Protein AF-0000000067861371 (afdb_homodimer)

InterPro domains:
  IPR000150 Cof family [TIGR00099] (4-263)
  IPR006379 HAD-superfamily hydrolase, subfamily IIB [TIGR01484] (4-236)
  IPR023214 HAD superfamily [G3DSA:3.40.50.1000] (3-264)
  IPR036412 HAD-like superfamily [SSF56784] (1-268)

Secondary structure (DSSP, 8-state):
---EEEE-IIIIIS-TTS---HHHHHHHHHHHHTT-EEEEE-SS-GGGTHHHHHHTT--STT-EEEEGGGTEEEETTT--EEEE--B-HHHHHHHHHHHHHTT-EEEEE-SS-EEE--SB--HHHHHHHHHHTPPEEE--GGGS-TT--BSEEEEE--HHHHHHHHHTS-HHHHHHSEEEEEETTEEEEE-TT--HHHHHHHHHHHTT--GGGEEEEE-SGGGHHHHHHSSEEEE-TTS-HHHHHHSSEE---GGGTHHHHHHIIIII--/---EEEE-IIIIIS-TTS---HHHHHHHHHHHHTT-EEEEE-SS-GGGTHHHHHHTT--STT-EEEEGGGTEEEETTT--EEEE--B-HHHHHHHHHHHHHTT-EEEEE-SS-EEE--SB--HHHHHHHHHHTPPEEE--GGGS-TT--BSEEEEE--HHHHHHHHHTS-HHHHHHSEEEEEETTEEEEE-TT--HHHHHHHHHHHTT--GGGEEEEE-SGGGHHHHHHSSEEEE-TTS-HHHHHHSSEE---GGGTHHHHHHIIIII--

Structure (mmCIF, N/CA/C/O backbone):
data_AF-0000000067861371-model_v1
#
loop_
_entity.id
_entity.type
_entity.pdbx_description
1 polymer 'Lmo0272 protein'
#
loop_
_atom_site.group_PDB
_atom_site.id
_atom_site.type_symbol
_atom_site.label_atom_id
_atom_site.label_alt_id
_atom_site.label_comp_id
_atom_site.label_asym_id
_atom_site.label_entity_id
_atom_site.label_seq_id
_atom_site.pdbx_PDB_ins_code
_atom_site.Cartn_x
_atom_site.Cartn_y
_atom_site.Cartn_z
_atom_site.occupancy
_atom_site.B_iso_or_equiv
_atom_site.auth_seq_id
_atom_site.auth_comp_id
_atom_site.auth_asym_id
_atom_site.auth_atom_id
_atom_site.pdbx_PDB_model_num
ATOM 1 N N . MET A 1 1 ? -0.895 43.219 0.342 1 90.5 1 MET A N 1
ATOM 2 C CA . MET A 1 1 ? -0.131 42.156 -0.305 1 90.5 1 MET A CA 1
ATOM 3 C C . MET A 1 1 ? -0.098 40.906 0.562 1 90.5 1 MET A C 1
ATOM 5 O O . MET A 1 1 ? 0.064 41 1.781 1 90.5 1 MET A O 1
ATOM 9 N N . TYR A 1 2 ? -0.376 39.844 0.006 1 97.75 2 TYR A N 1
ATOM 10 C CA . TYR A 1 2 ? -0.391 38.594 0.763 1 97.75 2 TYR A CA 1
ATOM 11 C C . TYR A 1 2 ? 1.024 38.156 1.103 1 97.75 2 TYR A C 1
ATOM 13 O O . TYR A 1 2 ? 1.948 38.344 0.306 1 97.75 2 TYR A O 1
ATOM 21 N N . LYS A 1 3 ? 1.113 37.594 2.27 1 98.56 3 LYS A N 1
ATOM 22 C CA . LYS A 1 3 ? 2.451 37.281 2.773 1 98.56 3 LYS A CA 1
ATOM 23 C C . LYS A 1 3 ? 2.613 35.812 3.066 1 98.56 3 LYS A C 1
ATOM 25 O O . LYS A 1 3 ? 3.732 35.312 3.236 1 98.56 3 LYS A O 1
ATOM 30 N N . LEU A 1 4 ? 1.582 35.062 3.129 1 98.75 4 LEU A N 1
ATOM 31 C CA . LEU A 1 4 ? 1.603 33.656 3.406 1 98.75 4 LEU A CA 1
ATOM 32 C C . LEU A 1 4 ? 0.54 32.906 2.59 1 98.75 4 LEU A C 1
ATOM 34 O O . LEU A 1 4 ? -0.593 33.406 2.475 1 98.75 4 LEU A O 1
ATOM 38 N N . ILE A 1 5 ? 0.924 31.859 1.973 1 98.88 5 ILE A N 1
ATOM 39 C CA . ILE A 1 5 ? 0.013 30.969 1.266 1 98.88 5 ILE A CA 1
ATOM 40 C C . ILE A 1 5 ? 0.079 29.578 1.88 1 98.88 5 ILE A C 1
ATOM 42 O O . ILE A 1 5 ? 1.132 28.938 1.866 1 98.88 5 ILE A O 1
ATOM 46 N N . ALA A 1 6 ? -0.989 29.094 2.441 1 98.94 6 ALA A N 1
ATOM 47 C CA . ALA A 1 6 ? -1.111 27.719 2.898 1 98.94 6 ALA A CA 1
ATOM 48 C C . ALA A 1 6 ? -1.844 26.859 1.867 1 98.94 6 ALA A C 1
ATOM 50 O O . ALA A 1 6 ? -2.947 27.203 1.438 1 98.94 6 ALA A O 1
ATOM 51 N N . ILE A 1 7 ? -1.243 25.797 1.488 1 98.88 7 ILE A N 1
ATOM 52 C CA . ILE A 1 7 ? -1.763 25 0.385 1 98.88 7 ILE A CA 1
ATOM 53 C C . ILE A 1 7 ? -1.996 23.562 0.853 1 98.88 7 ILE A C 1
ATOM 55 O O . ILE A 1 7 ? -1.08 22.906 1.36 1 98.88 7 ILE A O 1
ATOM 59 N N . ASP A 1 8 ? -3.258 23.078 0.69 1 98.56 8 ASP A N 1
ATOM 60 C CA . ASP A 1 8 ? -3.535 21.656 0.858 1 98.56 8 ASP A CA 1
ATOM 61 C C . ASP A 1 8 ? -2.807 20.828 -0.197 1 98.56 8 ASP A C 1
ATOM 63 O O . ASP A 1 8 ? -2.4 21.359 -1.236 1 98.56 8 ASP A O 1
ATOM 67 N N . ILE A 1 9 ? -2.629 19.547 0.096 1 97.56 9 ILE A N 1
ATOM 68 C CA . ILE A 1 9 ? -1.831 18.719 -0.803 1 97.56 9 ILE A CA 1
ATOM 69 C C . ILE A 1 9 ? -2.752 17.859 -1.673 1 97.56 9 ILE A C 1
ATOM 71 O O . ILE A 1 9 ? -2.889 18.109 -2.873 1 97.56 9 ILE A O 1
ATOM 75 N N . ASP A 1 10 ? -3.52 16.984 -1.088 1 95.25 10 ASP A N 1
ATOM 76 C CA . ASP A 1 10 ? -4.336 16.031 -1.833 1 95.25 10 ASP A CA 1
ATOM 77 C C . ASP A 1 10 ? -5.555 16.719 -2.445 1 95.25 10 ASP A C 1
ATOM 79 O O . ASP A 1 10 ? -6.348 17.344 -1.735 1 95.25 10 ASP A O 1
ATOM 83 N N . GLY A 1 11 ? -5.637 16.594 -3.742 1 96.12 11 GLY A N 1
ATOM 84 C CA . GLY A 1 11 ? -6.742 17.219 -4.441 1 96.12 11 GLY A CA 1
ATOM 85 C C . GLY A 1 11 ? -6.531 18.703 -4.676 1 96.12 11 GLY A C 1
ATOM 86 O O . GLY A 1 11 ? -7.387 19.375 -5.254 1 96.12 11 GLY A O 1
ATOM 87 N N . THR A 1 12 ? -5.398 19.219 -4.242 1 98.44 12 THR A N 1
ATOM 88 C CA . THR A 1 12 ? -5.098 20.641 -4.316 1 98.44 12 THR A CA 1
ATOM 89 C C . THR A 1 12 ? -3.744 20.875 -4.98 1 98.44 12 THR A C 1
ATOM 91 O O . THR A 1 12 ? -3.676 21.172 -6.176 1 98.44 12 THR A O 1
ATOM 94 N N . LEU A 1 13 ? -2.654 20.641 -4.312 1 98.69 13 LEU A N 1
ATOM 95 C CA . LEU A 1 13 ? -1.298 20.781 -4.828 1 98.69 13 LEU A CA 1
ATOM 96 C C . LEU A 1 13 ? -1.019 19.75 -5.91 1 98.69 13 LEU A C 1
ATOM 98 O O . LEU A 1 13 ? -0.406 20.062 -6.934 1 98.69 13 LEU A O 1
ATOM 102 N N . LEU A 1 14 ? -1.501 18.547 -5.641 1 98 14 LEU A N 1
ATOM 103 C CA . LEU A 1 14 ? -1.18 17.406 -6.492 1 98 14 LEU A CA 1
ATOM 104 C C . LEU A 1 14 ? -2.287 17.156 -7.508 1 98 14 LEU A C 1
ATOM 106 O O . LEU A 1 14 ? -3.471 17.297 -7.195 1 98 14 LEU A O 1
ATOM 110 N N . THR A 1 15 ? -1.877 16.672 -8.688 1 97.62 15 THR A N 1
ATOM 111 C CA . THR A 1 15 ? -2.826 16.125 -9.648 1 97.62 15 THR A CA 1
ATOM 112 C C . THR A 1 15 ? -3.369 14.781 -9.164 1 97.62 15 THR A C 1
ATOM 114 O O . THR A 1 15 ? -2.895 14.242 -8.164 1 97.62 15 THR A O 1
ATOM 117 N N . ASP A 1 16 ? -4.316 14.273 -9.914 1 93.94 16 ASP A N 1
ATOM 118 C CA . ASP A 1 16 ? -4.91 12.992 -9.555 1 93.94 16 ASP A CA 1
ATOM 119 C C . ASP A 1 16 ? -3.873 11.867 -9.617 1 93.94 16 ASP A C 1
ATOM 121 O O . ASP A 1 16 ? -4.016 10.852 -8.938 1 93.94 16 ASP A O 1
ATOM 125 N N . ASP A 1 17 ? -2.82 12.07 -10.367 1 90.25 17 ASP A N 1
ATOM 126 C CA . ASP A 1 17 ? -1.754 11.086 -10.469 1 90.25 17 ASP A CA 1
ATOM 127 C C . ASP A 1 17 ? -0.617 11.398 -9.5 1 90.25 17 ASP A C 1
ATOM 129 O O . ASP A 1 17 ? 0.507 10.922 -9.68 1 90.25 17 ASP A O 1
ATOM 133 N N . HIS A 1 18 ? -0.882 12.328 -8.508 1 92.5 18 HIS A N 1
ATOM 134 C CA . HIS A 1 18 ? -0.015 12.641 -7.375 1 92.5 18 HIS A CA 1
ATOM 135 C C . HIS A 1 18 ? 1.274 13.312 -7.836 1 92.5 18 HIS A C 1
ATOM 137 O O . HIS A 1 18 ? 2.355 13.008 -7.328 1 92.5 18 HIS A O 1
ATOM 143 N N . LYS A 1 19 ? 1.078 14.133 -8.82 1 95.56 19 LYS A N 1
ATOM 144 C CA . LYS A 1 19 ? 2.232 14.875 -9.32 1 95.56 19 LYS A CA 1
ATOM 145 C C . LYS A 1 19 ? 2.057 16.375 -9.094 1 95.56 19 LYS A C 1
ATOM 147 O O . LYS A 1 19 ? 0.935 16.891 -9.117 1 95.56 19 LYS A O 1
ATOM 152 N N . VAL A 1 20 ? 3.16 17.078 -8.828 1 98.12 20 VAL A N 1
ATOM 153 C CA . VAL A 1 20 ? 3.207 18.531 -8.867 1 98.12 20 VAL A CA 1
ATOM 154 C C . VAL A 1 20 ? 3.514 19 -10.289 1 98.12 20 VAL A C 1
ATOM 156 O O . VAL A 1 20 ? 4.539 18.625 -10.867 1 98.12 20 VAL A O 1
ATOM 159 N N . THR A 1 21 ? 2.652 19.781 -10.914 1 98.19 21 THR A N 1
ATOM 160 C CA . THR A 1 21 ? 2.906 20.25 -12.273 1 98.19 21 THR A CA 1
ATOM 161 C C . THR A 1 21 ? 4.02 21.297 -12.281 1 98.19 21 THR A C 1
ATOM 163 O O . THR A 1 21 ? 4.273 21.953 -11.266 1 98.19 21 THR A O 1
ATOM 166 N N . ASP A 1 22 ? 4.629 21.469 -13.422 1 98.19 22 ASP A N 1
ATOM 167 C CA . ASP A 1 22 ? 5.676 22.484 -13.57 1 98.19 22 ASP A CA 1
ATOM 168 C C . ASP A 1 22 ? 5.133 23.875 -13.297 1 98.19 22 ASP A C 1
ATOM 170 O O . ASP A 1 22 ? 5.836 24.734 -12.742 1 98.19 22 ASP A O 1
ATOM 174 N N . GLU A 1 23 ? 3.936 24.094 -13.688 1 98.5 23 GLU A N 1
ATOM 175 C CA . GLU A 1 23 ? 3.299 25.391 -13.469 1 98.5 23 GLU A CA 1
ATOM 176 C C . GLU A 1 23 ? 3.191 25.719 -11.984 1 98.5 23 GLU A C 1
ATOM 178 O O . GLU A 1 23 ? 3.471 26.844 -11.562 1 98.5 23 GLU A O 1
ATOM 183 N N . VAL A 1 24 ? 2.834 24.719 -11.266 1 98.69 24 VAL A N 1
ATOM 184 C CA . VAL A 1 24 ? 2.68 24.891 -9.828 1 98.69 24 VAL A CA 1
ATOM 185 C C . VAL A 1 24 ? 4.047 25.141 -9.188 1 98.69 24 VAL A C 1
ATOM 187 O O . VAL A 1 24 ? 4.203 26.047 -8.367 1 98.69 24 VAL A O 1
ATOM 190 N N . LYS A 1 25 ? 5.004 24.344 -9.523 1 98.44 25 LYS A N 1
ATOM 191 C CA . LYS A 1 25 ? 6.359 24.5 -9.008 1 98.44 25 LYS A CA 1
ATOM 192 C C . LYS A 1 25 ? 6.895 25.906 -9.258 1 98.44 25 LYS A C 1
ATOM 194 O O . LYS A 1 25 ? 7.441 26.531 -8.352 1 98.44 25 LYS A O 1
ATOM 199 N N . GLU A 1 26 ? 6.688 26.328 -10.461 1 98.5 26 GLU A N 1
ATOM 200 C CA . GLU A 1 26 ? 7.195 27.641 -10.852 1 98.5 26 GLU A CA 1
ATOM 201 C C . GLU A 1 26 ? 6.457 28.766 -10.125 1 98.5 26 GLU A C 1
ATOM 203 O O . GLU A 1 26 ? 7.074 29.734 -9.688 1 98.5 26 GLU A O 1
ATOM 208 N N . ALA A 1 27 ? 5.207 28.672 -10.023 1 98.69 27 ALA A N 1
ATOM 209 C CA . ALA A 1 27 ? 4.422 29.688 -9.32 1 98.69 27 ALA A CA 1
ATOM 210 C C . ALA A 1 27 ? 4.863 29.812 -7.867 1 98.69 27 ALA A C 1
ATOM 212 O O . ALA A 1 27 ? 4.996 30.922 -7.348 1 98.69 27 ALA A O 1
ATOM 213 N N . ILE A 1 28 ? 5.098 28.656 -7.207 1 98.69 28 ILE A N 1
ATOM 214 C CA . ILE A 1 28 ? 5.531 28.656 -5.812 1 98.69 28 ILE A CA 1
ATOM 215 C C . ILE A 1 28 ? 6.918 29.281 -5.699 1 98.69 28 ILE A C 1
ATOM 217 O O . ILE A 1 28 ? 7.164 30.094 -4.809 1 98.69 28 ILE A O 1
ATOM 221 N N . ARG A 1 29 ? 7.738 28.922 -6.617 1 98.06 29 ARG A N 1
ATOM 222 C CA . ARG A 1 29 ? 9.078 29.5 -6.637 1 98.06 29 ARG A CA 1
ATOM 223 C C . ARG A 1 29 ? 9.023 31.016 -6.766 1 98.06 29 ARG A C 1
ATOM 225 O O . ARG A 1 29 ? 9.711 31.734 -6.035 1 98.06 29 ARG A O 1
ATOM 232 N N . GLN A 1 30 ? 8.258 31.484 -7.691 1 98.31 30 GLN A N 1
ATOM 233 C CA . GLN A 1 30 ? 8.148 32.906 -7.922 1 98.31 30 GLN A CA 1
ATOM 234 C C . GLN A 1 30 ? 7.531 33.625 -6.719 1 98.31 30 GLN A C 1
ATOM 236 O O . GLN A 1 30 ? 7.926 34.75 -6.375 1 98.31 30 GLN A O 1
ATOM 241 N N . ALA A 1 31 ? 6.566 32.969 -6.094 1 98.25 31 ALA A N 1
ATOM 242 C CA . ALA A 1 31 ? 5.973 33.562 -4.891 1 98.25 31 ALA A CA 1
ATOM 243 C C . ALA A 1 31 ? 7.016 33.719 -3.785 1 98.25 31 ALA A C 1
ATOM 245 O O . ALA A 1 31 ? 7.074 34.75 -3.121 1 98.25 31 ALA A O 1
ATOM 246 N N . LYS A 1 32 ? 7.812 32.688 -3.633 1 97.62 32 LYS A N 1
ATOM 247 C CA . LYS A 1 32 ? 8.883 32.75 -2.641 1 97.62 32 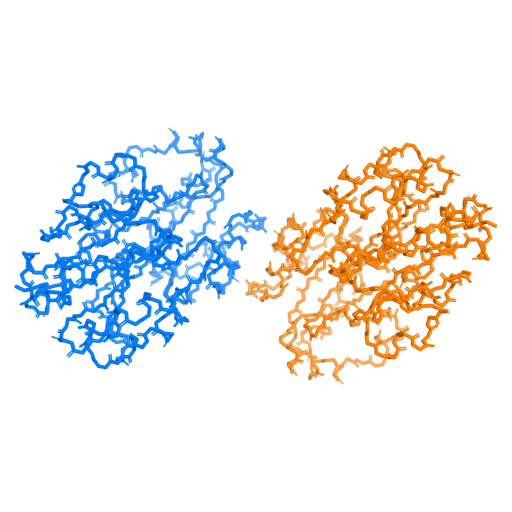LYS A CA 1
ATOM 248 C C . LYS A 1 32 ? 9.867 33.875 -2.947 1 97.62 32 LYS A C 1
ATOM 250 O O . LYS A 1 32 ? 10.32 34.562 -2.039 1 97.62 32 LYS A O 1
ATOM 255 N N . LEU A 1 33 ? 10.156 34.031 -4.188 1 96.31 33 LEU A N 1
ATOM 256 C CA . LEU A 1 33 ? 11.086 35.062 -4.605 1 96.31 33 LEU A CA 1
ATOM 257 C C . LEU A 1 33 ? 10.516 36.438 -4.305 1 96.31 33 LEU A C 1
ATOM 259 O O . LEU A 1 33 ? 11.273 37.406 -4.051 1 96.31 33 LEU A O 1
ATOM 263 N N . LYS A 1 34 ? 9.25 36.562 -4.273 1 96.75 34 LYS A N 1
ATOM 264 C CA . LYS A 1 34 ? 8.594 37.812 -3.955 1 96.75 34 LYS A CA 1
ATOM 265 C C . LYS A 1 34 ? 8.508 38.031 -2.447 1 96.75 34 LYS A C 1
ATOM 267 O O . LYS A 1 34 ? 7.941 39.031 -1.985 1 96.75 34 LYS A O 1
ATOM 272 N N . GLY A 1 35 ? 8.953 37.031 -1.733 1 96.06 35 GLY A N 1
ATOM 273 C CA . GLY A 1 35 ? 8.984 37.156 -0.285 1 96.06 35 GLY A CA 1
ATOM 274 C C . GLY A 1 35 ? 7.773 36.562 0.395 1 96.06 35 GLY A C 1
ATOM 275 O O . GLY A 1 35 ? 7.598 36.719 1.605 1 96.06 35 GLY A O 1
ATOM 276 N N . VAL A 1 36 ? 6.914 35.906 -0.341 1 98.06 36 VAL A N 1
ATOM 277 C CA . VAL A 1 36 ? 5.723 35.281 0.223 1 98.06 36 VAL A CA 1
ATOM 278 C C . VAL A 1 36 ? 6.082 33.906 0.807 1 98.06 36 VAL A C 1
ATOM 280 O O . VAL A 1 36 ? 6.809 33.125 0.185 1 98.06 36 VAL A O 1
ATOM 283 N N . LYS A 1 37 ? 5.629 33.594 1.999 1 98.25 37 LYS A N 1
ATOM 284 C CA . LYS A 1 37 ? 5.816 32.281 2.605 1 98.25 37 LYS A CA 1
ATOM 285 C C . LYS A 1 37 ? 4.812 31.266 2.051 1 98.25 37 LYS A C 1
ATOM 287 O O . LYS A 1 37 ? 3.615 31.562 1.978 1 98.25 37 LYS A O 1
ATOM 292 N N . VAL A 1 38 ? 5.34 30.188 1.614 1 98.75 38 VAL A N 1
ATOM 293 C CA . VAL A 1 38 ? 4.484 29.094 1.139 1 98.75 38 VAL A CA 1
ATOM 294 C C . VAL A 1 38 ? 4.566 27.922 2.098 1 98.75 38 VAL A C 1
ATOM 296 O O . VAL A 1 38 ? 5.652 27.391 2.361 1 98.75 38 VAL A O 1
ATOM 299 N N . VAL A 1 39 ? 3.396 27.5 2.596 1 98.81 39 VAL A N 1
ATOM 300 C CA . VAL A 1 39 ? 3.352 26.422 3.586 1 98.81 39 VAL A CA 1
ATOM 301 C C . VAL A 1 39 ? 2.42 25.312 3.104 1 98.81 39 VAL A C 1
ATOM 303 O O . VAL A 1 39 ? 1.271 25.578 2.736 1 98.81 39 VAL A O 1
ATOM 306 N N . LEU A 1 40 ? 2.959 24.109 3.025 1 98.81 40 LEU A N 1
ATOM 307 C CA . LEU A 1 40 ? 2.082 22.969 2.791 1 98.81 40 LEU A CA 1
ATOM 308 C C . LEU A 1 40 ? 1.303 22.625 4.055 1 98.81 40 LEU A C 1
ATOM 310 O O . LEU A 1 40 ? 1.879 22.531 5.141 1 98.81 40 LEU A O 1
ATOM 314 N N . CYS A 1 41 ? 0.021 22.484 3.908 1 98.44 41 CYS A N 1
ATOM 315 C CA . CYS A 1 41 ? -0.896 22.188 5.004 1 98.44 41 CYS A CA 1
ATOM 316 C C . CYS A 1 41 ? -1.729 20.953 4.691 1 98.44 41 CYS A C 1
ATOM 318 O O . CYS A 1 41 ? -2.646 21 3.873 1 98.44 41 CYS A O 1
ATOM 320 N N . THR A 1 42 ? -1.526 19.859 5.367 1 97.38 42 THR A N 1
ATOM 321 C CA . THR A 1 42 ? -2.051 18.562 4.926 1 97.38 42 THR A CA 1
ATOM 322 C C . THR A 1 42 ? -2.412 17.688 6.125 1 97.38 42 THR A C 1
ATOM 324 O O . THR A 1 42 ? -2.002 17.969 7.25 1 97.38 42 THR A O 1
ATOM 327 N N . GLY A 1 43 ? -3.24 16.719 5.91 1 95.94 43 GLY A N 1
ATOM 328 C CA . GLY A 1 43 ? -3.523 15.695 6.906 1 95.94 43 GLY A CA 1
ATOM 329 C C . GLY A 1 43 ? -2.471 14.602 6.957 1 95.94 43 GLY A C 1
ATOM 330 O O . GLY A 1 43 ? -2.426 13.82 7.91 1 95.94 43 GLY A O 1
ATOM 331 N N . ARG A 1 44 ? -1.512 14.508 6.035 1 96 44 ARG A N 1
ATOM 332 C CA . ARG A 1 44 ? -0.467 13.492 5.949 1 96 44 ARG A CA 1
ATOM 333 C C . ARG A 1 44 ? 0.517 13.617 7.109 1 96 44 ARG A C 1
ATOM 335 O O . ARG A 1 44 ? 0.738 14.711 7.625 1 96 44 ARG A O 1
ATOM 342 N N . PRO A 1 45 ? 1.069 12.477 7.523 1 97.44 45 PRO A N 1
ATOM 343 C CA . PRO A 1 45 ? 2.256 12.586 8.375 1 97.44 45 PRO A CA 1
ATOM 344 C C . PRO A 1 45 ? 3.424 13.281 7.68 1 97.44 45 PRO A C 1
ATOM 346 O O . PRO A 1 45 ? 3.418 13.422 6.453 1 97.44 45 PRO A O 1
ATOM 349 N N . LEU A 1 46 ? 4.324 13.703 8.469 1 96.31 46 LEU A N 1
ATOM 350 C CA . LEU A 1 46 ? 5.461 14.453 7.945 1 96.31 46 LEU A CA 1
ATOM 351 C C . LEU A 1 46 ? 6.18 13.656 6.859 1 96.31 46 LEU A C 1
ATOM 353 O O . LEU A 1 46 ? 6.52 14.203 5.805 1 96.31 46 LEU A O 1
ATOM 357 N N . VAL A 1 47 ? 6.344 12.398 7.062 1 96.25 47 VAL A N 1
ATOM 358 C CA . VAL A 1 47 ? 7.066 11.555 6.113 1 96.25 47 VAL A CA 1
ATOM 359 C C . VAL A 1 47 ? 6.344 11.555 4.77 1 96.25 47 VAL A C 1
ATOM 361 O O . VAL A 1 47 ? 6.977 11.469 3.715 1 96.25 47 VAL A O 1
ATOM 364 N N . GLY A 1 48 ? 5.098 11.734 4.781 1 96.31 48 GLY A N 1
ATOM 365 C CA . GLY A 1 48 ? 4.293 11.711 3.568 1 96.31 48 GLY A CA 1
ATOM 366 C C . GLY A 1 48 ? 4.402 12.992 2.758 1 96.31 48 GLY A C 1
ATOM 367 O O . GLY A 1 48 ? 3.855 13.086 1.657 1 96.31 48 GLY A O 1
ATOM 368 N N . VAL A 1 49 ? 5.141 13.992 3.234 1 96.75 49 VAL A N 1
ATOM 369 C CA . VAL A 1 49 ? 5.176 15.297 2.572 1 96.75 49 VAL A CA 1
ATOM 370 C C . VAL A 1 49 ? 6.621 15.656 2.229 1 96.75 49 VAL A C 1
ATOM 372 O O . VAL A 1 49 ? 6.863 16.594 1.467 1 96.75 49 VAL A O 1
ATOM 375 N N . GLU A 1 50 ? 7.547 14.875 2.678 1 96.19 50 GLU A N 1
ATOM 376 C CA . GLU A 1 50 ? 8.969 15.211 2.588 1 96.19 50 GLU A CA 1
ATOM 377 C C . GLU A 1 50 ? 9.398 15.383 1.135 1 96.19 50 GLU A C 1
ATOM 379 O O . GLU A 1 50 ? 10.117 16.328 0.802 1 96.19 50 GLU A O 1
ATOM 384 N N . ASN A 1 51 ? 8.953 14.539 0.307 1 96.25 51 ASN A N 1
ATOM 385 C CA . ASN A 1 51 ? 9.344 14.594 -1.095 1 96.25 51 ASN A CA 1
ATOM 386 C C . ASN A 1 51 ? 8.828 15.859 -1.774 1 96.25 51 ASN A C 1
ATOM 388 O O . ASN A 1 51 ? 9.508 16.438 -2.625 1 96.25 51 ASN A O 1
ATOM 392 N N . TYR A 1 52 ? 7.684 16.297 -1.386 1 97.81 52 TYR A N 1
ATOM 393 C CA . TYR A 1 52 ? 7.098 17.484 -1.98 1 97.81 52 TYR A CA 1
ATOM 394 C C . TYR A 1 52 ? 7.801 18.75 -1.48 1 97.81 52 TYR A C 1
ATOM 396 O O . TYR A 1 52 ? 8 19.703 -2.238 1 97.81 52 TYR A O 1
ATOM 404 N N . LEU A 1 53 ? 8.172 18.703 -0.184 1 98.38 53 LEU A N 1
ATOM 405 C CA . LEU A 1 53 ? 8.93 19.828 0.362 1 98.38 53 LEU A CA 1
ATOM 406 C C . LEU A 1 53 ? 10.242 20.016 -0.395 1 98.38 53 LEU A C 1
ATOM 408 O O . LEU A 1 53 ? 10.617 21.141 -0.718 1 98.38 53 LEU A O 1
ATOM 412 N N . THR A 1 54 ? 10.875 18.891 -0.701 1 97.88 54 THR A N 1
ATOM 413 C CA . THR A 1 54 ? 12.133 18.922 -1.441 1 97.88 54 THR A CA 1
ATOM 414 C C . THR A 1 54 ? 11.898 19.391 -2.877 1 97.88 54 THR A C 1
ATOM 416 O O . THR A 1 54 ? 12.586 20.297 -3.363 1 97.88 54 THR A O 1
ATOM 419 N N . GLU A 1 55 ? 10.93 18.859 -3.51 1 97.62 55 GLU A N 1
ATOM 420 C CA . GLU A 1 55 ? 10.625 19.156 -4.906 1 97.62 55 GLU A CA 1
ATOM 421 C C . GLU A 1 55 ? 10.258 20.625 -5.086 1 97.62 55 GLU A C 1
ATOM 423 O O . GLU A 1 55 ? 10.578 21.219 -6.117 1 97.62 55 GLU A O 1
ATOM 428 N N . LEU A 1 56 ? 9.688 21.219 -4.031 1 98.5 56 LEU A N 1
ATOM 429 C CA . LEU A 1 56 ? 9.18 22.578 -4.121 1 98.5 56 LEU A CA 1
ATOM 430 C C . LEU A 1 56 ? 10.141 23.578 -3.469 1 98.5 56 LEU A C 1
ATOM 432 O O . LEU A 1 56 ? 9.828 24.766 -3.344 1 98.5 56 LEU A O 1
ATOM 436 N N . GLU A 1 57 ? 11.289 23.078 -3.014 1 97.56 57 GLU A N 1
ATOM 437 C CA . GLU A 1 57 ? 12.297 23.891 -2.354 1 97.56 57 GLU A CA 1
ATOM 438 C C . GLU A 1 57 ? 11.719 24.625 -1.146 1 97.56 57 GLU A C 1
ATOM 440 O O . GLU A 1 57 ? 11.914 25.828 -0.992 1 97.56 57 GLU A O 1
ATOM 445 N N . LEU A 1 58 ? 11.008 23.875 -0.401 1 98.56 58 LEU A N 1
ATOM 446 C CA . LEU A 1 58 ? 10.375 24.406 0.805 1 98.56 58 LEU A CA 1
ATOM 447 C C . LEU A 1 58 ? 11.078 23.875 2.057 1 98.56 58 LEU A C 1
ATOM 449 O O . LEU A 1 58 ? 10.422 23.547 3.047 1 98.56 58 LEU A O 1
ATOM 453 N N . ARG A 1 59 ? 12.383 23.734 1.967 1 97.81 59 ARG A N 1
ATOM 454 C CA . ARG A 1 59 ? 13.188 23.312 3.107 1 97.81 59 ARG A CA 1
ATOM 455 C C . ARG A 1 59 ? 14.281 24.344 3.402 1 97.81 59 ARG A C 1
ATOM 457 O O . ARG A 1 59 ? 15.336 23.984 3.941 1 97.81 59 ARG A O 1
ATOM 464 N N . GLU A 1 60 ? 14.039 25.484 3.02 1 97.19 60 GLU A N 1
ATOM 465 C CA . GLU A 1 60 ? 14.984 26.578 3.244 1 97.19 60 GLU A CA 1
ATOM 466 C C . GLU A 1 60 ? 14.633 27.375 4.5 1 97.19 60 GLU A C 1
ATOM 468 O O . GLU A 1 60 ? 13.586 27.125 5.117 1 97.19 60 GLU A O 1
ATOM 473 N N . GLU A 1 61 ? 15.57 28.266 4.859 1 96.5 61 GLU A N 1
ATOM 474 C CA . GLU A 1 61 ? 15.305 29.125 6.012 1 96.5 61 GLU A CA 1
ATOM 475 C C . GLU A 1 61 ? 13.992 29.875 5.852 1 96.5 61 GLU A C 1
ATOM 477 O O . GLU A 1 61 ? 13.75 30.5 4.816 1 96.5 61 GLU A O 1
ATOM 482 N N . GLY A 1 62 ? 13.156 29.719 6.828 1 95.81 62 GLY A N 1
ATOM 483 C CA . GLY A 1 62 ? 11.883 30.438 6.797 1 95.81 62 GLY A CA 1
ATOM 484 C C . GLY A 1 62 ? 10.75 29.594 6.238 1 95.81 62 GLY A C 1
ATOM 485 O O . GLY A 1 62 ? 9.609 30.062 6.156 1 95.81 62 GLY A O 1
ATOM 486 N N . ASP A 1 63 ? 11.07 28.375 5.902 1 98.19 63 ASP A N 1
ATOM 487 C CA . ASP A 1 63 ? 10.031 27.484 5.395 1 98.19 63 ASP A CA 1
ATOM 488 C C . ASP A 1 63 ? 9.43 26.641 6.52 1 98.19 63 ASP A C 1
ATOM 490 O O . ASP A 1 63 ? 10.117 26.281 7.477 1 98.19 63 ASP A O 1
ATOM 494 N N . TYR A 1 64 ? 8.133 26.359 6.395 1 98.69 64 TYR A N 1
ATOM 495 C CA . TYR A 1 64 ? 7.371 25.609 7.395 1 98.69 64 TYR A CA 1
ATOM 496 C C . TYR A 1 64 ? 6.48 24.562 6.738 1 98.69 64 TYR A C 1
ATOM 498 O O . TYR A 1 64 ? 6.254 24.609 5.523 1 98.69 64 TYR A O 1
ATOM 506 N N . VAL A 1 65 ? 6.027 23.641 7.547 1 98.75 65 VAL A N 1
ATOM 507 C CA . VAL A 1 65 ? 5.043 22.656 7.109 1 98.75 65 VAL A CA 1
ATOM 508 C C . VAL A 1 65 ? 4.02 22.422 8.219 1 98.75 65 VAL A C 1
ATOM 510 O O . VAL A 1 65 ? 4.355 22.484 9.406 1 98.75 65 VAL A O 1
ATOM 513 N N . ILE A 1 66 ? 2.816 22.297 7.828 1 98.56 66 ILE A N 1
ATOM 514 C CA . ILE A 1 66 ? 1.733 21.891 8.719 1 98.56 66 ILE A CA 1
ATOM 515 C C . ILE A 1 66 ? 1.259 20.484 8.344 1 98.56 66 ILE A C 1
ATOM 517 O O . ILE A 1 66 ? 0.838 20.25 7.207 1 98.56 66 ILE A O 1
ATOM 521 N N . SER A 1 67 ? 1.376 19.547 9.273 1 97.88 67 SER A N 1
ATOM 522 C CA . SER A 1 67 ? 1.006 18.156 9.047 1 97.88 67 SER A CA 1
ATOM 523 C C . SER A 1 67 ? -0.022 17.688 10.07 1 97.88 67 SER A C 1
ATOM 525 O O . SER A 1 67 ? -0.4 18.438 10.969 1 97.88 67 SER A O 1
ATOM 527 N N . PHE A 1 68 ? -0.632 16.547 9.867 1 97.31 68 PHE A N 1
ATOM 528 C CA . PHE A 1 68 ? -1.611 15.945 10.766 1 97.31 68 PHE A CA 1
ATOM 529 C C . PHE A 1 68 ? -2.799 16.875 10.969 1 97.31 68 PHE A C 1
ATOM 531 O O . PHE A 1 68 ? -3.184 17.172 12.102 1 97.31 68 PHE A O 1
ATOM 538 N N . ASN A 1 69 ? -3.26 17.438 9.836 1 96.56 69 ASN A N 1
ATOM 539 C CA . ASN A 1 69 ? -4.441 18.297 9.836 1 96.56 69 ASN A CA 1
ATOM 540 C C . ASN A 1 69 ? -4.301 19.438 10.828 1 96.56 69 ASN A C 1
ATOM 542 O O . ASN A 1 69 ? -5.277 19.828 11.469 1 96.56 69 ASN A O 1
ATOM 546 N N . GLY A 1 70 ? -3.062 19.844 11 1 97.62 70 GLY A N 1
ATOM 547 C CA . GLY A 1 70 ? -2.852 21.016 11.836 1 97.62 70 GLY A CA 1
ATOM 548 C C . GLY A 1 70 ? -2.33 20.688 13.219 1 97.62 70 GLY A C 1
ATOM 549 O O . GLY A 1 70 ? -1.969 21.578 13.984 1 97.62 70 GLY A O 1
ATOM 550 N N . ALA A 1 71 ? -2.201 19.422 13.539 1 98.12 71 ALA A N 1
ATOM 551 C CA . ALA A 1 71 ? -1.742 19.031 14.867 1 98.12 71 ALA A CA 1
ATOM 552 C C . ALA A 1 71 ? -0.235 19.234 15.008 1 98.12 71 ALA A C 1
ATOM 554 O O . ALA A 1 71 ? 0.296 19.219 16.125 1 98.12 71 ALA A O 1
ATOM 555 N N . PHE A 1 72 ? 0.447 19.391 13.914 1 98.19 72 PHE A N 1
ATOM 556 C CA . PHE A 1 72 ? 1.903 19.453 13.93 1 98.19 72 PHE A CA 1
ATOM 557 C C . PHE A 1 72 ? 2.406 20.516 12.961 1 98.19 72 PHE A C 1
ATOM 559 O O . PHE A 1 72 ? 2.086 20.484 11.773 1 98.19 72 PHE A O 1
ATOM 566 N N . VAL A 1 73 ? 3.121 21.516 13.461 1 98.44 73 VAL A N 1
ATOM 567 C CA . VAL A 1 73 ? 3.746 22.578 12.68 1 98.44 73 VAL A CA 1
ATOM 568 C C . VAL A 1 73 ? 5.254 22.578 12.922 1 98.44 73 VAL A C 1
ATOM 570 O O . VAL A 1 73 ? 5.707 22.578 14.062 1 98.44 73 VAL A O 1
ATOM 573 N N . GLN A 1 74 ? 5.996 22.578 11.844 1 98.25 74 GLN A N 1
ATOM 574 C CA . GLN A 1 74 ? 7.445 22.484 11.992 1 98.25 74 GLN A CA 1
ATOM 575 C C . GLN A 1 74 ? 8.164 23.391 11.008 1 98.25 74 GLN A C 1
ATOM 577 O O . GLN A 1 74 ? 7.734 23.547 9.867 1 98.25 74 GLN A O 1
ATOM 582 N N . ASP A 1 75 ? 9.25 24.047 11.484 1 98.5 75 ASP A N 1
ATOM 583 C CA . ASP A 1 75 ? 10.227 24.656 10.586 1 98.5 75 ASP A CA 1
ATOM 584 C C . ASP A 1 75 ? 10.961 23.594 9.773 1 98.5 75 ASP A C 1
ATOM 586 O O . ASP A 1 75 ? 11.617 22.719 10.336 1 98.5 75 ASP A O 1
ATOM 590 N N . THR A 1 76 ? 10.844 23.625 8.484 1 98.25 76 THR A N 1
ATOM 591 C CA . THR A 1 76 ? 11.336 22.531 7.668 1 98.25 76 THR A CA 1
ATOM 592 C C . THR A 1 76 ? 12.844 22.609 7.484 1 98.25 76 THR A C 1
ATOM 594 O O . THR A 1 76 ? 13.477 21.656 7.023 1 98.25 76 THR A O 1
ATOM 597 N N . PHE A 1 77 ? 13.406 23.766 7.832 1 97.5 77 PHE A N 1
ATOM 598 C CA . PHE A 1 77 ? 14.844 23.969 7.715 1 97.5 77 PHE A CA 1
ATOM 599 C C . PHE A 1 77 ? 15.555 23.562 9.008 1 97.5 77 PHE A C 1
ATOM 601 O O . PHE A 1 77 ? 16.438 22.703 8.992 1 97.5 77 PHE A O 1
ATOM 608 N N . THR A 1 78 ? 15.117 24.094 10.141 1 97.5 78 THR A N 1
ATOM 609 C CA . THR A 1 78 ? 15.789 23.844 11.414 1 97.5 78 THR A CA 1
ATOM 610 C C . THR A 1 78 ? 15.25 22.578 12.07 1 97.5 78 THR A C 1
ATOM 612 O O . THR A 1 78 ? 15.859 22.047 13 1 97.5 78 THR A O 1
ATOM 615 N N . LYS A 1 79 ? 14.055 22.156 11.711 1 96.5 79 LYS A N 1
ATOM 616 C CA . LYS A 1 79 ? 13.336 21.016 12.273 1 96.5 79 LYS A CA 1
ATOM 617 C C . LYS A 1 79 ? 12.758 21.359 13.648 1 96.5 79 LYS A C 1
ATOM 619 O O . LYS A 1 79 ? 12.25 20.469 14.344 1 96.5 79 LYS A O 1
ATOM 624 N N . GLU A 1 80 ? 12.828 22.594 13.883 1 97 80 GLU A N 1
ATOM 625 C CA . GLU A 1 80 ? 12.203 23.031 15.125 1 97 80 GLU A CA 1
ATOM 626 C C . GLU A 1 80 ? 10.688 22.875 15.07 1 97 80 GLU A C 1
ATOM 628 O O . GLU A 1 80 ? 10.055 23.281 14.102 1 97 80 GLU A O 1
ATOM 633 N N . VAL A 1 81 ? 10.141 22.281 16.125 1 96.62 81 VAL A N 1
ATOM 634 C CA . VAL A 1 81 ? 8.695 22.141 16.219 1 96.62 81 VAL A CA 1
ATOM 635 C C . VAL A 1 81 ? 8.086 23.438 16.75 1 96.62 81 VAL A C 1
ATOM 637 O O . VAL A 1 81 ? 8.414 23.891 17.844 1 96.62 81 VAL A O 1
ATOM 640 N N . ILE A 1 82 ? 7.227 24.016 15.977 1 96.56 82 ILE A N 1
ATOM 641 C CA . ILE A 1 82 ? 6.578 25.281 16.328 1 96.56 82 ILE A CA 1
ATOM 642 C C . ILE A 1 82 ? 5.363 25 17.203 1 96.56 82 ILE A C 1
ATOM 644 O O . ILE A 1 82 ? 5.113 25.734 18.172 1 96.56 82 ILE A O 1
ATOM 648 N N . SER A 1 83 ? 4.656 24.047 16.844 1 96.5 83 SER A N 1
ATOM 649 C CA . SER A 1 83 ? 3.471 23.625 17.594 1 96.5 83 SER A CA 1
ATOM 650 C C . SER A 1 83 ? 3.182 22.141 17.391 1 96.5 83 SER A C 1
ATOM 652 O O . SER A 1 83 ? 3.422 21.594 16.312 1 96.5 83 SER A O 1
ATOM 654 N N . HIS A 1 84 ? 2.812 21.5 18.453 1 96.81 84 HIS A N 1
ATOM 655 C CA . HIS A 1 84 ? 2.396 20.109 18.438 1 96.81 84 HIS A CA 1
ATOM 656 C C . HIS A 1 84 ? 1.228 19.859 19.391 1 96.81 84 HIS A C 1
ATOM 658 O O . HIS A 1 84 ? 1.422 19.734 20.594 1 96.81 84 HIS A O 1
ATOM 664 N N . LEU A 1 85 ? 0.044 19.922 18.812 1 97.81 85 LEU A N 1
ATOM 665 C CA . LEU A 1 85 ? -1.148 19.547 19.578 1 97.81 85 LEU A CA 1
ATOM 666 C C . LEU A 1 85 ? -1.327 18.031 19.609 1 97.81 85 LEU A C 1
ATOM 668 O O . LEU A 1 85 ? -1.633 17.422 18.578 1 97.81 85 LEU A O 1
ATOM 672 N N . THR A 1 86 ? -1.173 17.422 20.75 1 98.06 86 THR A N 1
ATOM 673 C CA . THR A 1 86 ? -1.038 15.969 20.812 1 98.06 86 THR A CA 1
ATOM 674 C C . THR A 1 86 ? -2.189 15.352 21.609 1 98.06 86 THR A C 1
ATOM 676 O O . THR A 1 86 ? -3.008 16.078 22.188 1 98.06 86 THR A O 1
ATOM 679 N N . LEU A 1 87 ? -2.311 14.094 21.531 1 98.38 87 LEU A N 1
ATOM 680 C CA . LEU A 1 87 ? -3.113 13.203 22.359 1 98.38 87 LEU A CA 1
ATOM 681 C C . LEU A 1 87 ? -2.225 12.266 23.172 1 98.38 87 LEU A C 1
ATOM 683 O O . LEU A 1 87 ? -1.183 11.82 22.672 1 98.38 87 LEU A O 1
ATOM 687 N N . GLY A 1 88 ? -2.639 11.977 24.375 1 98.12 88 GLY A N 1
ATOM 688 C CA . GLY A 1 88 ? -1.82 11.125 25.219 1 98.12 88 GLY A CA 1
ATOM 689 C C . GLY A 1 88 ? -2.342 9.703 25.328 1 98.12 88 GLY A C 1
ATOM 690 O O . GLY A 1 88 ? -3.227 9.305 24.562 1 98.12 88 GLY A O 1
ATOM 691 N N . ILE A 1 89 ? -1.757 8.953 26.297 1 98.19 89 ILE A N 1
ATOM 692 C CA . ILE A 1 89 ? -2.02 7.523 26.422 1 98.19 89 ILE A CA 1
ATOM 693 C C . ILE A 1 89 ? -3.469 7.305 26.844 1 98.19 89 ILE A C 1
ATOM 695 O O . ILE A 1 89 ? -4.105 6.332 26.438 1 98.19 89 ILE A O 1
ATOM 699 N N . GLU A 1 90 ? -3.975 8.18 27.688 1 98.12 90 GLU A N 1
ATOM 700 C CA . GLU A 1 90 ? -5.363 8.031 28.109 1 98.12 90 GLU A CA 1
ATOM 701 C C . GLU A 1 90 ? -6.32 8.242 26.938 1 98.12 90 GLU A C 1
ATOM 703 O O . GLU A 1 90 ? -7.344 7.562 26.828 1 98.12 90 GLU A O 1
ATOM 708 N N . ASP A 1 91 ? -5.98 9.211 26.109 1 98.56 91 ASP A N 1
ATOM 709 C CA . ASP A 1 91 ? -6.758 9.406 24.891 1 98.56 91 ASP A CA 1
ATOM 710 C C . ASP A 1 91 ? -6.715 8.156 24 1 98.56 91 ASP A C 1
ATOM 712 O O . ASP A 1 91 ? -7.742 7.727 23.484 1 98.56 91 ASP A O 1
ATOM 716 N N . LEU A 1 92 ? -5.512 7.613 23.859 1 98.75 92 LEU A N 1
ATOM 717 C CA . LEU A 1 92 ? -5.348 6.43 23.016 1 98.75 92 LEU A CA 1
ATOM 718 C C . LEU A 1 92 ? -6.215 5.281 23.531 1 98.75 92 LEU A C 1
ATOM 720 O O . LEU A 1 92 ? -6.863 4.59 22.734 1 98.75 92 LEU A O 1
ATOM 724 N N . LYS A 1 93 ? -6.223 5.055 24.797 1 98.5 93 LYS A N 1
ATOM 725 C CA . LYS A 1 93 ? -7.035 3.996 25.391 1 98.5 93 LYS A CA 1
ATOM 726 C C . LYS A 1 93 ? -8.523 4.227 25.125 1 98.5 93 LYS A C 1
ATOM 728 O O . LYS A 1 93 ? -9.25 3.293 24.797 1 98.5 93 LYS A O 1
ATOM 733 N N . ASP A 1 94 ? -8.922 5.465 25.297 1 98.25 94 ASP A N 1
ATOM 734 C CA . ASP A 1 94 ? -10.312 5.828 25.016 1 98.25 94 ASP A CA 1
ATOM 735 C C . ASP A 1 94 ? -10.664 5.559 23.547 1 98.25 94 ASP A C 1
ATOM 737 O O . ASP A 1 94 ? -11.711 4.973 23.25 1 98.25 94 ASP A O 1
ATOM 741 N N . ILE A 1 95 ? -9.828 5.996 22.672 1 98.75 95 ILE A N 1
ATOM 742 C CA . ILE A 1 95 ? -10.039 5.84 21.234 1 98.75 95 ILE A CA 1
ATOM 743 C C . ILE A 1 95 ? -10.086 4.359 20.875 1 98.75 95 ILE A C 1
ATOM 745 O O . ILE A 1 95 ? -10.945 3.926 20.109 1 98.75 95 ILE A O 1
ATOM 749 N N . TYR A 1 96 ? -9.188 3.596 21.469 1 98.81 96 TYR A N 1
ATOM 750 C CA . TYR A 1 96 ? -9.156 2.16 21.219 1 98.81 96 TYR A CA 1
ATOM 751 C C . TYR A 1 96 ? -10.453 1.496 21.672 1 98.81 96 TYR A C 1
ATOM 753 O O . TYR A 1 96 ? -11.016 0.665 20.953 1 98.81 96 TYR A O 1
ATOM 761 N N . GLU A 1 97 ? -10.93 1.828 22.844 1 98.5 97 GLU A N 1
ATOM 762 C CA . GLU A 1 97 ? -12.172 1.267 23.375 1 98.5 97 GLU A CA 1
ATOM 763 C C . GLU A 1 97 ? -13.344 1.56 22.438 1 98.5 97 GLU A C 1
ATOM 765 O O . GLU A 1 97 ? -14.164 0.681 22.172 1 98.5 97 GLU A O 1
ATOM 770 N N . VAL A 1 98 ? -13.406 2.756 21.953 1 98.62 98 VAL A N 1
ATOM 771 C CA . VAL A 1 98 ? -14.477 3.133 21.031 1 98.62 98 VAL A CA 1
ATOM 772 C C . VAL A 1 98 ? -14.344 2.334 19.734 1 98.62 98 VAL A C 1
ATOM 774 O O . VAL A 1 98 ? -15.344 1.898 19.156 1 98.62 98 VAL A O 1
ATOM 777 N N . SER A 1 99 ? -13.117 2.164 19.234 1 98.56 99 SER A N 1
ATOM 778 C CA . SER A 1 99 ? -12.922 1.379 18.016 1 98.56 99 SER A CA 1
ATOM 779 C C . SER A 1 99 ? -13.445 -0.043 18.188 1 98.56 99 SER A C 1
ATOM 781 O O . SER A 1 99 ? -14.07 -0.593 17.266 1 98.56 99 SER A O 1
ATOM 783 N N . LEU A 1 100 ? -13.211 -0.667 19.375 1 98.12 100 LEU A N 1
ATOM 784 C CA . LEU A 1 100 ? -13.672 -2.018 19.672 1 98.12 100 LEU A CA 1
ATOM 785 C C . LEU A 1 100 ? -15.195 -2.066 19.703 1 98.12 100 LEU A C 1
ATOM 787 O O . LEU A 1 100 ? -15.812 -2.936 19.094 1 98.12 100 LEU A O 1
ATOM 791 N N . ASN A 1 101 ? -15.766 -1.108 20.391 1 97.94 101 ASN A N 1
ATOM 792 C CA . ASN A 1 101 ? -17.219 -1.074 20.562 1 97.94 101 ASN A CA 1
ATOM 793 C C . ASN A 1 101 ? -17.938 -0.8 19.25 1 97.94 101 ASN A C 1
ATOM 795 O O . ASN A 1 101 ? -19.078 -1.218 19.062 1 97.94 101 ASN A O 1
ATOM 799 N N . SER A 1 102 ? -17.281 -0.122 18.375 1 97.75 102 SER A N 1
ATOM 800 C CA . SER A 1 102 ? -17.891 0.254 17.094 1 97.75 102 SER A CA 1
ATOM 801 C C . SER A 1 102 ? -17.484 -0.709 15.984 1 97.75 102 SER A C 1
ATOM 803 O O . SER A 1 102 ? -17.891 -0.547 14.836 1 97.75 102 SER A O 1
ATOM 805 N N . ASN A 1 103 ? -16.672 -1.681 16.281 1 97.31 103 ASN A N 1
ATOM 806 C CA . ASN A 1 103 ? -16.188 -2.682 15.352 1 97.31 103 ASN A CA 1
ATOM 807 C C . ASN A 1 103 ? -15.453 -2.039 14.18 1 97.31 103 ASN A C 1
ATOM 809 O O . ASN A 1 103 ? -15.75 -2.33 13.016 1 97.31 103 ASN A O 1
ATOM 813 N N . LEU A 1 104 ? -14.555 -1.113 14.492 1 98.56 104 LEU A N 1
ATOM 814 C CA . LEU A 1 104 ? -13.742 -0.426 13.492 1 98.56 104 LEU A CA 1
ATOM 815 C C . LEU A 1 104 ? -12.266 -0.73 13.688 1 98.56 104 LEU A C 1
ATOM 817 O O . LEU A 1 104 ? -11.781 -0.802 14.82 1 98.56 104 LEU A O 1
ATOM 821 N N . HIS A 1 105 ? -11.531 -0.99 12.578 1 98.75 105 HIS A N 1
ATOM 822 C CA . HIS A 1 105 ? -10.078 -0.946 12.672 1 98.75 105 HIS A CA 1
ATOM 823 C C . HIS A 1 105 ? -9.594 0.458 13.008 1 98.75 105 HIS A C 1
ATOM 825 O O . HIS A 1 105 ? -10.297 1.439 12.773 1 98.75 105 HIS A O 1
ATOM 831 N N . MET A 1 106 ? -8.414 0.494 13.562 1 98.75 106 MET A N 1
ATOM 832 C CA . MET A 1 106 ? -7.855 1.812 13.844 1 98.75 106 MET A CA 1
ATOM 833 C C . MET A 1 106 ? -6.34 1.807 13.688 1 98.75 106 MET A C 1
ATOM 835 O O . MET A 1 106 ? -5.715 0.743 13.672 1 98.75 106 MET A O 1
ATOM 839 N N . HIS A 1 107 ? -5.766 2.957 13.5 1 98.88 107 HIS A N 1
ATOM 840 C CA . HIS A 1 107 ? -4.332 3.199 13.602 1 98.88 107 HIS A CA 1
ATOM 841 C C . HIS A 1 107 ? -4.047 4.59 14.156 1 98.88 107 HIS A C 1
ATOM 843 O O . HIS A 1 107 ? -4.965 5.402 14.312 1 98.88 107 HIS A O 1
ATOM 849 N N . PHE A 1 108 ? -2.871 4.816 14.578 1 98.81 108 PHE A N 1
ATOM 850 C CA . PHE A 1 108 ? -2.484 6.086 15.18 1 98.81 108 PHE A CA 1
ATOM 851 C C . PHE A 1 108 ? -1.037 6.426 14.844 1 98.81 108 PHE A C 1
ATOM 853 O O . PHE A 1 108 ? -0.291 5.574 14.359 1 98.81 108 PHE A O 1
ATOM 860 N N . PHE A 1 109 ? -0.696 7.688 15.062 1 98.5 109 PHE A N 1
ATOM 861 C CA . PHE A 1 109 ? 0.582 8.227 14.609 1 98.5 109 PHE A CA 1
ATOM 862 C C . PHE A 1 109 ? 1.292 8.953 15.742 1 98.5 109 PHE A C 1
ATOM 864 O O . PHE A 1 109 ? 0.66 9.688 16.516 1 98.5 109 PHE A O 1
ATOM 871 N N . ASP A 1 110 ? 2.533 8.695 15.859 1 96.88 110 ASP A N 1
ATOM 872 C CA . ASP A 1 110 ? 3.361 9.766 16.406 1 96.88 110 ASP A CA 1
ATOM 873 C C . ASP A 1 110 ? 4.113 10.5 15.289 1 96.88 110 ASP A C 1
ATOM 875 O O . ASP A 1 110 ? 3.672 10.508 14.141 1 96.88 110 ASP A O 1
ATOM 879 N N . ASP A 1 111 ? 5.125 11.258 15.648 1 91.69 111 ASP A N 1
ATOM 880 C CA . ASP A 1 111 ? 5.797 12.047 14.617 1 91.69 111 ASP A CA 1
ATOM 881 C C . ASP A 1 111 ? 6.766 11.195 13.812 1 91.69 111 ASP A C 1
ATOM 883 O O . ASP A 1 111 ? 7.383 11.68 12.859 1 91.69 111 ASP A O 1
ATOM 887 N N . LYS A 1 112 ? 6.789 9.859 14.148 1 93.44 112 LYS A N 1
ATOM 888 C CA . LYS A 1 112 ? 7.816 9.031 13.516 1 93.44 112 LYS A CA 1
ATOM 889 C C . LYS A 1 112 ? 7.195 7.879 12.734 1 93.44 112 LYS A C 1
ATOM 891 O O . LYS A 1 112 ? 7.727 7.453 11.711 1 93.44 112 LYS A O 1
ATOM 896 N N . ALA A 1 113 ? 6.102 7.422 13.281 1 97.94 113 ALA A N 1
ATOM 897 C CA . ALA A 1 113 ? 5.625 6.168 12.703 1 97.94 113 ALA A CA 1
ATOM 898 C C . ALA A 1 113 ? 4.102 6.07 12.781 1 97.94 113 ALA A C 1
ATOM 900 O O . ALA A 1 113 ? 3.457 6.883 13.445 1 97.94 113 ALA A O 1
ATOM 901 N N . LEU A 1 114 ? 3.592 5.133 11.992 1 98.75 114 LEU A N 1
ATOM 902 C CA . LEU A 1 114 ? 2.211 4.664 11.992 1 98.75 114 LEU A CA 1
ATOM 903 C C . LEU A 1 114 ? 2.076 3.369 12.789 1 98.75 114 LEU A C 1
ATOM 905 O O . LEU A 1 114 ? 2.857 2.434 12.594 1 98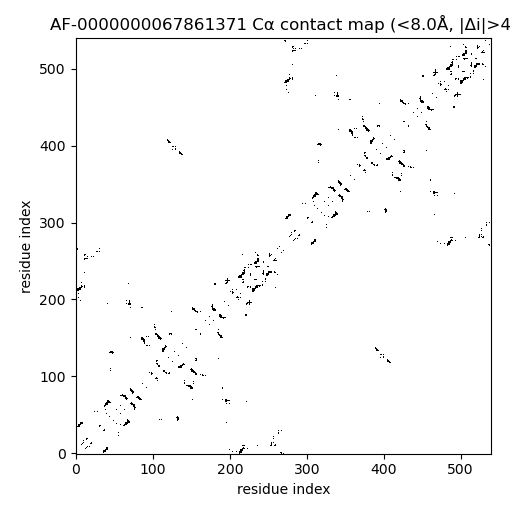.75 114 LEU A O 1
ATOM 909 N N . TYR A 1 115 ? 1.146 3.332 13.758 1 98.88 115 TYR A N 1
ATOM 910 C CA . TYR A 1 115 ? 0.945 2.172 14.617 1 98.88 115 TYR A CA 1
ATOM 911 C C . TYR A 1 115 ? -0.463 1.61 14.461 1 98.88 115 TYR A C 1
ATOM 913 O O . TYR A 1 115 ? -1.411 2.357 14.203 1 98.88 115 TYR A O 1
ATOM 921 N N . THR A 1 116 ? -0.636 0.316 14.648 1 98.94 116 THR A N 1
ATOM 922 C CA . THR A 1 116 ? -1.965 -0.277 14.742 1 98.94 116 THR A CA 1
ATOM 923 C C . THR A 1 116 ? -1.989 -1.39 15.781 1 98.94 116 THR A C 1
ATOM 925 O O . THR A 1 116 ? -1.025 -2.146 15.914 1 98.94 116 THR A O 1
ATOM 928 N N . PRO A 1 117 ? -3.035 -1.415 16.547 1 98.75 117 PRO A N 1
ATOM 929 C CA . PRO A 1 117 ? -3.203 -2.525 17.484 1 98.75 117 PRO A CA 1
ATOM 930 C C . PRO A 1 117 ? -3.904 -3.729 16.859 1 98.75 117 PRO A C 1
ATOM 932 O O . PRO A 1 117 ? -4.07 -4.762 17.516 1 98.75 117 PRO A O 1
ATOM 935 N N . ASN A 1 118 ? -4.375 -3.633 15.648 1 98.69 118 ASN A N 1
ATOM 936 C CA . ASN A 1 118 ? -5.082 -4.727 14.984 1 98.69 118 ASN A CA 1
ATOM 937 C C . ASN A 1 118 ? -4.113 -5.758 14.422 1 98.69 118 ASN A C 1
ATOM 939 O O . ASN A 1 118 ? -3.328 -5.453 13.523 1 98.69 118 ASN A O 1
ATOM 943 N N . ARG A 1 119 ? -4.254 -6.98 14.852 1 98.12 119 ARG A N 1
ATOM 944 C CA . ARG A 1 119 ? -3.434 -8.062 14.312 1 98.12 119 ARG A CA 1
ATOM 945 C C . ARG A 1 119 ? -3.768 -8.32 12.844 1 98.12 119 ARG A C 1
ATOM 947 O O . ARG A 1 119 ? -2.877 -8.602 12.039 1 98.12 119 ARG A O 1
ATOM 954 N N . GLU A 1 120 ? -5.047 -8.422 12.586 1 98.5 120 GLU A N 1
ATOM 955 C CA . GLU A 1 120 ? -5.504 -8.359 11.203 1 98.5 120 GLU A CA 1
ATOM 956 C C . GLU A 1 120 ? -5.504 -6.926 10.68 1 98.5 120 GLU A C 1
ATOM 958 O O . GLU A 1 120 ? -6.465 -6.18 10.898 1 98.5 120 GLU A O 1
ATOM 963 N N . ILE A 1 121 ? -4.441 -6.527 10.031 1 98.81 121 ILE A N 1
ATOM 964 C CA . ILE A 1 121 ? -4.207 -5.137 9.664 1 98.81 121 ILE A CA 1
ATOM 965 C C . ILE A 1 121 ? -5.293 -4.668 8.695 1 98.81 121 ILE A C 1
ATOM 967 O O . ILE A 1 121 ? -5.586 -5.34 7.707 1 98.81 121 ILE A O 1
ATOM 971 N N . GLY A 1 122 ? -5.891 -3.559 8.992 1 98.5 122 GLY A N 1
ATOM 972 C CA . GLY A 1 122 ? -6.965 -3.043 8.164 1 98.5 122 GLY A CA 1
ATOM 973 C C . GLY A 1 122 ? -6.504 -2.646 6.773 1 98.5 122 GLY A C 1
ATOM 974 O O . GLY A 1 122 ? -5.395 -2.137 6.602 1 98.5 122 GLY A O 1
ATOM 975 N N . LYS A 1 123 ? -7.398 -2.822 5.867 1 98 123 LYS A N 1
ATOM 976 C CA . LYS A 1 123 ? -7.121 -2.512 4.465 1 98 123 LYS A CA 1
ATOM 977 C C . LYS A 1 123 ? -6.605 -1.083 4.312 1 98 123 LYS A C 1
ATOM 979 O O . LYS A 1 123 ? -5.605 -0.85 3.631 1 98 123 LYS A O 1
ATOM 984 N N . TYR A 1 124 ? -7.207 -0.211 5.004 1 98.12 124 TYR A N 1
ATOM 985 C CA . TYR A 1 124 ? -6.895 1.196 4.781 1 98.12 124 TYR A CA 1
ATOM 986 C C . TYR A 1 124 ? -5.711 1.633 5.641 1 98.12 124 TYR A C 1
ATOM 988 O O . TYR A 1 124 ? -5.168 2.725 5.449 1 98.12 124 TYR A O 1
ATOM 996 N N . THR A 1 125 ? -5.332 0.832 6.68 1 98.75 125 THR A N 1
ATOM 997 C CA . THR A 1 125 ? -4.031 1.018 7.312 1 98.75 125 THR A CA 1
ATOM 998 C C . THR A 1 125 ? -2.904 0.767 6.312 1 98.75 125 THR A C 1
ATOM 1000 O O . THR A 1 125 ? -1.94 1.532 6.25 1 98.75 125 THR A O 1
ATOM 1003 N N . ILE A 1 126 ? -3.094 -0.272 5.531 1 98.69 126 ILE A N 1
ATOM 1004 C CA . ILE A 1 126 ? -2.131 -0.617 4.492 1 98.69 126 ILE A CA 1
ATOM 1005 C C . ILE A 1 126 ? -2.074 0.496 3.449 1 98.69 126 ILE A C 1
ATOM 1007 O O . ILE A 1 126 ? -0.991 0.91 3.031 1 98.69 126 ILE A O 1
ATOM 1011 N N . VAL A 1 127 ? -3.203 0.968 3.057 1 97.38 127 VAL A N 1
ATOM 1012 C CA . VAL A 1 127 ? -3.291 2.039 2.07 1 97.38 127 VAL A CA 1
ATOM 1013 C C . VAL A 1 127 ? -2.535 3.268 2.572 1 97.38 127 VAL A C 1
ATOM 1015 O O . VAL A 1 127 ? -1.716 3.84 1.849 1 97.38 127 VAL A O 1
ATOM 1018 N N . GLU A 1 128 ? -2.764 3.637 3.803 1 97 128 GLU A N 1
ATOM 1019 C CA . GLU A 1 128 ? -2.113 4.793 4.41 1 97 128 GLU A CA 1
ATOM 1020 C C . GLU A 1 128 ? -0.596 4.621 4.438 1 97 128 GLU A C 1
ATOM 1022 O O . GLU A 1 128 ? 0.143 5.52 4.035 1 97 128 GLU A O 1
ATOM 1027 N N . ALA A 1 129 ? -0.177 3.502 4.922 1 98.44 129 ALA A N 1
ATOM 1028 C CA . ALA A 1 129 ? 1.255 3.23 5.004 1 98.44 129 ALA A CA 1
ATOM 1029 C C . ALA A 1 129 ? 1.907 3.291 3.627 1 98.44 129 ALA A C 1
ATOM 1031 O O . ALA A 1 129 ? 2.982 3.873 3.467 1 98.44 129 ALA A O 1
ATOM 1032 N N . TYR A 1 130 ? 1.231 2.717 2.674 1 97.44 130 TYR A N 1
ATOM 1033 C CA . TYR A 1 130 ? 1.764 2.65 1.317 1 97.44 130 TYR A CA 1
ATOM 1034 C C . TYR A 1 130 ? 1.836 4.039 0.692 1 97.44 130 TYR A C 1
ATOM 1036 O O . TYR A 1 130 ? 2.885 4.441 0.183 1 97.44 130 TYR A O 1
ATOM 1044 N N . LEU A 1 131 ? 0.769 4.812 0.745 1 93.88 131 LEU A N 1
ATOM 1045 C CA . LEU A 1 131 ? 0.672 6.09 0.052 1 93.88 131 LEU A CA 1
ATOM 1046 C C . LEU A 1 131 ? 1.589 7.129 0.694 1 93.88 131 LEU A C 1
ATOM 1048 O O . LEU A 1 131 ? 2.135 7.992 0.005 1 93.88 131 LEU A O 1
ATOM 1052 N N . THR A 1 132 ? 1.778 7.066 1.976 1 95.06 132 THR A N 1
ATOM 1053 C CA . THR A 1 132 ? 2.533 8.102 2.67 1 95.06 132 THR A CA 1
ATOM 1054 C C . THR A 1 132 ? 3.99 7.684 2.85 1 95.06 132 THR A C 1
ATOM 1056 O O . THR A 1 132 ? 4.844 8.516 3.164 1 95.06 132 THR A O 1
ATOM 1059 N N . GLY A 1 133 ? 4.227 6.332 2.713 1 96.06 133 GLY A N 1
ATOM 1060 C CA . GLY A 1 133 ? 5.562 5.82 2.973 1 96.06 133 GLY A CA 1
ATOM 1061 C C . GLY A 1 133 ? 5.879 5.707 4.453 1 96.06 133 GLY A C 1
ATOM 1062 O O . GLY A 1 133 ? 7.051 5.711 4.84 1 96.06 133 GLY A O 1
ATOM 1063 N N . SER A 1 134 ? 4.84 5.617 5.297 1 97.75 134 SER A N 1
ATOM 1064 C CA . SER A 1 134 ? 5.023 5.539 6.742 1 97.75 134 SER A CA 1
ATOM 1065 C C . SER A 1 134 ? 5.508 4.156 7.164 1 97.75 134 SER A C 1
ATOM 1067 O O . SER A 1 134 ? 5.059 3.145 6.625 1 97.75 134 SER A O 1
ATOM 1069 N N . GLN A 1 135 ? 6.395 4.117 8.164 1 98.38 135 GLN A N 1
ATOM 1070 C CA . GLN A 1 135 ? 6.703 2.859 8.828 1 98.38 135 GLN A CA 1
ATOM 1071 C C . GLN A 1 135 ? 5.516 2.371 9.656 1 98.38 135 GLN A C 1
ATOM 1073 O O . GLN A 1 135 ? 5.078 3.051 10.586 1 98.38 135 GLN A O 1
ATOM 1078 N N . LEU A 1 136 ? 5.027 1.234 9.266 1 98.81 136 LEU A N 1
ATOM 1079 C CA . LEU A 1 136 ? 3.916 0.645 10.008 1 98.81 136 LEU A CA 1
ATOM 1080 C C . LEU A 1 136 ? 4.426 -0.305 11.086 1 98.81 136 LEU A C 1
ATOM 1082 O O . LEU A 1 136 ? 5.25 -1.18 10.812 1 98.81 136 LEU A O 1
ATOM 1086 N N . ILE A 1 137 ? 3.969 -0.122 12.312 1 98.88 137 ILE A N 1
ATOM 1087 C CA . ILE A 1 137 ? 4.363 -0.947 13.445 1 98.88 137 ILE A CA 1
ATOM 1088 C C . ILE A 1 137 ? 3.121 -1.521 14.125 1 98.88 137 ILE A C 1
ATOM 1090 O O . ILE A 1 137 ? 2.205 -0.78 14.484 1 98.88 137 ILE A O 1
ATOM 1094 N N . TYR A 1 138 ? 3.035 -2.812 14.188 1 98.88 138 TYR A N 1
ATOM 1095 C CA . TYR A 1 138 ? 2.023 -3.418 15.047 1 98.88 138 TYR A CA 1
ATOM 1096 C C . TYR A 1 138 ? 2.352 -3.191 16.516 1 98.88 138 TYR A C 1
ATOM 1098 O O . TYR A 1 138 ? 3.459 -3.496 16.969 1 98.88 138 TYR A O 1
ATOM 1106 N N . LYS A 1 139 ? 1.444 -2.664 17.266 1 98.5 139 LYS A N 1
ATOM 1107 C CA . LYS A 1 139 ? 1.673 -2.35 18.672 1 98.5 139 LYS A CA 1
ATOM 1108 C C . LYS A 1 139 ? 0.405 -2.561 19.484 1 98.5 139 LYS A C 1
ATOM 1110 O O . LYS A 1 139 ? -0.58 -1.841 19.328 1 98.5 139 LYS A O 1
ATOM 1115 N N . GLU A 1 140 ? 0.47 -3.514 20.406 1 98.06 140 GLU A N 1
ATOM 1116 C CA . GLU A 1 140 ? -0.622 -3.674 21.359 1 98.06 140 GLU A CA 1
ATOM 1117 C C . GLU A 1 140 ? -0.751 -2.449 22.25 1 98.06 140 GLU A C 1
ATOM 1119 O O . GLU A 1 140 ? 0.252 -1.901 22.719 1 98.06 140 GLU A O 1
ATOM 1124 N N . ILE A 1 141 ? -2.006 -2.111 22.516 1 98.31 141 ILE A N 1
ATOM 1125 C CA . ILE A 1 141 ? -2.266 -0.906 23.281 1 98.31 141 ILE A CA 1
ATOM 1126 C C . ILE A 1 141 ? -1.59 -1.016 24.656 1 98.31 141 ILE A C 1
ATOM 1128 O O . ILE A 1 141 ? -1.021 -0.042 25.156 1 98.31 141 ILE A O 1
ATOM 1132 N N . GLU A 1 142 ? -1.627 -2.18 25.266 1 97.06 142 GLU A N 1
ATOM 1133 C CA . GLU A 1 142 ? -1.083 -2.408 26.609 1 97.06 142 GLU A CA 1
ATOM 1134 C C . GLU A 1 142 ? 0.43 -2.219 26.625 1 97.06 142 GLU A C 1
ATOM 1136 O O . GLU A 1 142 ? 1.025 -2.037 27.688 1 97.06 142 GLU A O 1
ATOM 1141 N N . ASN A 1 143 ? 1.073 -2.279 25.438 1 97.5 143 ASN A N 1
ATOM 1142 C CA . ASN A 1 143 ? 2.527 -2.174 25.359 1 97.5 143 ASN A CA 1
ATOM 1143 C C . ASN A 1 143 ? 2.965 -0.769 24.953 1 97.5 143 ASN A C 1
ATOM 1145 O O . ASN A 1 143 ? 4.156 -0.512 24.781 1 97.5 143 ASN A O 1
ATOM 1149 N N . VAL A 1 144 ? 2.025 0.158 24.766 1 98.12 144 VAL A N 1
ATOM 1150 C CA . VAL A 1 144 ? 2.365 1.549 24.484 1 98.12 144 VAL A CA 1
ATOM 1151 C C . VAL A 1 144 ? 2.824 2.24 25.766 1 98.12 144 VAL A C 1
ATOM 1153 O O . VAL A 1 144 ? 2.158 2.152 26.797 1 98.12 144 VAL A O 1
ATOM 1156 N N . PRO A 1 145 ? 3.947 2.869 25.688 1 97.62 145 PRO A N 1
ATOM 1157 C CA . PRO A 1 145 ? 4.477 3.514 26.891 1 97.62 145 PRO A CA 1
ATOM 1158 C C . PRO A 1 145 ? 3.537 4.578 27.453 1 97.62 145 PRO A C 1
ATOM 1160 O O . PRO A 1 145 ? 2.82 5.234 26.703 1 97.62 145 PRO A O 1
ATOM 1163 N N . GLU A 1 146 ? 3.643 4.848 28.719 1 97.19 146 GLU A N 1
ATOM 1164 C CA . GLU A 1 146 ? 2.762 5.785 29.406 1 97.19 146 GLU A CA 1
ATOM 1165 C C . GLU A 1 146 ? 3.023 7.219 28.953 1 97.19 146 GLU A C 1
ATOM 1167 O O . GLU A 1 146 ? 2.133 8.07 29.031 1 97.19 146 GLU A O 1
ATOM 1172 N N . ASP A 1 147 ? 4.191 7.512 28.531 1 97.69 147 ASP A N 1
ATOM 1173 C CA . ASP A 1 147 ? 4.543 8.867 28.125 1 97.69 147 ASP A CA 1
ATOM 1174 C C . ASP A 1 147 ? 4.383 9.062 26.625 1 97.69 147 ASP A C 1
ATOM 1176 O O . ASP A 1 147 ? 4.848 10.055 26.062 1 97.69 147 ASP A O 1
ATOM 1180 N N . PHE A 1 148 ? 3.748 8.102 25.984 1 97.31 148 PHE A N 1
ATOM 1181 C CA . PHE A 1 148 ? 3.516 8.18 24.547 1 97.31 148 PHE A CA 1
ATOM 1182 C C . PHE A 1 148 ? 2.637 9.375 24.203 1 97.31 148 PHE A C 1
ATOM 1184 O O . PHE A 1 148 ? 1.661 9.656 24.891 1 97.31 148 PHE A O 1
ATOM 1191 N N . ILE A 1 149 ? 2.998 10.109 23.125 1 97.56 149 ILE A N 1
ATOM 1192 C CA . ILE A 1 149 ? 2.184 11.188 22.562 1 97.56 149 ILE A CA 1
ATOM 1193 C C . ILE A 1 149 ? 1.916 10.922 21.094 1 97.56 149 ILE A C 1
ATOM 1195 O O . ILE A 1 149 ? 2.793 10.438 20.375 1 97.56 149 ILE A O 1
ATOM 1199 N N . MET A 1 150 ? 0.696 11.141 20.703 1 97.88 150 MET A N 1
ATOM 1200 C CA . MET A 1 150 ? 0.359 10.906 19.312 1 97.88 150 MET A CA 1
ATOM 1201 C C . MET A 1 150 ? -0.218 12.156 18.656 1 97.88 150 MET A C 1
ATOM 1203 O O . MET A 1 150 ? -0.846 12.977 19.344 1 97.88 150 MET A O 1
ATOM 1207 N N . SER A 1 151 ? -0.008 12.273 17.391 1 98 151 SER A N 1
ATOM 1208 C CA . SER A 1 151 ? -0.49 13.414 16.625 1 98 151 SER A CA 1
ATOM 1209 C C . SER A 1 151 ? -1.946 13.227 16.203 1 98 151 SER A C 1
ATOM 1211 O O . SER A 1 151 ? -2.711 14.195 16.141 1 98 151 SER A O 1
ATOM 1213 N N . LYS A 1 152 ? -2.252 11.961 15.93 1 97.75 152 LYS A N 1
ATOM 1214 C CA . LYS A 1 152 ? -3.621 11.664 15.531 1 97.75 152 LYS A CA 1
ATOM 1215 C C . LYS A 1 152 ? -3.879 10.156 15.539 1 97.75 152 LYS A C 1
ATOM 1217 O O . LYS A 1 152 ? -2.939 9.359 15.547 1 97.75 152 LYS A O 1
ATOM 1222 N N . ALA A 1 153 ? -5.145 9.82 15.586 1 98.56 153 ALA A N 1
ATOM 1223 C CA . ALA A 1 153 ? -5.625 8.461 15.344 1 98.56 153 ALA A CA 1
ATOM 1224 C C . ALA A 1 153 ? -6.691 8.438 14.25 1 98.56 153 ALA A C 1
ATOM 1226 O O . ALA A 1 153 ? -7.195 9.492 13.852 1 98.56 153 ALA A O 1
ATOM 1227 N N . MET A 1 154 ? -6.941 7.289 13.773 1 98.56 154 MET A N 1
ATOM 1228 C CA . MET A 1 154 ? -7.953 7.148 12.727 1 98.56 154 MET A CA 1
ATOM 1229 C C . MET A 1 154 ? -8.766 5.871 12.93 1 98.56 154 MET A C 1
ATOM 1231 O O . MET A 1 154 ? -8.211 4.832 13.289 1 98.56 154 MET A O 1
ATOM 1235 N N . PHE A 1 155 ? -10.062 5.977 12.742 1 98.69 155 PHE A N 1
ATOM 1236 C CA . PHE A 1 155 ? -10.898 4.812 12.461 1 98.69 155 PHE A CA 1
ATOM 1237 C C . PHE A 1 155 ? -11.016 4.578 10.961 1 98.69 155 PHE A C 1
ATOM 1239 O O . PHE A 1 155 ? -11.133 5.527 10.18 1 98.69 155 PHE A O 1
ATOM 1246 N N . ILE A 1 156 ? -10.992 3.273 10.609 1 98.5 156 ILE A N 1
ATOM 1247 C CA . ILE A 1 156 ? -10.953 3.008 9.172 1 98.5 156 ILE A CA 1
ATOM 1248 C C . ILE A 1 156 ? -11.844 1.808 8.852 1 98.5 156 ILE A C 1
ATOM 1250 O O . ILE A 1 156 ? -11.914 0.853 9.625 1 98.5 156 ILE A O 1
ATOM 1254 N N . GLU A 1 157 ? -12.562 1.908 7.719 1 98.06 157 GLU A N 1
ATOM 1255 C CA . GLU A 1 157 ? -13.383 0.854 7.129 1 98.06 157 GLU A CA 1
ATOM 1256 C C . GLU A 1 157 ? -13.914 1.267 5.762 1 98.06 157 GLU A C 1
ATOM 1258 O O . GLU A 1 157 ? -13.836 2.439 5.387 1 98.06 157 GLU A O 1
ATOM 1263 N N . GLU A 1 158 ? -14.398 0.241 5.039 1 97.06 158 GLU A N 1
ATOM 1264 C CA . GLU A 1 158 ? -15.227 0.629 3.896 1 97.06 158 GLU A CA 1
ATOM 1265 C C . GLU A 1 158 ? -16.328 1.596 4.312 1 97.06 158 GLU A C 1
ATOM 1267 O O . GLU A 1 158 ? -16.875 1.489 5.414 1 97.06 158 GLU A O 1
ATOM 1272 N N . ALA A 1 159 ? -16.719 2.436 3.393 1 95.56 159 ALA A N 1
ATOM 1273 C CA . ALA A 1 159 ? -17.578 3.576 3.697 1 95.56 159 ALA A CA 1
ATOM 1274 C C . ALA A 1 159 ? -18.844 3.129 4.41 1 95.56 159 ALA A C 1
ATOM 1276 O O . ALA A 1 159 ? -19.203 3.664 5.465 1 95.56 159 ALA A O 1
ATOM 1277 N N . PRO A 1 160 ? -19.578 2.098 3.953 1 96.94 160 PRO A N 1
ATOM 1278 C CA . PRO A 1 160 ? -20.797 1.706 4.641 1 96.94 160 PRO A CA 1
ATOM 1279 C C . PRO A 1 160 ? -20.562 1.223 6.066 1 96.94 160 PRO A C 1
ATOM 1281 O O . PRO A 1 160 ? -21.328 1.538 6.973 1 96.94 160 PRO A O 1
ATOM 1284 N N . GLU A 1 161 ? -19.516 0.49 6.254 1 97.44 161 GLU A N 1
ATOM 1285 C CA . GLU A 1 161 ? -19.188 -0.018 7.582 1 97.44 161 GLU A CA 1
ATOM 1286 C C . GLU A 1 161 ? -18.688 1.102 8.5 1 97.44 161 GLU A C 1
ATOM 1288 O O . GLU A 1 161 ? -18.969 1.094 9.695 1 97.44 161 GLU A O 1
ATOM 1293 N N . LEU A 1 162 ? -17.906 1.988 7.93 1 97.81 162 LEU A N 1
ATOM 1294 C CA . LEU A 1 162 ? -17.438 3.121 8.719 1 97.81 162 LEU A CA 1
ATOM 1295 C C . LEU A 1 162 ? -18.609 3.961 9.219 1 97.81 162 LEU A C 1
ATOM 1297 O O . LEU A 1 162 ? -18.625 4.391 10.375 1 97.81 162 LEU A O 1
ATOM 1301 N N . GLU A 1 163 ? -19.609 4.18 8.367 1 97.06 163 GLU A N 1
ATOM 1302 C CA . GLU A 1 163 ? -20.781 4.953 8.75 1 97.06 163 GLU A CA 1
ATOM 1303 C C . GLU A 1 163 ? -21.516 4.297 9.914 1 97.06 163 GLU A C 1
ATOM 1305 O O . GLU A 1 163 ? -21.969 4.977 10.836 1 97.06 163 GLU A O 1
ATOM 1310 N N . VAL A 1 164 ? -21.672 3.008 9.836 1 97.69 164 VAL A N 1
ATOM 1311 C CA . VAL A 1 164 ? -22.312 2.26 10.914 1 97.69 164 VAL A CA 1
ATOM 1312 C C . VAL A 1 164 ? -21.547 2.449 12.211 1 97.69 164 VAL A C 1
ATOM 1314 O O . VAL A 1 164 ? -22.141 2.65 13.273 1 97.69 164 VAL A O 1
ATOM 1317 N N . GLY A 1 165 ? -20.188 2.359 12.156 1 97.69 165 GLY A N 1
ATOM 1318 C CA . GLY A 1 165 ? -19.359 2.561 13.328 1 97.69 165 GLY A CA 1
ATOM 1319 C C . GLY A 1 165 ? -19.438 3.967 13.891 1 97.69 165 GLY A C 1
ATOM 1320 O O . GLY A 1 165 ? -19.531 4.152 15.109 1 97.69 165 GLY A O 1
ATOM 1321 N N . ILE A 1 166 ? -19.438 4.941 13.016 1 96.62 166 ILE A N 1
ATOM 1322 C CA . ILE A 1 166 ? -19.5 6.344 13.414 1 96.62 166 ILE A CA 1
ATOM 1323 C C . ILE A 1 166 ? -20.797 6.605 14.188 1 96.62 166 ILE A C 1
ATOM 1325 O O . ILE A 1 166 ? -20.797 7.352 15.164 1 96.62 166 ILE A O 1
ATOM 1329 N N . ALA A 1 167 ? -21.844 6.02 13.789 1 97.12 167 ALA A N 1
ATOM 1330 C CA . ALA A 1 167 ? -23.156 6.203 14.43 1 97.12 167 ALA A CA 1
ATOM 1331 C C . ALA A 1 167 ? -23.125 5.719 15.875 1 97.12 167 ALA A C 1
ATOM 1333 O O . ALA A 1 167 ? -23.938 6.152 16.703 1 97.12 167 ALA A O 1
ATOM 1334 N N . LYS A 1 168 ? -22.234 4.883 16.219 1 97.62 168 LYS A N 1
ATOM 1335 C CA . LYS A 1 168 ? -22.156 4.301 17.562 1 97.62 168 LYS A CA 1
ATOM 1336 C C . LYS A 1 168 ? -21.25 5.137 18.469 1 97.62 168 LYS A C 1
ATOM 1338 O O . LYS A 1 168 ? -21.188 4.895 19.672 1 97.62 168 LYS A O 1
ATOM 1343 N N . ILE A 1 169 ? -20.531 6.094 17.969 1 97.56 169 ILE A N 1
ATOM 1344 C CA . ILE A 1 169 ? -19.594 6.91 18.734 1 97.56 169 ILE A CA 1
ATOM 1345 C C . ILE A 1 169 ? -20.375 7.797 19.703 1 97.56 169 ILE A C 1
ATOM 1347 O O . ILE A 1 169 ? -21.281 8.539 19.297 1 97.56 169 ILE A O 1
ATOM 1351 N N . PRO A 1 170 ? -20.031 7.773 20.984 1 97.31 170 PRO A N 1
ATOM 1352 C CA . PRO A 1 170 ? -20.766 8.57 21.984 1 97.31 170 PRO A CA 1
ATOM 1353 C C . PRO A 1 170 ? -20.562 10.07 21.781 1 97.31 170 PRO A C 1
ATOM 1355 O O . PRO A 1 170 ? -19.5 10.508 21.328 1 97.31 170 PRO A O 1
ATOM 1358 N N . GLU A 1 171 ? -21.484 10.836 22.203 1 97.12 171 GLU A N 1
ATOM 1359 C CA . GLU A 1 171 ? -21.422 12.297 22.125 1 97.12 171 GLU A CA 1
ATOM 1360 C C . GLU A 1 171 ? -20.25 12.844 22.938 1 97.12 171 GLU A C 1
ATOM 1362 O O . GLU A 1 171 ? -19.609 13.812 22.531 1 97.12 171 GLU A O 1
ATOM 1367 N N . SER A 1 172 ? -20.031 12.258 24.047 1 97.44 172 SER A N 1
ATOM 1368 C CA . SER A 1 172 ? -18.938 12.695 24.891 1 97.44 172 SER A CA 1
ATOM 1369 C C . SER A 1 172 ? -17.594 12.609 24.156 1 97.44 172 SER A C 1
ATOM 1371 O O . SER A 1 172 ? -16.719 13.445 24.359 1 97.44 172 SER A O 1
ATOM 1373 N N . PHE A 1 173 ? -17.453 11.555 23.375 1 98.06 173 PHE A N 1
ATOM 1374 C CA . PHE A 1 173 ? -16.266 11.375 22.547 1 98.06 173 PHE A CA 1
ATOM 1375 C C . PHE A 1 173 ? -16.156 12.477 21.5 1 98.06 173 PHE A C 1
ATOM 1377 O O . PHE A 1 173 ? -15.086 13.055 21.297 1 98.06 173 PHE A O 1
ATOM 1384 N N . ARG A 1 174 ? -17.234 12.812 20.875 1 96.62 174 ARG A N 1
ATOM 1385 C CA . ARG A 1 174 ? -17.297 13.844 19.844 1 96.62 174 ARG A CA 1
ATOM 1386 C C . ARG A 1 174 ? -16.969 15.219 20.438 1 96.62 174 ARG A C 1
ATOM 1388 O O . ARG A 1 174 ? -16.391 16.062 19.75 1 96.62 174 ARG A O 1
ATOM 1395 N N . GLU A 1 175 ? -17.344 15.43 21.672 1 96.94 175 GLU A N 1
ATOM 1396 C CA . GLU A 1 175 ? -17.078 16.703 22.344 1 96.94 175 GLU A CA 1
ATOM 1397 C C . GLU A 1 175 ? -15.617 16.797 22.781 1 96.94 175 GLU A C 1
ATOM 1399 O O . GLU A 1 175 ? -15.062 17.906 22.859 1 96.94 175 GLU A O 1
ATOM 1404 N N . LYS A 1 176 ? -15.07 15.68 23 1 97.56 176 LYS A N 1
ATOM 1405 C CA . LYS A 1 176 ? -13.727 15.633 23.578 1 97.56 176 LYS A CA 1
ATOM 1406 C C . LYS A 1 176 ? -12.656 15.812 22.5 1 97.56 176 LYS A C 1
ATOM 1408 O O . LYS A 1 176 ? -11.609 16.406 22.75 1 97.56 176 LYS A O 1
ATOM 1413 N N . TYR A 1 177 ? -12.93 15.266 21.297 1 98.12 177 TYR A N 1
ATOM 1414 C CA . TYR A 1 177 ? -11.93 15.258 20.219 1 98.12 177 TYR A CA 1
ATOM 1415 C C . TYR A 1 177 ? -12.43 16.031 19 1 98.12 177 TYR A C 1
ATOM 1417 O O . TYR A 1 177 ? -13.625 16.281 18.875 1 98.12 177 TYR A O 1
ATOM 1425 N N . HIS A 1 178 ? -11.523 16.5 18.172 1 96.62 178 HIS A N 1
ATOM 1426 C CA . HIS A 1 178 ? -11.844 17.016 16.844 1 96.62 178 HIS A CA 1
ATOM 1427 C C . HIS A 1 178 ? -11.906 15.883 15.812 1 96.62 178 HIS A C 1
ATOM 1429 O O . HIS A 1 178 ? -10.891 15.25 15.516 1 96.62 178 HIS A O 1
ATOM 1435 N N . LEU A 1 179 ? -13.133 15.578 15.312 1 96.12 179 LEU A N 1
ATOM 1436 C CA . LEU A 1 179 ? -13.344 14.508 14.344 1 96.12 179 LEU A CA 1
ATOM 1437 C C . LEU A 1 179 ? -13.461 15.07 12.93 1 96.12 179 LEU A C 1
ATOM 1439 O O . LEU A 1 179 ? -14.234 15.992 12.68 1 96.12 179 LEU A O 1
ATOM 1443 N N . VAL A 1 180 ? -12.648 14.5 12.031 1 92.38 180 VAL A N 1
ATOM 1444 C CA . VAL A 1 180 ? -12.648 14.969 10.656 1 92.38 180 VAL A CA 1
ATOM 1445 C C . VAL A 1 180 ? -12.797 13.789 9.703 1 92.38 180 VAL A C 1
ATOM 1447 O O . VAL A 1 180 ? -12.055 12.805 9.797 1 92.38 180 VAL A O 1
ATOM 1450 N N . ARG A 1 181 ? -13.789 13.836 8.812 1 88 181 ARG A N 1
ATOM 1451 C CA . ARG A 1 181 ? -13.898 12.867 7.73 1 88 181 ARG A CA 1
ATOM 1452 C C . ARG A 1 181 ? -13.086 13.312 6.52 1 88 181 ARG A C 1
ATOM 1454 O O . ARG A 1 181 ? -13.398 14.32 5.883 1 88 181 ARG A O 1
ATOM 1461 N N . SER A 1 182 ? -12.039 12.742 6.148 1 82 182 SER A N 1
ATOM 1462 C CA . SER A 1 182 ? -11.148 13.148 5.066 1 82 182 SER A CA 1
ATOM 1463 C C . SER A 1 182 ? -11.469 12.391 3.781 1 82 182 SER A C 1
ATOM 1465 O O . SER A 1 182 ? -11.273 12.914 2.682 1 82 182 SER A O 1
ATOM 1467 N N . THR A 1 183 ? -11.727 11.117 3.863 1 86.38 183 THR A N 1
ATOM 1468 C CA . THR A 1 183 ? -12.172 10.25 2.781 1 86.38 183 THR A CA 1
ATOM 1469 C C . THR A 1 183 ? -13.32 9.359 3.242 1 86.38 183 THR A C 1
ATOM 1471 O O . THR A 1 183 ? -13.617 9.281 4.438 1 86.38 183 THR A O 1
ATOM 1474 N N . PRO A 1 184 ? -14.008 8.75 2.312 1 91.44 184 PRO A N 1
ATOM 1475 C CA . PRO A 1 184 ? -15.148 7.922 2.705 1 91.44 184 PRO A CA 1
ATOM 1476 C C . PRO A 1 184 ? -14.758 6.773 3.631 1 91.44 184 PRO A C 1
ATOM 1478 O O . PRO A 1 184 ? -15.617 6.176 4.281 1 91.44 184 PRO A O 1
ATOM 1481 N N . PHE A 1 185 ? -13.43 6.52 3.77 1 96.25 185 PHE A N 1
ATOM 1482 C CA . PHE A 1 185 ? -13.031 5.328 4.508 1 96.25 185 PHE A CA 1
ATOM 1483 C C . PHE A 1 185 ? -12.188 5.699 5.719 1 96.25 185 PHE A C 1
ATOM 1485 O O . PHE A 1 185 ? -11.648 4.82 6.398 1 96.25 185 PHE A O 1
ATOM 1492 N N . TYR A 1 186 ? -12.039 7.016 6.02 1 96.12 186 TYR A N 1
ATOM 1493 C CA . TYR A 1 186 ? -11.242 7.477 7.145 1 96.12 186 TYR A CA 1
ATOM 1494 C C . TYR A 1 186 ? -12.047 8.398 8.047 1 96.12 186 TYR A C 1
ATOM 1496 O O . TYR A 1 186 ? -12.703 9.328 7.574 1 96.12 186 TYR A O 1
ATOM 1504 N N . LEU A 1 187 ? -12 8.18 9.297 1 97.38 187 LEU A N 1
ATOM 1505 C CA . LEU A 1 187 ? -12.336 9.172 10.32 1 97.38 187 LEU A CA 1
ATOM 1506 C C . LEU A 1 187 ? -11.117 9.508 11.172 1 97.38 187 LEU A C 1
ATOM 1508 O O . LEU A 1 187 ? -10.578 8.641 11.859 1 97.38 187 LEU A O 1
ATOM 1512 N N . GLU A 1 188 ? -10.773 10.727 11.164 1 97.69 188 GLU A N 1
ATOM 1513 C CA . GLU A 1 188 ? -9.602 11.172 11.906 1 97.69 188 GLU A CA 1
ATOM 1514 C C . GLU A 1 188 ? -9.984 11.727 13.273 1 97.69 188 GLU A C 1
ATOM 1516 O O . GLU A 1 188 ? -11.008 12.406 13.414 1 97.69 188 GLU A O 1
ATOM 1521 N N . ILE A 1 189 ? -9.195 11.398 14.25 1 98.44 189 ILE A N 1
ATOM 1522 C CA . ILE A 1 189 ? -9.367 11.844 15.625 1 98.44 189 ILE A CA 1
ATOM 1523 C C . ILE A 1 189 ? -8.164 12.664 16.062 1 98.44 189 ILE A C 1
ATOM 1525 O O . ILE A 1 189 ? -7.051 12.141 16.172 1 98.44 189 ILE A O 1
ATOM 1529 N N . LEU A 1 190 ? -8.414 13.891 16.312 1 98.25 190 LEU A N 1
ATOM 1530 C CA . LEU A 1 190 ? -7.34 14.82 16.656 1 98.25 190 LEU A CA 1
ATOM 1531 C C . LEU A 1 190 ? -7.609 15.484 18 1 98.25 190 LEU A C 1
ATOM 1533 O O . LEU A 1 190 ? -8.719 15.398 18.531 1 98.25 190 LEU A O 1
ATOM 1537 N N . ASN A 1 191 ? -6.496 16.141 18.547 1 98.25 191 ASN A N 1
ATOM 1538 C CA . ASN A 1 191 ? -6.695 17.094 19.625 1 98.25 191 ASN A CA 1
ATOM 1539 C C . ASN A 1 191 ? -7.816 18.078 19.297 1 98.25 191 ASN A C 1
ATOM 1541 O O . ASN A 1 191 ? -7.922 18.562 18.172 1 98.25 191 ASN A O 1
ATOM 1545 N N . ARG A 1 192 ? -8.555 18.406 20.266 1 97.31 192 ARG A N 1
ATOM 1546 C CA . ARG A 1 192 ? -9.742 19.234 20.094 1 97.31 192 ARG A CA 1
ATOM 1547 C C . ARG A 1 192 ? -9.391 20.562 19.406 1 97.31 192 ARG A C 1
ATOM 1549 O O . ARG A 1 192 ? -10.188 21.094 18.641 1 97.31 192 ARG A O 1
ATOM 1556 N N . ASP A 1 193 ? -8.258 21.031 19.609 1 97.06 193 ASP A N 1
ATOM 1557 C CA . ASP A 1 193 ? -7.867 22.344 19.109 1 97.06 193 ASP A CA 1
ATOM 1558 C C . ASP A 1 193 ? -7.105 22.234 17.797 1 97.06 193 ASP A C 1
ATOM 1560 O O . ASP A 1 193 ? -6.754 23.25 17.188 1 97.06 193 ASP A O 1
ATOM 1564 N N . ALA A 1 194 ? -6.891 21.047 17.375 1 97.69 194 ALA A N 1
ATOM 1565 C CA . ALA A 1 194 ? -6.117 20.844 16.141 1 97.69 194 ALA A CA 1
ATOM 1566 C C . ALA A 1 194 ? -7.008 20.984 14.906 1 97.69 194 ALA A C 1
ATOM 1568 O O . ALA A 1 194 ? -8.031 20.312 14.797 1 97.69 194 ALA A O 1
ATOM 1569 N N . SER A 1 195 ? -6.66 21.844 14.023 1 97.12 195 SER A N 1
ATOM 1570 C CA . SER A 1 195 ? -7.258 22.047 12.711 1 97.12 195 SER A CA 1
ATOM 1571 C C . SER A 1 195 ? -6.309 22.766 11.766 1 97.12 195 SER A C 1
ATOM 1573 O O . SER A 1 195 ? -5.406 23.484 12.219 1 97.12 195 SER A O 1
ATOM 1575 N N . LYS A 1 196 ? -6.582 22.531 10.492 1 97.81 196 LYS A N 1
ATOM 1576 C CA . LYS A 1 196 ? -5.742 23.234 9.539 1 97.81 196 LYS A CA 1
ATOM 1577 C C . LYS A 1 196 ? -5.836 24.75 9.742 1 97.81 196 LYS A C 1
ATOM 1579 O O . LYS A 1 196 ? -4.816 25.453 9.758 1 97.81 196 LYS A O 1
ATOM 1584 N N . GLY A 1 197 ? -7 25.25 10.016 1 98.25 197 GLY A N 1
ATOM 1585 C CA . GLY A 1 197 ? -7.211 26.672 10.234 1 98.25 197 GLY A CA 1
ATOM 1586 C C . GLY A 1 197 ? -6.473 27.203 11.445 1 98.25 197 GLY A C 1
ATOM 1587 O O . GLY A 1 197 ? -5.789 28.234 11.359 1 98.25 197 GLY A O 1
ATOM 1588 N N . ASN A 1 198 ? -6.609 26.547 12.555 1 97.88 198 ASN A N 1
ATOM 1589 C CA . ASN A 1 198 ? -5.922 26.969 13.766 1 97.88 198 ASN A CA 1
ATOM 1590 C C . ASN A 1 198 ? -4.41 26.969 13.594 1 97.88 198 ASN A C 1
ATOM 1592 O O . ASN A 1 198 ? -3.711 27.828 14.117 1 97.88 198 ASN A O 1
ATOM 1596 N N . ALA A 1 199 ? -3.924 25.938 12.898 1 98.56 199 ALA A N 1
ATOM 1597 C CA . ALA A 1 199 ? -2.484 25.844 12.672 1 98.56 199 ALA A CA 1
ATOM 1598 C C . ALA A 1 199 ? -1.981 27 11.82 1 98.56 199 ALA A C 1
ATOM 1600 O O . ALA A 1 199 ? -0.942 27.594 12.125 1 98.56 199 ALA A O 1
ATOM 1601 N N . VAL A 1 200 ? -2.732 27.359 10.773 1 98.75 200 VAL A N 1
ATOM 1602 C CA . VAL A 1 200 ? -2.355 28.484 9.922 1 98.75 200 VAL A CA 1
ATOM 1603 C C . VAL A 1 200 ? -2.418 29.781 10.719 1 98.75 200 VAL A C 1
ATOM 1605 O O . VAL A 1 200 ? -1.526 30.625 10.609 1 98.75 200 VAL A O 1
ATOM 1608 N N . LYS A 1 201 ? -3.418 29.922 11.523 1 98.69 201 LYS A N 1
ATOM 1609 C CA . LYS A 1 201 ? -3.566 31.094 12.375 1 98.69 201 LYS A CA 1
ATOM 1610 C C . LYS A 1 201 ? -2.371 31.25 13.312 1 98.69 201 LYS A C 1
ATOM 1612 O O . LYS A 1 201 ? -1.741 32.312 13.352 1 98.69 201 LYS A O 1
ATOM 1617 N N . GLU A 1 202 ? -2.059 30.188 13.992 1 98.12 202 GLU A N 1
ATOM 1618 C CA . GLU A 1 202 ? -0.963 30.234 14.953 1 98.12 202 GLU A CA 1
ATOM 1619 C C . GLU A 1 202 ? 0.364 30.547 14.266 1 98.12 202 GLU A C 1
ATOM 1621 O O . GLU A 1 202 ? 1.163 31.328 14.766 1 98.12 202 GLU A O 1
ATOM 1626 N N . LEU A 1 203 ? 0.588 29.922 13.164 1 98.31 203 LEU A N 1
ATOM 1627 C CA . LEU A 1 203 ? 1.827 30.141 12.43 1 98.31 203 LEU A CA 1
ATOM 1628 C C . LEU A 1 203 ? 1.917 31.578 11.93 1 98.31 203 LEU A C 1
ATOM 1630 O O . LEU A 1 203 ? 2.961 32.219 12.062 1 98.31 203 LEU A O 1
ATOM 1634 N N . SER A 1 204 ? 0.831 32.062 11.344 1 98.38 204 SER A N 1
ATOM 1635 C CA . SER A 1 204 ? 0.822 33.438 10.852 1 98.38 204 SER A CA 1
ATOM 1636 C C . SER A 1 204 ? 1.08 34.438 11.977 1 98.38 204 SER A C 1
ATOM 1638 O O . SER A 1 204 ? 1.852 35.375 11.812 1 98.38 204 SER A O 1
ATOM 1640 N N . GLU A 1 205 ? 0.459 34.188 13.117 1 98 205 GLU A N 1
ATOM 1641 C CA . GLU A 1 205 ? 0.664 35.062 14.273 1 98 205 GLU A CA 1
ATOM 1642 C C . GLU A 1 205 ? 2.119 35.031 14.734 1 98 205 GLU A C 1
ATOM 1644 O O . GLU A 1 205 ? 2.703 36.094 15.023 1 98 205 GLU A O 1
ATOM 1649 N N . LYS A 1 206 ? 2.668 33.875 14.797 1 97.19 206 LYS A N 1
ATOM 1650 C CA . LYS A 1 206 ? 4.066 33.75 15.195 1 97.19 206 LYS A CA 1
ATOM 1651 C C . LYS A 1 206 ? 4.992 34.5 14.242 1 97.19 206 LYS A C 1
ATOM 1653 O O . LYS A 1 206 ? 6.02 35.031 14.656 1 97.19 206 LYS A O 1
ATOM 1658 N N . LEU A 1 207 ? 4.59 34.562 12.992 1 97.44 207 LEU A N 1
ATOM 1659 C CA . LEU A 1 207 ? 5.426 35.188 11.961 1 97.44 207 LEU A CA 1
ATOM 1660 C C . LEU A 1 207 ? 5.113 36.656 11.805 1 97.44 207 LEU A C 1
ATOM 1662 O O . LEU A 1 207 ? 5.734 37.344 11 1 97.44 207 LEU A O 1
ATOM 1666 N N . GLY A 1 208 ? 4.113 37.125 12.547 1 98 208 GLY A N 1
ATOM 1667 C CA . GLY A 1 208 ? 3.717 38.5 12.461 1 98 208 GLY A CA 1
ATOM 1668 C C . GLY A 1 208 ? 2.951 38.844 11.195 1 98 208 GLY A C 1
ATOM 1669 O O . GLY A 1 208 ? 2.996 39.969 10.711 1 98 208 GLY A O 1
ATOM 1670 N N . ILE A 1 209 ? 2.314 37.938 10.648 1 98.5 209 ILE A N 1
ATOM 1671 C CA . ILE A 1 209 ? 1.528 38.094 9.438 1 98.5 209 ILE A CA 1
ATOM 1672 C C . ILE A 1 209 ? 0.047 38.188 9.789 1 98.5 209 ILE A C 1
ATOM 1674 O O . ILE A 1 209 ? -0.496 37.344 10.492 1 98.5 209 ILE A O 1
ATOM 1678 N N . LYS A 1 210 ? -0.631 39.219 9.289 1 98.56 210 LYS A N 1
ATOM 1679 C CA . LYS A 1 210 ? -2.047 39.438 9.578 1 98.56 210 LYS A CA 1
ATOM 1680 C C . LYS A 1 210 ? -2.922 38.438 8.805 1 98.56 210 LYS A C 1
ATOM 1682 O O . LYS A 1 210 ? -2.574 38.031 7.695 1 98.56 210 LYS A O 1
ATOM 1687 N N . GLN A 1 211 ? -4.02 38.156 9.375 1 98.38 211 GLN A N 1
ATOM 1688 C CA . GLN A 1 211 ? -4.992 37.281 8.75 1 98.38 211 GLN A CA 1
ATOM 1689 C C . GLN A 1 211 ? -5.32 37.719 7.332 1 98.38 211 GLN A C 1
ATOM 1691 O O . GLN A 1 211 ? -5.438 36.906 6.414 1 98.38 211 GLN A O 1
ATOM 1696 N N . SER A 1 212 ? -5.473 39.031 7.172 1 98.56 212 SER A N 1
ATOM 1697 C CA . SER A 1 212 ? -5.84 39.625 5.887 1 98.56 212 SER A CA 1
ATOM 1698 C C . SER A 1 212 ? -4.746 39.406 4.848 1 98.56 212 SER A C 1
ATOM 1700 O O . SER A 1 212 ? -4.969 39.594 3.652 1 98.56 212 SER A O 1
ATOM 1702 N N . GLU A 1 213 ? -3.59 38.969 5.293 1 98.75 213 GLU A N 1
ATOM 1703 C CA . GLU A 1 213 ? -2.445 38.781 4.41 1 98.75 213 GLU A CA 1
ATOM 1704 C C . GLU A 1 213 ? -2.215 37.312 4.121 1 98.75 213 GLU A C 1
ATOM 1706 O O . GLU A 1 213 ? -1.206 36.938 3.514 1 98.75 213 GLU A O 1
ATOM 1711 N N . VAL A 1 214 ? -3.164 36.438 4.52 1 98.88 214 VAL A N 1
ATOM 1712 C CA . VAL A 1 214 ? -3.021 35 4.383 1 98.88 214 VAL A CA 1
ATOM 1713 C C . VAL A 1 214 ? -3.949 34.469 3.283 1 98.88 214 VAL A C 1
ATOM 1715 O O . VAL A 1 214 ? -5.129 34.844 3.244 1 98.88 214 VAL A O 1
ATOM 1718 N N . ILE A 1 215 ? -3.355 33.719 2.357 1 98.88 215 IL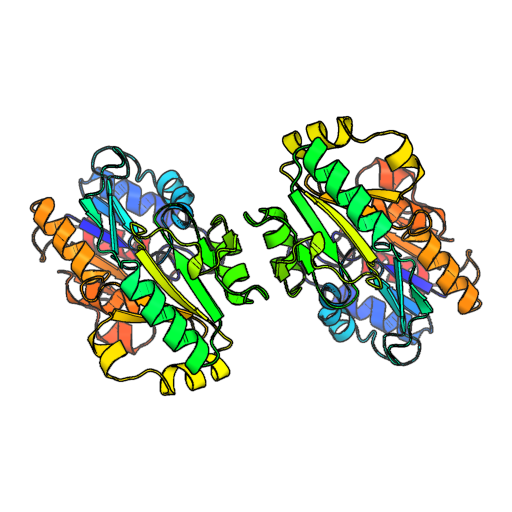E A N 1
ATOM 1719 C CA . ILE A 1 215 ? -4.137 32.938 1.399 1 98.88 215 ILE A CA 1
ATOM 1720 C C . ILE A 1 215 ? -4.16 31.469 1.819 1 98.88 215 ILE A C 1
ATOM 1722 O O . ILE A 1 215 ? -3.137 30.906 2.229 1 98.88 215 ILE A O 1
ATOM 1726 N N . CYS A 1 216 ? -5.309 30.828 1.781 1 98.94 216 CYS A N 1
ATOM 1727 C CA . CYS A 1 216 ? -5.406 29.375 1.924 1 98.94 216 CYS A CA 1
ATOM 1728 C C . CYS A 1 216 ? -6.09 28.75 0.714 1 98.94 216 CYS A C 1
ATOM 1730 O O . CYS A 1 216 ? -7.062 29.297 0.192 1 98.94 216 CYS A O 1
ATOM 1732 N N . ILE A 1 217 ? -5.555 27.672 0.251 1 98.94 217 ILE A N 1
ATOM 1733 C CA . ILE A 1 217 ? -6.078 26.969 -0.911 1 98.94 217 ILE A CA 1
ATOM 1734 C C . ILE A 1 217 ? -6.395 25.531 -0.537 1 98.94 217 ILE A C 1
ATOM 1736 O O . ILE A 1 217 ? -5.539 24.812 -0.009 1 98.94 217 ILE A O 1
ATOM 1740 N N . GLY A 1 218 ? -7.605 25.109 -0.755 1 98.44 218 GLY A N 1
ATOM 1741 C CA . GLY A 1 218 ? -8 23.766 -0.394 1 98.44 218 GLY A CA 1
ATOM 1742 C C . GLY A 1 218 ? -9.219 23.266 -1.162 1 98.44 218 GLY A C 1
ATOM 1743 O O . GLY A 1 218 ? -9.758 23.984 -2.004 1 98.44 218 GLY A O 1
ATOM 1744 N N . ASP A 1 219 ? -9.602 21.953 -0.918 1 97.5 219 ASP A N 1
ATOM 1745 C CA . ASP A 1 219 ? -10.648 21.391 -1.759 1 97.5 219 ASP A CA 1
ATOM 1746 C C . ASP A 1 219 ? -11.648 20.594 -0.925 1 97.5 219 ASP A C 1
ATOM 1748 O O . ASP A 1 219 ? -12.758 20.312 -1.384 1 97.5 219 ASP A O 1
ATOM 1752 N N . GLN A 1 220 ? -11.273 20.188 0.274 1 94.56 220 GLN A N 1
ATOM 1753 C CA . GLN A 1 220 ? -12.133 19.25 0.997 1 94.56 220 GL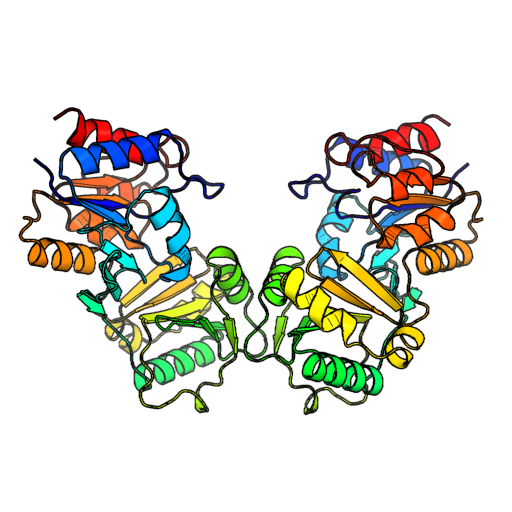N A CA 1
ATOM 1754 C C . GLN A 1 220 ? -12.555 19.828 2.344 1 94.56 220 GLN A C 1
ATOM 1756 O O . GLN A 1 220 ? -12.18 20.953 2.691 1 94.56 220 GLN A O 1
ATOM 1761 N N . GLU A 1 221 ? -13.359 19.062 3.064 1 91.94 221 GLU A N 1
ATOM 1762 C CA . GLU A 1 221 ? -13.977 19.484 4.324 1 91.94 221 GLU A CA 1
ATOM 1763 C C . GLU A 1 221 ? -12.914 19.844 5.355 1 91.94 221 GLU A C 1
ATOM 1765 O O . GLU A 1 221 ? -13.102 20.781 6.133 1 91.94 221 GLU A O 1
ATOM 1770 N N . ASN A 1 222 ? -11.766 19.141 5.367 1 93.38 222 ASN A N 1
ATOM 1771 C CA . ASN A 1 222 ? -10.734 19.438 6.363 1 93.38 222 ASN A CA 1
ATOM 1772 C C . ASN A 1 222 ? -10.016 20.75 6.062 1 93.38 222 ASN A C 1
ATOM 1774 O O . ASN A 1 222 ? -9.242 21.234 6.887 1 93.38 222 ASN A O 1
ATOM 1778 N N . ASP A 1 223 ? -10.352 21.312 4.938 1 97 223 ASP A N 1
ATOM 1779 C CA . ASP A 1 223 ? -9.75 22.594 4.562 1 97 223 ASP A CA 1
ATOM 1780 C C . ASP A 1 223 ? -10.641 23.75 4.977 1 97 223 ASP A C 1
ATOM 1782 O O . ASP A 1 223 ? -10.203 24.906 4.965 1 97 223 ASP A O 1
ATOM 1786 N N . VAL A 1 224 ? -11.844 23.531 5.332 1 96.62 224 VAL A N 1
ATOM 1787 C CA . VAL A 1 224 ? -12.836 24.562 5.562 1 96.62 224 VAL A CA 1
ATOM 1788 C C . VAL A 1 224 ? -12.328 25.547 6.621 1 96.62 224 VAL A C 1
ATOM 1790 O O . VAL A 1 224 ? -12.414 26.766 6.441 1 96.62 224 VAL A O 1
ATOM 1793 N N . THR A 1 225 ? -11.719 25.031 7.637 1 97.38 225 THR A N 1
ATOM 1794 C CA . THR A 1 225 ? -11.273 25.891 8.727 1 97.38 225 THR A CA 1
ATOM 1795 C C . THR A 1 225 ? -10.18 26.844 8.25 1 97.38 225 THR A C 1
ATOM 1797 O O . THR A 1 225 ? -10.141 28 8.68 1 97.38 225 THR A O 1
ATOM 1800 N N . MET A 1 226 ? -9.328 26.375 7.406 1 98.19 226 MET A N 1
ATOM 1801 C CA . MET A 1 226 ? -8.273 27.297 6.965 1 98.19 226 MET A CA 1
ATOM 1802 C C . MET A 1 226 ? -8.789 28.234 5.883 1 98.19 226 MET A C 1
ATOM 1804 O O . MET A 1 226 ? -8.359 29.391 5.801 1 98.19 226 MET A O 1
ATOM 1808 N N . LEU A 1 227 ? -9.789 27.797 5.105 1 98.62 227 LEU A N 1
ATOM 1809 C CA . LEU A 1 227 ? -10.414 28.672 4.125 1 98.62 227 LEU A CA 1
ATOM 1810 C C . LEU A 1 227 ? -11.164 29.812 4.816 1 98.62 227 LEU A C 1
ATOM 1812 O O . LEU A 1 227 ? -11.109 30.953 4.363 1 98.62 227 LEU A O 1
ATOM 1816 N N . GLU A 1 228 ? -11.789 29.453 5.91 1 97.94 228 GLU A N 1
ATOM 1817 C CA . GLU A 1 228 ? -12.555 30.438 6.672 1 97.94 228 GLU A CA 1
ATOM 1818 C C . GLU A 1 228 ? -11.633 31.422 7.395 1 97.94 228 GLU A C 1
ATOM 1820 O O . GLU A 1 228 ? -11.961 32.594 7.523 1 97.94 228 GLU A O 1
ATOM 1825 N N . PHE A 1 229 ? -10.578 30.984 7.859 1 98.38 229 PHE A N 1
ATOM 1826 C CA . PHE A 1 229 ? -9.625 31.828 8.578 1 98.38 229 PHE A CA 1
ATOM 1827 C C . PHE A 1 229 ? -8.938 32.812 7.637 1 98.38 229 PHE A C 1
ATOM 1829 O O . PHE A 1 229 ? -8.695 33.938 7.992 1 98.38 229 PHE A O 1
ATOM 1836 N N . ALA A 1 230 ? -8.578 32.406 6.461 1 98.5 230 ALA A N 1
ATOM 1837 C CA . ALA A 1 230 ? -7.707 33.125 5.531 1 98.5 230 ALA A CA 1
ATOM 1838 C C . ALA A 1 230 ? -8.305 34.469 5.156 1 98.5 230 ALA A C 1
ATOM 1840 O O . ALA A 1 230 ? -9.531 34.625 5.156 1 98.5 230 ALA A O 1
ATOM 1841 N N . GLY A 1 231 ? -7.418 35.438 4.957 1 98.69 231 GLY A N 1
ATOM 1842 C CA . GLY A 1 231 ? -7.879 36.688 4.328 1 98.69 231 GLY A CA 1
ATOM 1843 C C . GLY A 1 231 ? -8.477 36.469 2.951 1 98.69 231 GLY A C 1
ATOM 1844 O O . GLY A 1 231 ? -9.391 37.156 2.547 1 98.69 231 GLY A O 1
ATOM 1845 N N . LEU A 1 232 ? -7.945 35.5 2.262 1 98.81 232 LEU A N 1
ATOM 1846 C CA . LEU A 1 232 ? -8.453 35.031 0.979 1 98.81 232 LEU A CA 1
ATOM 1847 C C . LEU A 1 232 ? -8.477 33.5 0.933 1 98.81 232 LEU A C 1
ATOM 1849 O O . LEU A 1 232 ? -7.434 32.875 0.762 1 98.81 232 LEU A O 1
ATOM 1853 N N . GLY A 1 233 ? -9.625 32.938 1.104 1 98.81 233 GLY A N 1
ATOM 1854 C CA . GLY A 1 233 ? -9.812 31.5 0.939 1 98.81 233 GLY A CA 1
ATOM 1855 C C . GLY A 1 233 ? -10.133 31.094 -0.489 1 98.81 233 GLY A C 1
ATOM 1856 O O . GLY A 1 233 ? -11.086 31.609 -1.081 1 98.81 233 GLY A O 1
ATOM 1857 N N . ILE A 1 234 ? -9.344 30.188 -1.043 1 98.94 234 ILE A N 1
ATOM 1858 C CA . ILE A 1 234 ? -9.516 29.797 -2.438 1 98.94 234 ILE A CA 1
ATOM 1859 C C . ILE A 1 234 ? -9.875 28.312 -2.512 1 98.94 234 ILE A C 1
ATOM 1861 O O . ILE A 1 234 ? -9.109 27.469 -2.047 1 98.94 234 ILE A O 1
ATOM 1865 N N . ALA A 1 235 ? -11.008 27.969 -3.121 1 98.88 235 ALA A N 1
ATOM 1866 C CA . ALA A 1 235 ? -11.414 26.578 -3.369 1 98.88 235 ALA A CA 1
ATOM 1867 C C . ALA A 1 235 ? -10.922 26.109 -4.734 1 98.88 235 ALA A C 1
ATOM 1869 O O . ALA A 1 235 ? -10.961 26.859 -5.711 1 98.88 235 ALA A O 1
ATOM 1870 N N . MET A 1 236 ? -10.508 24.906 -4.738 1 98.81 236 MET A N 1
ATOM 1871 C CA . MET A 1 236 ? -10.133 24.297 -6.004 1 98.81 236 MET A CA 1
ATOM 1872 C C . MET A 1 236 ? -11.352 24.094 -6.895 1 98.81 236 MET A C 1
ATOM 1874 O O . MET A 1 236 ? -12.469 23.922 -6.395 1 98.81 236 MET A O 1
ATOM 1878 N N . GLY A 1 237 ? -11.094 24.031 -8.18 1 98.69 237 GLY A N 1
ATOM 1879 C CA . GLY A 1 237 ? -12.164 23.766 -9.133 1 98.69 237 GLY A CA 1
ATOM 1880 C C . GLY A 1 237 ? -12.805 22.406 -8.945 1 98.69 237 GLY A C 1
ATOM 1881 O O . GLY A 1 237 ? -13.984 22.219 -9.25 1 98.69 237 GLY A O 1
ATOM 1882 N N . ASN A 1 238 ? -12.094 21.5 -8.453 1 98.38 238 ASN A N 1
ATOM 1883 C CA . ASN A 1 238 ? -12.594 20.141 -8.242 1 98.38 238 ASN A CA 1
ATOM 1884 C C . ASN A 1 238 ? -13.227 20 -6.859 1 98.38 238 ASN A C 1
ATOM 1886 O O . ASN A 1 238 ? -13.641 18.906 -6.477 1 98.38 238 ASN A O 1
ATOM 1890 N N . ALA A 1 239 ? -13.328 21.062 -6.078 1 97.94 239 ALA A N 1
ATOM 1891 C CA . ALA A 1 239 ? -13.945 20.984 -4.758 1 97.94 239 ALA A CA 1
ATOM 1892 C C . ALA A 1 239 ? -15.461 20.828 -4.867 1 97.94 239 ALA A C 1
ATOM 1894 O O . ALA A 1 239 ? -16.062 21.266 -5.844 1 97.94 239 ALA A O 1
ATOM 1895 N N . PRO A 1 240 ? -16.031 20.188 -3.961 1 96.12 240 PRO A N 1
ATOM 1896 C CA . PRO A 1 240 ? -17.5 20.172 -3.916 1 96.12 240 PRO A CA 1
ATOM 1897 C C . PRO A 1 240 ? -18.094 21.578 -3.832 1 96.12 240 PRO A C 1
ATOM 1899 O O . PRO A 1 240 ? -17.453 22.5 -3.324 1 96.12 240 PRO A O 1
ATOM 1902 N N . GLU A 1 241 ? -19.312 21.641 -4.258 1 97.62 241 GLU A N 1
ATOM 1903 C CA . GLU A 1 241 ? -19.984 22.938 -4.332 1 97.62 241 GLU A CA 1
ATOM 1904 C C . GLU A 1 241 ? -20.047 23.609 -2.965 1 97.62 241 GLU A C 1
ATOM 1906 O O . GLU A 1 241 ? -19.875 24.828 -2.855 1 97.62 241 GLU A O 1
ATOM 1911 N N . ARG A 1 242 ? -20.234 22.906 -1.992 1 96.31 242 ARG A N 1
ATOM 1912 C CA . ARG A 1 242 ? -20.344 23.453 -0.644 1 96.31 242 ARG A CA 1
ATOM 1913 C C . ARG A 1 242 ? -19.062 24.141 -0.227 1 96.31 242 ARG A C 1
ATOM 1915 O O . ARG A 1 242 ? -19.094 25.188 0.439 1 96.31 242 ARG A O 1
ATOM 1922 N N . ILE A 1 243 ? -17.938 23.625 -0.614 1 97.44 243 ILE A N 1
ATOM 1923 C CA . ILE A 1 243 ? -16.641 24.203 -0.284 1 97.44 243 ILE A CA 1
ATOM 1924 C C . ILE A 1 243 ? -16.422 25.469 -1.111 1 97.44 243 ILE A C 1
ATOM 1926 O O . ILE A 1 243 ? -15.938 26.484 -0.599 1 97.44 243 ILE A O 1
ATOM 1930 N N . LYS A 1 244 ? -16.844 25.422 -2.369 1 98.31 244 LYS A N 1
ATOM 1931 C CA . LYS A 1 244 ? -16.719 26.578 -3.248 1 98.31 244 LYS A CA 1
ATOM 1932 C C . LYS A 1 244 ? -17.547 27.75 -2.727 1 98.31 244 LYS A C 1
ATOM 1934 O O . LYS A 1 244 ? -17.125 28.906 -2.814 1 98.31 244 LYS A O 1
ATOM 1939 N N . GLN A 1 245 ? -18.625 27.453 -2.176 1 97.75 245 GLN A N 1
ATOM 1940 C CA . GLN A 1 245 ? -19.516 28.5 -1.675 1 97.75 245 GLN A CA 1
ATOM 1941 C C . GLN A 1 245 ? -18.938 29.172 -0.438 1 97.75 245 GLN A C 1
ATOM 1943 O O . GLN A 1 245 ? -19.203 30.359 -0.182 1 97.75 245 GLN A O 1
ATOM 1948 N N . LEU A 1 246 ? -18.141 28.469 0.266 1 96.62 246 LEU A N 1
ATOM 1949 C CA . LEU A 1 246 ? -17.547 28.984 1.492 1 96.62 246 LEU A CA 1
ATOM 1950 C C . LEU A 1 246 ? -16.312 29.812 1.183 1 96.62 246 LEU A C 1
ATOM 1952 O O . LEU A 1 246 ? -15.906 30.672 1.984 1 96.62 246 LEU A O 1
ATOM 1956 N N . ALA A 1 247 ? -15.711 29.625 0.089 1 98.31 247 ALA A N 1
ATOM 1957 C CA . ALA A 1 247 ? -14.445 30.266 -0.276 1 98.31 247 ALA A CA 1
ATOM 1958 C C . ALA A 1 247 ? -14.688 31.641 -0.882 1 98.31 247 ALA A C 1
ATOM 1960 O O . ALA A 1 247 ? -15.797 31.938 -1.33 1 98.31 247 ALA A O 1
ATOM 1961 N N . ASP A 1 248 ? -13.719 32.438 -0.862 1 98.56 248 ASP A N 1
ATOM 1962 C CA . ASP A 1 248 ? -13.789 33.781 -1.455 1 98.56 248 ASP A CA 1
ATOM 1963 C C . ASP A 1 248 ? -13.625 33.719 -2.973 1 98.56 248 ASP A C 1
ATOM 1965 O O . ASP A 1 248 ? -14.07 34.625 -3.688 1 98.56 248 ASP A O 1
ATOM 1969 N N . TYR A 1 249 ? -13 32.688 -3.477 1 98.69 249 TYR A N 1
ATOM 1970 C CA . TYR A 1 249 ? -12.68 32.5 -4.891 1 98.69 249 TYR A CA 1
ATOM 1971 C C . TYR A 1 249 ? -12.562 31.031 -5.234 1 98.69 249 TYR A C 1
ATOM 1973 O O . TYR A 1 249 ? -12.227 30.219 -4.375 1 98.69 249 TYR A O 1
ATOM 1981 N N . THR A 1 250 ? -12.938 30.703 -6.406 1 98.88 250 THR A N 1
ATOM 1982 C CA . THR A 1 250 ? -12.727 29.344 -6.93 1 98.88 250 THR A CA 1
ATOM 1983 C C . THR A 1 250 ? -11.742 29.375 -8.094 1 98.88 250 THR A C 1
ATOM 1985 O O . THR A 1 250 ? -11.938 30.094 -9.07 1 98.88 250 THR A O 1
ATOM 1988 N N . THR A 1 251 ? -10.68 28.672 -7.93 1 98.81 251 THR A N 1
ATOM 1989 C CA . THR A 1 251 ? -9.695 28.578 -9.008 1 98.81 251 THR A CA 1
ATOM 1990 C C . THR A 1 251 ? -9.953 27.344 -9.867 1 98.81 251 THR A C 1
ATOM 1992 O O . THR A 1 251 ? -11.016 26.734 -9.773 1 98.81 251 THR A O 1
ATOM 1995 N N . ALA A 1 252 ? -9.023 27 -10.852 1 98.62 252 ALA A N 1
ATOM 1996 C CA . ALA A 1 252 ? -9.141 25.828 -11.719 1 98.62 252 ALA A CA 1
ATOM 1997 C C . ALA A 1 252 ? -8.914 24.531 -10.93 1 98.62 252 ALA A C 1
ATOM 1999 O O . ALA A 1 252 ? -8.594 24.578 -9.742 1 98.62 252 ALA A O 1
ATOM 2000 N N . SER A 1 253 ? -9.055 23.422 -11.555 1 98.69 253 SER A N 1
ATOM 2001 C CA . SER A 1 253 ? -8.906 22.125 -10.898 1 98.69 253 SER A CA 1
ATOM 2002 C C . SER A 1 253 ? -7.438 21.812 -10.625 1 98.69 253 SER A C 1
ATOM 2004 O O . SER A 1 253 ? -6.547 22.438 -11.195 1 98.69 253 SER A O 1
ATOM 2006 N N . ASN A 1 254 ? -7.266 20.844 -9.742 1 98.56 254 ASN A N 1
ATOM 2007 C CA . ASN A 1 254 ? -5.906 20.406 -9.445 1 98.56 254 ASN A CA 1
ATOM 2008 C C . ASN A 1 254 ? -5.211 19.859 -10.695 1 98.56 254 ASN A C 1
ATOM 2010 O O . ASN A 1 254 ? -4 20.031 -10.859 1 98.56 254 ASN A O 1
ATOM 2014 N N . ASN A 1 255 ? -5.961 19.281 -11.633 1 98.19 255 ASN A N 1
ATOM 2015 C CA . ASN A 1 255 ? -5.402 18.75 -12.875 1 98.19 255 ASN A CA 1
ATOM 2016 C C . ASN A 1 255 ? -5.121 19.875 -13.883 1 98.19 255 ASN A C 1
ATOM 2018 O O . ASN A 1 255 ? -4.422 19.656 -14.867 1 98.19 255 ASN A O 1
ATOM 2022 N N . ASP A 1 256 ? -5.652 21.047 -13.617 1 98.44 256 ASP A N 1
ATOM 2023 C CA . ASP A 1 256 ? -5.445 22.203 -14.484 1 98.44 256 ASP A CA 1
ATOM 2024 C C . ASP A 1 256 ? -4.566 23.25 -13.805 1 98.44 256 ASP A C 1
ATOM 2026 O O . ASP A 1 256 ? -4.688 24.438 -14.086 1 98.44 256 ASP A O 1
ATOM 2030 N N . SER A 1 257 ? -3.771 22.859 -12.852 1 98.56 257 SER A N 1
ATOM 2031 C CA . SER A 1 257 ? -2.822 23.703 -12.133 1 98.56 257 SER A CA 1
ATOM 2032 C C . SER A 1 257 ? -3.523 24.875 -11.461 1 98.56 257 SER A C 1
ATOM 2034 O O . SER A 1 257 ? -3.057 26.016 -11.547 1 98.56 257 SER A O 1
ATOM 2036 N N . GLY A 1 258 ? -4.586 24.609 -10.844 1 98.81 258 GLY A N 1
ATOM 2037 C CA . GLY A 1 258 ? -5.367 25.641 -10.18 1 98.81 258 GLY A CA 1
ATOM 2038 C C . GLY A 1 258 ? -4.57 26.438 -9.156 1 98.81 258 GLY A C 1
ATOM 2039 O O . GLY A 1 258 ? -4.77 27.641 -9.008 1 98.81 258 GLY A O 1
ATOM 2040 N N . VAL A 1 259 ? -3.691 25.781 -8.406 1 98.88 259 VAL A N 1
ATOM 2041 C CA . VAL A 1 259 ? -2.852 26.438 -7.418 1 98.88 259 VAL A CA 1
ATOM 2042 C C . VAL A 1 259 ? -1.98 27.5 -8.102 1 98.88 259 VAL A C 1
ATOM 2044 O O . VAL A 1 259 ? -1.856 28.625 -7.617 1 98.88 259 VAL A O 1
ATOM 2047 N N . ALA A 1 260 ? -1.381 27.125 -9.242 1 98.88 260 ALA A N 1
ATOM 2048 C CA . ALA A 1 260 ? -0.534 28.062 -9.984 1 98.88 260 ALA A CA 1
ATOM 2049 C C . ALA A 1 260 ? -1.329 29.281 -10.445 1 98.88 260 ALA A C 1
ATOM 2051 O O . ALA A 1 260 ? -0.854 30.406 -10.344 1 98.88 260 ALA A O 1
ATOM 2052 N N . LYS A 1 261 ? -2.498 29.031 -10.961 1 98.81 261 LYS A N 1
ATOM 2053 C CA . LYS A 1 261 ? -3.342 30.109 -11.453 1 98.81 261 LYS A CA 1
ATOM 2054 C C . LYS A 1 261 ? -3.734 31.062 -10.328 1 98.81 261 LYS A C 1
ATOM 2056 O O . LYS A 1 261 ? -3.779 32.281 -10.516 1 98.81 261 LYS A O 1
ATOM 2061 N N . ALA A 1 262 ? -4.023 30.5 -9.188 1 98.81 262 ALA A N 1
ATOM 2062 C CA . ALA A 1 262 ? -4.352 31.312 -8.023 1 98.81 262 ALA A CA 1
ATOM 2063 C C . ALA A 1 262 ? -3.166 32.188 -7.605 1 98.81 262 ALA A C 1
ATOM 2065 O O . ALA A 1 262 ? -3.32 33.375 -7.352 1 98.81 262 ALA A O 1
ATOM 2066 N N . ILE A 1 263 ? -2.029 31.594 -7.504 1 98.75 263 ILE A N 1
ATOM 2067 C CA . ILE A 1 263 ? -0.832 32.312 -7.109 1 98.75 263 ILE A CA 1
ATOM 2068 C C . ILE A 1 263 ? -0.541 33.406 -8.133 1 98.75 263 ILE A C 1
ATOM 2070 O O . ILE A 1 263 ? -0.213 34.562 -7.766 1 98.75 263 ILE A O 1
ATOM 2074 N N . GLN A 1 264 ? -0.646 33.062 -9.422 1 98.62 264 GLN A N 1
ATOM 2075 C CA . GLN A 1 264 ? -0.433 34.031 -10.484 1 98.62 264 GLN A CA 1
ATOM 2076 C C . GLN A 1 264 ? -1.357 35.25 -10.312 1 98.62 264 GLN A C 1
ATOM 2078 O O . GLN A 1 264 ? -0.906 36.406 -10.336 1 98.62 264 GLN A O 1
ATOM 2083 N N . LYS A 1 265 ? -2.588 35 -10.055 1 98.38 265 LYS A N 1
ATOM 2084 C CA . LYS A 1 265 ? -3.607 36.062 -10.016 1 98.38 265 LYS A CA 1
ATOM 2085 C C . LYS A 1 265 ? -3.438 36.938 -8.781 1 98.38 265 LYS A C 1
ATOM 2087 O O . LYS A 1 265 ? -3.492 38.156 -8.883 1 98.38 265 LYS A O 1
ATOM 2092 N N . PHE A 1 266 ? -3.154 36.344 -7.629 1 98.38 266 PHE A N 1
ATOM 2093 C CA . PHE A 1 266 ? -3.33 37.094 -6.387 1 98.38 266 PHE A CA 1
ATOM 2094 C C . PHE A 1 266 ? -1.981 37.469 -5.797 1 98.38 266 PHE A C 1
ATOM 2096 O O . PHE A 1 266 ? -1.911 38.344 -4.902 1 98.38 266 PHE A O 1
ATOM 2103 N N . VAL A 1 267 ? -0.874 36.906 -6.312 1 97.81 267 VAL A N 1
ATOM 2104 C CA . VAL A 1 267 ? 0.431 37.188 -5.73 1 97.81 267 VAL A CA 1
ATOM 2105 C C . VAL A 1 267 ? 1.354 37.781 -6.793 1 97.81 267 VAL A C 1
ATOM 2107 O O . VAL A 1 267 ? 1.943 38.844 -6.594 1 97.81 267 VAL A O 1
ATOM 2110 N N . LEU A 1 268 ? 1.382 37.156 -7.934 1 97 268 LEU A N 1
ATOM 2111 C CA . LEU A 1 268 ? 2.404 37.531 -8.906 1 97 268 LEU A CA 1
ATOM 2112 C C . LEU A 1 268 ? 1.944 38.688 -9.766 1 97 268 LEU A C 1
ATOM 2114 O O . LEU A 1 268 ? 2.752 39.531 -10.148 1 97 268 LEU A O 1
ATOM 2118 N N . ASP A 1 269 ? 0.692 38.688 -10.102 1 91.94 269 ASP A N 1
ATOM 2119 C CA . ASP A 1 269 ? 0.177 39.75 -10.93 1 91.94 269 ASP A CA 1
ATOM 2120 C C . ASP A 1 269 ? -0.11 41 -10.094 1 91.94 269 ASP A C 1
ATOM 2122 O O . ASP A 1 269 ? -0.436 42.062 -10.641 1 91.94 269 ASP A O 1
ATOM 2126 N N . LYS A 1 270 ? -0.02 41 -8.836 1 80.94 270 LYS A N 1
ATOM 2127 C CA . LYS A 1 270 ? -0.325 42.156 -7.984 1 80.94 270 LYS A CA 1
ATOM 2128 C C . LYS A 1 270 ? 0.952 42.844 -7.527 1 80.94 270 LYS A C 1
ATOM 2130 O O . LYS A 1 270 ? 1.997 42.219 -7.379 1 80.94 270 LYS A O 1
ATOM 2135 N N . MET B 1 1 ? -1.374 -28.172 -33.312 1 90.75 1 MET B N 1
ATOM 2136 C CA . MET B 1 1 ? -2.162 -27.047 -32.812 1 90.75 1 MET B CA 1
ATOM 2137 C C . MET B 1 1 ? -2.002 -26.922 -31.297 1 90.75 1 MET B C 1
ATOM 2139 O O . MET B 1 1 ? -2 -27.938 -30.578 1 90.75 1 MET B O 1
ATOM 2143 N N . TYR B 1 2 ? -1.743 -25.812 -30.859 1 97.81 2 TYR B N 1
ATOM 2144 C CA . TYR B 1 2 ? -1.547 -25.609 -29.438 1 97.81 2 TYR B CA 1
ATOM 2145 C C . TYR B 1 2 ? -2.871 -25.672 -28.688 1 97.81 2 TYR B C 1
ATOM 2147 O O . TYR B 1 2 ? -3.908 -25.25 -29.203 1 97.81 2 TYR B O 1
ATOM 2155 N N . LYS B 1 3 ? -2.764 -26.219 -27.5 1 98.56 3 LYS B N 1
ATOM 2156 C CA . LYS B 1 3 ? -3.996 -26.516 -26.781 1 98.56 3 LYS B CA 1
ATOM 2157 C C . LYS B 1 3 ? -4.023 -25.797 -25.438 1 98.56 3 LYS B C 1
ATOM 2159 O O . LYS B 1 3 ? -5.078 -25.703 -24.797 1 98.56 3 LYS B O 1
ATOM 2164 N N . LEU B 1 4 ? -2.955 -25.328 -24.969 1 98.75 4 LEU B N 1
ATOM 2165 C CA . LEU B 1 4 ? -2.85 -24.625 -23.688 1 98.75 4 LEU B CA 1
ATOM 2166 C C . LEU B 1 4 ? -1.871 -23.453 -23.781 1 98.75 4 LEU B C 1
ATOM 2168 O O . LEU B 1 4 ? -0.796 -23.594 -24.375 1 98.75 4 LEU B O 1
ATOM 2172 N N . ILE B 1 5 ? -2.27 -22.328 -23.312 1 98.88 5 ILE B N 1
ATOM 2173 C CA . ILE B 1 5 ? -1.413 -21.156 -23.188 1 98.88 5 ILE B CA 1
ATOM 2174 C C . ILE B 1 5 ? -1.306 -20.75 -21.719 1 98.88 5 ILE B C 1
ATOM 2176 O O . ILE B 1 5 ? -2.309 -20.406 -21.094 1 98.88 5 ILE B O 1
ATOM 2180 N N . ALA B 1 6 ? -0.14 -20.812 -21.141 1 98.88 6 ALA B N 1
ATOM 2181 C CA . ALA B 1 6 ? 0.13 -20.266 -19.812 1 98.88 6 ALA B CA 1
ATOM 2182 C C . ALA B 1 6 ? 0.763 -18.891 -19.891 1 98.88 6 ALA B C 1
ATOM 2184 O O . ALA B 1 6 ? 1.772 -18.703 -20.578 1 98.88 6 ALA B O 1
ATOM 2185 N N . ILE B 1 7 ? 0.18 -17.969 -19.234 1 98.88 7 ILE B N 1
ATOM 2186 C CA . ILE B 1 7 ? 0.587 -16.578 -19.375 1 98.88 7 ILE B CA 1
ATOM 2187 C C . ILE B 1 7 ? 0.971 -16 -18.016 1 98.88 7 ILE B C 1
ATOM 2189 O O . ILE B 1 7 ? 0.177 -16.047 -17.078 1 98.88 7 ILE B O 1
ATOM 2193 N N . ASP B 1 8 ? 2.225 -15.492 -17.922 1 98.56 8 ASP B N 1
ATOM 2194 C CA . ASP B 1 8 ? 2.609 -14.695 -16.766 1 98.56 8 ASP B CA 1
ATOM 2195 C C . ASP B 1 8 ? 1.794 -13.406 -16.672 1 98.56 8 ASP B C 1
ATOM 2197 O O . ASP B 1 8 ? 1.221 -12.969 -17.672 1 98.56 8 ASP B O 1
ATOM 2201 N N . ILE B 1 9 ? 1.746 -12.812 -15.484 1 97.56 9 ILE B N 1
ATOM 2202 C CA . ILE B 1 9 ? 0.882 -11.656 -15.305 1 97.56 9 ILE B CA 1
ATOM 2203 C C . ILE B 1 9 ? 1.721 -10.375 -15.32 1 97.56 9 ILE B C 1
ATOM 2205 O O . ILE B 1 9 ? 1.67 -9.609 -16.281 1 97.56 9 ILE B O 1
ATOM 2209 N N . ASP B 1 10 ? 2.611 -10.211 -14.383 1 95.25 10 ASP B N 1
ATOM 2210 C CA . ASP B 1 10 ? 3.371 -8.977 -14.234 1 95.25 10 ASP B CA 1
ATOM 2211 C C . ASP B 1 10 ? 4.445 -8.859 -15.312 1 95.25 10 ASP B C 1
ATOM 2213 O O . ASP B 1 10 ? 5.289 -9.75 -15.453 1 95.25 10 ASP B O 1
ATOM 2217 N N . GLY B 1 11 ? 4.355 -7.773 -16.031 1 96.06 11 GLY B N 1
ATOM 2218 C CA . GLY B 1 11 ? 5.309 -7.562 -17.109 1 96.06 11 GLY B CA 1
ATOM 2219 C C . GLY B 1 11 ? 4.973 -8.344 -18.359 1 96.06 11 GLY B C 1
ATOM 2220 O O . GLY B 1 11 ? 5.691 -8.258 -19.359 1 96.06 11 GLY B O 1
ATOM 2221 N N . THR B 1 12 ? 3.891 -9.078 -18.328 1 98.44 12 THR B N 1
ATOM 2222 C CA . THR B 1 12 ? 3.49 -9.953 -19.438 1 98.44 12 THR B CA 1
ATOM 2223 C C . THR B 1 12 ? 2.045 -9.68 -19.844 1 98.44 12 THR B C 1
ATOM 2225 O O . THR B 1 12 ? 1.789 -8.953 -20.797 1 98.44 12 THR B O 1
ATOM 2228 N N . LEU B 1 13 ? 1.096 -10.125 -19.078 1 98.69 13 LEU B N 1
ATOM 2229 C CA . LEU B 1 13 ? -0.327 -9.906 -19.328 1 98.69 13 LEU B CA 1
ATOM 2230 C C . LEU B 1 13 ? -0.693 -8.438 -19.156 1 98.69 13 LEU B C 1
ATOM 2232 O O . LEU B 1 13 ? -1.464 -7.895 -19.953 1 98.69 13 LEU B O 1
ATOM 2236 N N . LEU B 1 14 ? -0.108 -7.852 -18.141 1 98 14 LEU B N 1
ATOM 2237 C CA . LEU B 1 14 ? -0.477 -6.496 -17.75 1 98 14 LEU B CA 1
ATOM 2238 C C . LEU B 1 14 ? 0.488 -5.477 -18.344 1 98 14 LEU B C 1
ATOM 2240 O O . LEU B 1 14 ? 1.693 -5.727 -18.422 1 98 14 LEU B O 1
ATOM 2244 N N . THR B 1 15 ? -0.063 -4.289 -18.641 1 97.56 15 THR B N 1
ATOM 2245 C CA . THR B 1 15 ? 0.772 -3.133 -18.953 1 97.56 15 THR B CA 1
ATOM 2246 C C . THR B 1 15 ? 1.458 -2.613 -17.688 1 97.56 15 THR B C 1
ATOM 2248 O O . THR B 1 15 ? 1.172 -3.076 -16.594 1 97.56 15 THR B O 1
ATOM 2251 N N . ASP B 1 16 ? 2.33 -1.648 -17.891 1 93.94 16 ASP B N 1
ATOM 2252 C CA . ASP B 1 16 ? 3.051 -1.066 -16.766 1 93.94 16 ASP B CA 1
ATOM 2253 C C . ASP B 1 16 ? 2.092 -0.384 -15.797 1 93.94 16 ASP B C 1
AT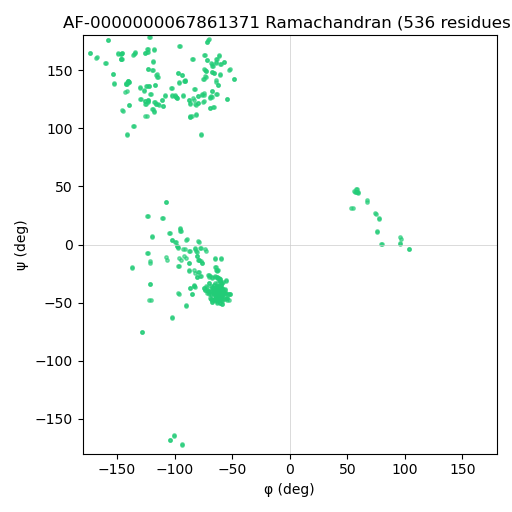OM 2255 O O . ASP B 1 16 ? 2.395 -0.249 -14.609 1 93.94 16 ASP B O 1
ATOM 2259 N N . ASP B 1 17 ? 0.926 0.001 -16.266 1 90.25 17 ASP B N 1
ATOM 2260 C CA . ASP B 1 17 ? -0.078 0.633 -15.414 1 90.25 17 ASP B CA 1
ATOM 2261 C C . ASP B 1 17 ? -1.082 -0.393 -14.891 1 90.25 17 ASP B C 1
ATOM 2263 O O . ASP B 1 17 ? -2.186 -0.034 -14.477 1 90.25 17 ASP B O 1
ATOM 2267 N N . HIS B 1 18 ? -0.734 -1.739 -15.039 1 92.5 18 HIS B N 1
ATOM 2268 C CA . HIS B 1 18 ? -1.446 -2.867 -14.453 1 92.5 18 HIS B CA 1
ATOM 2269 C C . HIS B 1 18 ? -2.83 -3.031 -15.07 1 92.5 18 HIS B C 1
ATOM 2271 O O . HIS B 1 18 ? -3.803 -3.303 -14.367 1 92.5 18 HIS B O 1
ATOM 2277 N N . LYS B 1 19 ? -2.85 -2.766 -16.344 1 95.44 19 LYS B N 1
ATOM 2278 C CA . LYS B 1 19 ? -4.109 -2.936 -17.062 1 95.44 19 LYS B CA 1
ATOM 2279 C C . LYS B 1 19 ? -3.998 -4.043 -18.094 1 95.44 19 LYS B C 1
ATOM 2281 O O . LYS B 1 19 ? -2.926 -4.266 -18.672 1 95.44 19 LYS B O 1
ATOM 2286 N N . VAL B 1 20 ? -5.082 -4.785 -18.344 1 98.19 20 VAL B N 1
ATOM 2287 C CA . VAL B 1 20 ? -5.223 -5.68 -19.484 1 98.19 20 VAL B CA 1
ATOM 2288 C C . VAL B 1 20 ? -5.758 -4.902 -20.688 1 98.19 20 VAL B C 1
ATOM 2290 O O . VAL B 1 20 ? -6.824 -4.289 -20.609 1 98.19 20 VAL B O 1
ATOM 2293 N N . THR B 1 21 ? -5.047 -4.871 -21.797 1 98.19 21 THR B N 1
ATOM 2294 C CA . THR B 1 21 ? -5.52 -4.145 -22.969 1 98.19 21 THR B CA 1
ATOM 2295 C C . THR B 1 21 ? -6.688 -4.879 -23.625 1 98.19 21 THR B C 1
ATOM 2297 O O . THR B 1 21 ? -6.836 -6.094 -23.453 1 98.19 21 THR B O 1
ATOM 2300 N N . ASP B 1 22 ? -7.465 -4.16 -24.391 1 98.19 22 ASP B N 1
ATOM 2301 C CA . ASP B 1 22 ? -8.586 -4.762 -25.109 1 98.19 22 ASP B CA 1
ATOM 2302 C C . ASP B 1 22 ? -8.094 -5.82 -26.094 1 98.19 22 ASP B C 1
ATOM 2304 O O . ASP B 1 22 ? -8.766 -6.836 -26.297 1 98.19 22 ASP B O 1
ATOM 2308 N N . GLU B 1 23 ? -6.988 -5.57 -26.672 1 98.5 23 GLU B N 1
ATOM 2309 C CA . GLU B 1 23 ? -6.406 -6.516 -27.625 1 98.5 23 GLU B CA 1
ATOM 2310 C C . GLU B 1 23 ? -6.105 -7.852 -26.953 1 98.5 23 GLU B C 1
ATOM 2312 O O . GLU B 1 23 ? -6.395 -8.914 -27.516 1 98.5 23 GLU B O 1
ATOM 2317 N N . VAL B 1 24 ? -5.586 -7.746 -25.781 1 98.69 24 VAL B N 1
ATOM 2318 C CA . VAL B 1 24 ? -5.242 -8.961 -25.047 1 98.69 24 VAL B CA 1
ATOM 2319 C C . VAL B 1 24 ? -6.516 -9.703 -24.641 1 98.69 24 VAL B C 1
ATOM 2321 O O . VAL B 1 24 ? -6.613 -10.914 -24.812 1 98.69 24 VAL B O 1
ATOM 2324 N N . LYS B 1 25 ? -7.461 -9.008 -24.109 1 98.44 25 LYS B N 1
ATOM 2325 C CA . LYS B 1 25 ? -8.742 -9.602 -23.719 1 98.44 25 LYS B CA 1
ATOM 2326 C C . LYS B 1 25 ? -9.391 -10.336 -24.891 1 98.44 25 LYS B C 1
ATOM 2328 O O . LYS B 1 25 ? -9.844 -11.469 -24.734 1 98.44 25 LYS B O 1
ATOM 2333 N N . GLU B 1 26 ? -9.383 -9.664 -26 1 98.5 26 GLU B N 1
ATOM 2334 C CA . GLU B 1 26 ? -10.016 -10.227 -27.172 1 98.5 26 GLU B CA 1
ATOM 2335 C C . GLU B 1 26 ? -9.258 -11.445 -27.688 1 98.5 26 GLU B C 1
ATOM 2337 O O . GLU B 1 26 ? -9.859 -12.445 -28.078 1 98.5 26 GLU B O 1
ATOM 2342 N N . ALA B 1 27 ? -7.992 -11.383 -27.734 1 98.69 27 ALA B N 1
ATOM 2343 C CA . ALA B 1 27 ? -7.18 -12.508 -28.188 1 98.69 27 ALA B CA 1
ATOM 2344 C C . ALA B 1 27 ? -7.418 -13.734 -27.312 1 98.69 27 ALA B C 1
ATOM 2346 O O . ALA B 1 27 ? -7.547 -14.852 -27.812 1 98.69 27 ALA B O 1
ATOM 2347 N N . ILE B 1 28 ? -7.488 -13.539 -25.984 1 98.69 28 ILE B N 1
ATOM 2348 C CA . ILE B 1 28 ? -7.719 -14.641 -25.047 1 98.69 28 ILE B CA 1
ATOM 2349 C C . ILE B 1 28 ? -9.109 -15.219 -25.266 1 98.69 28 ILE B C 1
ATOM 2351 O O . ILE B 1 28 ? -9.281 -16.438 -25.312 1 98.69 28 ILE B O 1
ATOM 2355 N N . ARG B 1 29 ? -10.031 -14.344 -25.453 1 98.06 29 ARG B N 1
ATOM 2356 C CA . ARG B 1 29 ? -11.398 -14.789 -25.703 1 98.06 29 ARG B CA 1
ATOM 2357 C C . ARG B 1 29 ? -11.461 -15.648 -26.969 1 98.06 29 ARG B C 1
ATOM 2359 O O . ARG B 1 29 ? -12.078 -16.719 -26.969 1 98.06 29 ARG B O 1
ATOM 2366 N N . GLN B 1 30 ? -10.867 -15.18 -28.016 1 98.31 30 GLN B N 1
ATOM 2367 C CA . GLN B 1 30 ? -10.883 -15.906 -29.281 1 98.31 30 GLN B CA 1
ATOM 2368 C C . GLN B 1 30 ? -10.141 -17.234 -29.156 1 98.31 30 GLN B C 1
ATOM 2370 O O . GLN B 1 30 ? -10.555 -18.234 -29.75 1 98.31 30 GLN B O 1
ATOM 2375 N N . ALA B 1 31 ? -9.062 -17.234 -28.406 1 98.31 31 ALA B N 1
ATOM 2376 C CA . ALA B 1 31 ? -8.344 -18.484 -28.188 1 98.31 31 ALA B CA 1
ATOM 2377 C C . ALA B 1 31 ? -9.219 -19.5 -27.469 1 98.31 31 ALA B C 1
ATOM 2379 O O . ALA B 1 31 ? -9.25 -20.688 -27.844 1 98.31 31 ALA B O 1
ATOM 2380 N N . LYS B 1 32 ? -9.922 -19.031 -26.469 1 97.62 32 LYS B N 1
ATOM 2381 C CA . LYS B 1 32 ? -10.844 -19.906 -25.75 1 97.62 32 LYS B CA 1
ATOM 2382 C C . LYS B 1 32 ? -11.93 -20.453 -26.656 1 97.62 32 LYS B C 1
ATOM 2384 O O . LYS B 1 32 ? -12.289 -21.625 -26.578 1 97.62 32 LYS B O 1
ATOM 2389 N N . LEU B 1 33 ? -12.398 -19.625 -27.516 1 96.38 33 LEU B N 1
ATOM 2390 C CA . LEU B 1 33 ? -13.445 -20.031 -28.453 1 96.38 33 LEU B CA 1
ATOM 2391 C C . LEU B 1 33 ? -12.93 -21.094 -29.406 1 96.38 33 LEU B C 1
ATOM 2393 O O . LEU B 1 33 ? -13.695 -21.938 -29.875 1 96.38 33 LEU B O 1
ATOM 2397 N N . LYS B 1 34 ? -11.68 -21.094 -29.656 1 96.75 34 LYS B N 1
ATOM 2398 C CA . LYS B 1 34 ? -11.062 -22.094 -30.516 1 96.75 34 LYS B CA 1
ATOM 2399 C C . LYS B 1 34 ? -10.773 -23.375 -29.75 1 96.75 34 LYS B C 1
ATOM 2401 O O . LYS B 1 34 ? -10.219 -24.328 -30.312 1 96.75 34 LYS B O 1
ATOM 2406 N N . GLY B 1 35 ? -11.055 -23.328 -28.484 1 96.06 35 GLY B N 1
ATOM 2407 C CA . GLY B 1 35 ? -10.891 -24.531 -27.672 1 96.06 35 GLY B CA 1
ATOM 2408 C C . GLY B 1 35 ? -9.562 -24.578 -26.938 1 96.06 35 GLY B C 1
ATOM 2409 O O . GLY B 1 35 ? -9.219 -25.594 -26.328 1 96.06 35 GLY B O 1
ATOM 2410 N N . VAL B 1 36 ? -8.773 -23.547 -27.016 1 98.06 36 VAL B N 1
ATOM 2411 C CA . VAL B 1 36 ? -7.473 -23.5 -26.359 1 98.06 36 VAL B CA 1
ATOM 2412 C C . VAL B 1 36 ? -7.66 -23.109 -24.891 1 98.06 36 VAL B C 1
ATOM 2414 O O . VAL B 1 36 ? -8.422 -22.188 -24.578 1 98.06 36 VAL B O 1
ATOM 2417 N N . LYS B 1 37 ? -7.023 -23.797 -23.969 1 98.25 37 LYS B N 1
ATOM 2418 C CA . LYS B 1 37 ? -7.039 -23.438 -22.547 1 98.25 37 LYS B CA 1
ATOM 2419 C C . LYS B 1 37 ? -6.062 -22.297 -22.25 1 98.25 37 LYS B C 1
ATOM 2421 O O . LYS B 1 37 ? -4.91 -22.344 -22.688 1 98.25 37 LYS B O 1
ATOM 2426 N N . VAL B 1 38 ? -6.57 -21.312 -21.625 1 98.75 38 VAL B N 1
ATOM 2427 C CA . VAL B 1 38 ? -5.727 -20.188 -21.203 1 98.75 38 VAL B CA 1
ATOM 2428 C C . VAL B 1 38 ? -5.598 -20.188 -19.688 1 98.75 38 VAL B C 1
ATOM 2430 O O . VAL B 1 38 ? -6.605 -20.125 -18.969 1 98.75 38 VAL B O 1
ATOM 2433 N N . VAL B 1 39 ? -4.355 -20.219 -19.203 1 98.81 39 VAL B N 1
ATOM 2434 C CA . VAL B 1 39 ? -4.102 -20.281 -17.766 1 98.81 39 VAL B CA 1
ATOM 2435 C C . VAL B 1 39 ? -3.182 -19.141 -17.344 1 98.81 39 VAL B C 1
ATOM 2437 O O . VAL B 1 39 ? -2.115 -18.953 -17.938 1 98.81 39 VAL B O 1
ATOM 2440 N N . LEU B 1 40 ? -3.646 -18.359 -16.406 1 98.81 40 LEU B N 1
ATOM 2441 C CA . LEU B 1 40 ? -2.74 -17.391 -15.789 1 98.81 40 LEU B CA 1
ATOM 2442 C C . LEU B 1 40 ? -1.771 -18.078 -14.836 1 98.81 40 LEU B C 1
ATOM 2444 O O 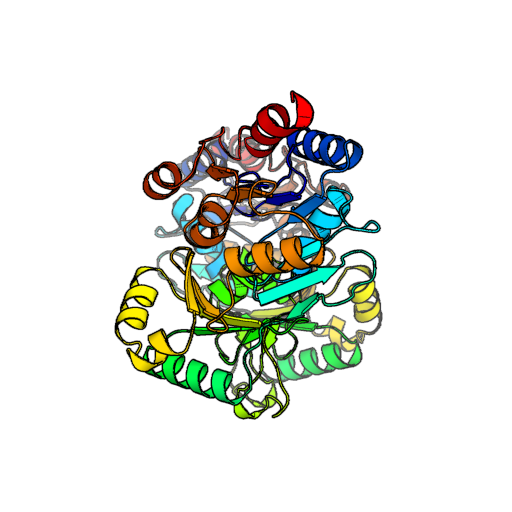. LEU B 1 40 ? -2.184 -18.906 -14.016 1 98.81 40 LEU B O 1
ATOM 2448 N N . CYS 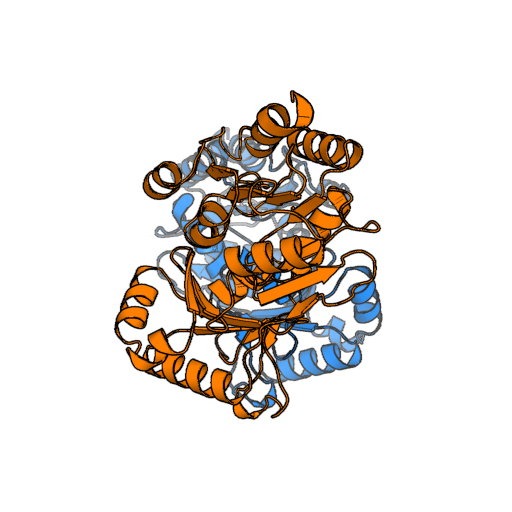B 1 41 ? -0.519 -17.812 -15 1 98.44 41 CYS B N 1
ATOM 2449 C CA . CYS B 1 41 ? 0.56 -18.391 -14.211 1 98.44 41 CYS B CA 1
ATOM 2450 C C . CYS B 1 41 ? 1.414 -17.312 -13.57 1 98.44 41 CYS B C 1
ATOM 2452 O O . CYS B 1 41 ? 2.205 -16.656 -14.242 1 98.44 41 CYS B O 1
ATOM 2454 N N . THR B 1 42 ? 1.378 -17.141 -12.273 1 97.31 42 THR B N 1
ATOM 2455 C CA . THR B 1 42 ? 1.911 -15.953 -11.633 1 97.31 42 THR B CA 1
ATOM 2456 C C . THR B 1 42 ? 2.496 -16.281 -10.266 1 97.31 42 THR B C 1
ATOM 2458 O O . THR B 1 42 ? 2.24 -17.359 -9.719 1 97.31 42 THR B O 1
ATOM 2461 N N . GLY B 1 43 ? 3.34 -15.445 -9.773 1 95.88 43 GLY B N 1
ATOM 2462 C CA . GLY B 1 43 ? 3.828 -15.539 -8.406 1 95.88 43 GLY B CA 1
ATOM 2463 C C . GLY B 1 43 ? 2.863 -14.961 -7.387 1 95.88 43 GLY B C 1
ATOM 2464 O O . GLY B 1 43 ? 3.004 -15.195 -6.184 1 95.88 43 GLY B O 1
ATOM 2465 N N . ARG B 1 44 ? 1.796 -14.258 -7.75 1 95.94 44 ARG B N 1
ATOM 2466 C CA . ARG B 1 44 ? 0.815 -13.617 -6.879 1 95.94 44 ARG B CA 1
ATOM 2467 C C . ARG B 1 44 ? -0.002 -14.656 -6.117 1 95.94 44 ARG B C 1
ATOM 2469 O O . ARG B 1 44 ? -0.223 -15.758 -6.609 1 95.94 44 ARG B O 1
ATOM 2476 N N . PRO B 1 45 ? -0.404 -14.289 -4.91 1 97.38 45 PRO B N 1
ATOM 2477 C CA . PRO B 1 45 ? -1.462 -15.094 -4.293 1 97.38 45 PRO B CA 1
ATOM 2478 C C . PRO B 1 45 ? -2.76 -15.078 -5.094 1 97.38 45 PRO B C 1
ATOM 2480 O O . PRO B 1 45 ? -2.936 -14.227 -5.973 1 97.38 45 PRO B O 1
ATOM 2483 N N . LEU B 1 46 ? -3.574 -16 -4.801 1 96.25 46 LEU B N 1
ATOM 2484 C CA . LEU B 1 46 ? -4.82 -16.156 -5.547 1 96.25 46 LEU B CA 1
ATOM 2485 C C . LEU B 1 46 ? -5.629 -14.867 -5.52 1 96.25 46 LEU B C 1
ATOM 2487 O O . LEU B 1 46 ? -6.148 -14.438 -6.551 1 96.25 46 LEU B O 1
ATOM 2491 N N . VAL B 1 47 ? -5.688 -14.242 -4.395 1 96.31 47 VAL B N 1
ATOM 2492 C CA . VAL B 1 47 ? -6.477 -13.023 -4.242 1 96.31 47 VAL B CA 1
ATOM 2493 C C . VAL B 1 47 ? -5.957 -11.945 -5.191 1 96.31 47 VAL B C 1
ATOM 2495 O O . VAL B 1 47 ? -6.73 -11.133 -5.699 1 96.31 47 VAL B O 1
ATOM 2498 N N . GLY B 1 48 ? -4.738 -11.977 -5.492 1 96.31 48 GLY B N 1
ATOM 2499 C CA . GLY B 1 48 ? -4.113 -10.984 -6.352 1 96.31 48 GLY B CA 1
ATOM 2500 C C . GLY B 1 48 ? -4.418 -11.188 -7.824 1 96.31 48 GLY B C 1
ATOM 2501 O O . GLY B 1 48 ? -4.039 -10.375 -8.664 1 96.31 48 GLY B O 1
ATOM 2502 N N . VAL B 1 49 ? -5.141 -12.25 -8.188 1 96.75 49 VAL B N 1
ATOM 2503 C CA . VAL B 1 49 ? -5.355 -12.578 -9.594 1 96.75 49 VAL B CA 1
ATOM 2504 C C . VAL B 1 49 ? -6.852 -12.641 -9.883 1 96.75 49 VAL B C 1
ATOM 2506 O O . VAL B 1 49 ? -7.266 -12.656 -11.047 1 96.75 49 VAL B O 1
ATOM 2509 N N . GLU B 1 50 ? -7.656 -12.547 -8.875 1 96.25 50 GLU B N 1
ATOM 2510 C CA . GLU B 1 50 ? -9.094 -12.789 -8.992 1 96.25 50 GLU B CA 1
ATOM 2511 C C . GLU B 1 50 ? -9.734 -11.812 -9.969 1 96.25 50 GLU B C 1
ATOM 2513 O O . GLU B 1 50 ? -10.555 -12.203 -10.805 1 96.25 50 GLU B O 1
ATOM 2518 N N . ASN B 1 51 ? -9.352 -10.609 -9.898 1 96.25 51 ASN B N 1
ATOM 2519 C CA . ASN B 1 51 ? -9.945 -9.594 -10.766 1 96.25 51 ASN B CA 1
ATOM 2520 C C . ASN B 1 51 ? -9.602 -9.836 -12.234 1 96.25 51 ASN B C 1
ATOM 2522 O O . ASN B 1 51 ? -10.43 -9.602 -13.117 1 96.25 51 ASN B O 1
ATOM 2526 N N . TYR B 1 52 ? -8.445 -10.328 -12.477 1 97.88 52 TYR B N 1
ATOM 2527 C CA . TYR B 1 52 ? -8.023 -10.586 -13.844 1 97.88 52 TYR B CA 1
ATOM 2528 C C . TYR B 1 52 ? -8.727 -11.82 -14.406 1 97.88 52 TYR B C 1
ATOM 2530 O O . TYR B 1 52 ? -9.086 -11.859 -15.586 1 97.88 52 TYR B O 1
ATOM 2538 N N . LEU B 1 53 ? -8.914 -12.82 -13.516 1 98.38 53 LEU B N 1
ATOM 2539 C CA . LEU B 1 53 ? -9.656 -14 -13.938 1 98.38 53 LEU B CA 1
ATOM 2540 C C . LEU B 1 53 ? -11.07 -13.633 -14.367 1 98.38 53 LEU B C 1
ATOM 2542 O O . LEU B 1 53 ? -11.555 -14.125 -15.391 1 98.38 53 LEU B O 1
ATOM 2546 N N . THR B 1 54 ? -11.664 -12.719 -13.602 1 97.88 54 THR B N 1
ATOM 2547 C CA . THR B 1 54 ? -13.016 -12.266 -13.93 1 97.88 54 THR B CA 1
ATOM 2548 C C . THR B 1 54 ? -13.016 -11.445 -15.211 1 97.88 54 THR B C 1
ATOM 2550 O O . THR B 1 54 ? -13.82 -11.688 -16.109 1 97.88 54 THR B O 1
ATOM 2553 N N . GLU B 1 55 ? -12.109 -10.547 -15.32 1 97.69 55 GLU B N 1
ATOM 2554 C CA . GLU B 1 55 ? -12.023 -9.648 -16.469 1 97.69 55 GLU B CA 1
ATOM 2555 C C . GLU B 1 55 ? -11.781 -10.414 -17.766 1 97.69 55 GLU B C 1
ATOM 2557 O O . GLU B 1 55 ? -12.273 -10.031 -18.828 1 97.69 55 GLU B O 1
ATOM 2562 N N . LEU B 1 56 ? -11.109 -11.57 -17.641 1 98.5 56 LEU B N 1
ATOM 2563 C CA . LEU B 1 56 ? -10.703 -12.328 -18.812 1 98.5 56 LEU B CA 1
ATOM 2564 C C . LEU B 1 56 ? -11.625 -13.523 -19.031 1 98.5 56 LEU B C 1
ATOM 2566 O O . LEU B 1 56 ? -11.375 -14.359 -19.906 1 98.5 56 LEU B O 1
ATOM 2570 N N . GLU B 1 57 ? -12.656 -13.641 -18.203 1 97.56 57 GLU B N 1
ATOM 2571 C CA . GLU B 1 57 ? -13.617 -14.734 -18.281 1 97.56 57 GLU B CA 1
ATOM 2572 C C . GLU B 1 57 ? -12.922 -16.094 -18.172 1 97.56 57 GLU B C 1
ATOM 2574 O O . GLU B 1 57 ? -13.18 -16.984 -18.984 1 97.56 57 GLU B O 1
ATOM 2579 N N . LEU B 1 58 ? -12.062 -16.125 -17.234 1 98.56 58 LEU B N 1
ATOM 2580 C CA . LEU B 1 58 ? -11.312 -17.344 -16.984 1 98.56 58 LEU B CA 1
ATOM 2581 C C . LEU B 1 58 ? -11.789 -18.031 -15.703 1 98.56 58 LEU B C 1
ATOM 2583 O O . LEU B 1 58 ? -10.984 -18.531 -14.914 1 98.56 58 LEU B O 1
ATOM 2587 N N . ARG B 1 59 ? -13.078 -17.969 -15.477 1 97.81 59 ARG B N 1
ATOM 2588 C CA . ARG B 1 59 ? -13.695 -18.641 -14.328 1 97.81 59 ARG B CA 1
ATOM 2589 C C . ARG B 1 59 ? -14.797 -19.594 -14.781 1 97.81 59 ARG B C 1
ATOM 2591 O O . ARG B 1 59 ? -15.742 -19.844 -14.031 1 97.81 59 ARG B O 1
ATOM 2598 N N . GLU B 1 60 ? -14.688 -20.016 -15.93 1 97.19 60 GLU B N 1
ATOM 2599 C CA . GLU B 1 60 ? -15.656 -20.953 -16.5 1 97.19 60 GLU B CA 1
ATOM 2600 C C . GLU B 1 60 ? -15.172 -22.391 -16.359 1 97.19 60 GLU B C 1
ATOM 2602 O O . GLU B 1 60 ? -14.039 -22.641 -15.945 1 97.19 60 GLU B O 1
ATOM 2607 N N . GLU B 1 61 ? -16.094 -23.312 -16.688 1 96.5 61 GLU B N 1
ATOM 2608 C CA . GLU B 1 61 ? -15.727 -24.719 -16.672 1 96.5 61 GLU B CA 1
ATOM 2609 C C . GLU B 1 61 ? -14.5 -24.984 -17.547 1 96.5 61 GLU B C 1
ATOM 2611 O O . GLU B 1 61 ? -14.453 -24.562 -18.703 1 96.5 61 GLU B O 1
ATOM 2616 N N . GLY B 1 62 ? -13.523 -25.578 -16.938 1 95.69 62 GLY B N 1
ATOM 2617 C CA . GLY B 1 62 ? -12.32 -25.906 -17.688 1 95.69 62 GLY B CA 1
ATOM 2618 C C . GLY B 1 62 ? -11.227 -24.875 -17.547 1 95.69 62 GLY B C 1
ATOM 2619 O O . GLY B 1 62 ? -10.141 -25.016 -18.109 1 95.69 62 GLY B O 1
ATOM 2620 N N . ASP B 1 63 ? -11.508 -23.844 -16.766 1 98.12 63 ASP B N 1
ATOM 2621 C CA . ASP B 1 63 ? -10.5 -22.828 -16.531 1 98.12 63 ASP B CA 1
ATOM 2622 C C . ASP B 1 63 ? -9.695 -23.109 -15.273 1 98.12 63 ASP B C 1
ATOM 2624 O O . ASP B 1 63 ? -10.219 -23.672 -14.305 1 98.12 63 ASP B O 1
ATOM 2628 N N . TYR B 1 64 ? -8.414 -22.75 -15.305 1 98.69 64 TYR B N 1
ATOM 2629 C CA . TYR B 1 64 ? -7.477 -23 -14.211 1 98.69 64 TYR B CA 1
ATOM 2630 C C . TYR B 1 64 ? -6.621 -21.766 -13.945 1 98.69 64 TYR B C 1
ATOM 2632 O O . TYR B 1 64 ? -6.57 -20.844 -14.766 1 98.69 64 TYR B O 1
ATOM 2640 N N . VAL B 1 65 ? -6.008 -21.766 -12.789 1 98.75 65 VAL B N 1
ATOM 2641 C CA . VAL B 1 65 ? -5.039 -20.734 -12.438 1 98.75 65 VAL B CA 1
ATOM 2642 C C . VAL B 1 65 ? -3.857 -21.359 -11.703 1 98.75 65 VAL B C 1
ATOM 2644 O O . VAL B 1 65 ? -4.023 -22.344 -10.969 1 98.75 65 VAL B O 1
ATOM 2647 N N . ILE B 1 66 ? -2.715 -20.891 -12.016 1 98.56 66 ILE B N 1
ATOM 2648 C CA . ILE B 1 66 ? -1.493 -21.234 -11.297 1 98.56 66 ILE B CA 1
ATOM 2649 C C . ILE B 1 66 ? -0.991 -2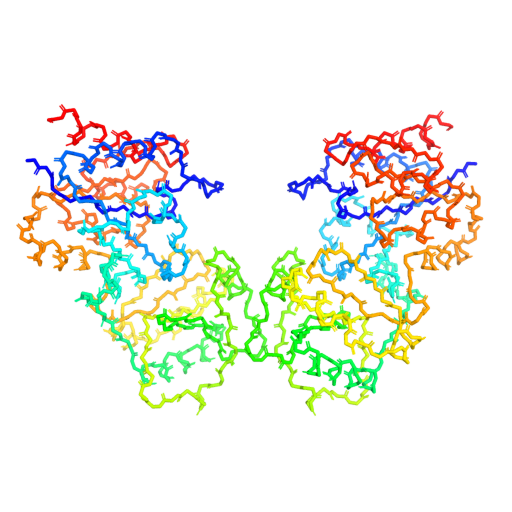0.031 -10.516 1 98.56 66 ILE B C 1
ATOM 2651 O O . ILE B 1 66 ? -0.723 -18.969 -11.102 1 98.56 66 ILE B O 1
ATOM 2655 N N . SER B 1 67 ? -0.916 -20.156 -9.203 1 97.81 67 SER B N 1
ATOM 2656 C CA . SER B 1 67 ? -0.499 -19.062 -8.32 1 97.81 67 SER B CA 1
ATOM 2657 C C . SER B 1 67 ? 0.693 -19.484 -7.461 1 97.81 67 SER B C 1
ATOM 2659 O O . SER B 1 67 ? 1.146 -20.625 -7.535 1 97.81 67 SER B O 1
ATOM 2661 N N . PHE B 1 68 ? 1.333 -18.562 -6.801 1 97.25 68 PHE B N 1
ATOM 2662 C CA . PHE B 1 68 ? 2.465 -18.812 -5.918 1 97.25 68 PHE B CA 1
ATOM 2663 C C . PHE B 1 68 ? 3.609 -19.469 -6.676 1 97.25 68 PHE B C 1
ATOM 2665 O O . PHE B 1 68 ? 4.133 -20.5 -6.242 1 97.25 68 PHE B O 1
ATOM 2672 N N . ASN B 1 69 ? 3.867 -18.906 -7.867 1 96.44 69 ASN B N 1
ATOM 2673 C CA . ASN B 1 69 ? 4.98 -19.375 -8.695 1 96.44 69 ASN B CA 1
ATOM 2674 C C . ASN B 1 69 ? 4.918 -20.875 -8.938 1 96.44 69 ASN B C 1
ATOM 2676 O O . ASN B 1 69 ? 5.953 -21.547 -8.961 1 96.44 69 ASN B O 1
ATOM 2680 N N . GLY B 1 70 ? 3.689 -21.359 -8.977 1 97.56 70 GLY B N 1
ATOM 2681 C CA . GLY B 1 70 ? 3.529 -22.766 -9.336 1 97.56 70 GLY B CA 1
ATOM 2682 C C . GLY B 1 70 ? 3.232 -23.656 -8.141 1 97.56 70 GLY B C 1
ATOM 2683 O O . GLY B 1 70 ? 2.926 -24.828 -8.297 1 97.56 70 GLY B O 1
ATOM 2684 N N . ALA B 1 71 ? 3.229 -23.109 -6.953 1 98.12 71 ALA B N 1
ATOM 2685 C CA . ALA B 1 71 ? 2.988 -23.906 -5.758 1 98.12 71 ALA B CA 1
ATOM 2686 C C . ALA B 1 71 ? 1.508 -24.25 -5.617 1 98.12 71 ALA B C 1
ATOM 2688 O O . ALA B 1 71 ? 1.141 -25.141 -4.848 1 98.12 71 ALA B O 1
ATOM 2689 N N . PHE B 1 72 ? 0.668 -23.562 -6.328 1 98.19 72 PHE B N 1
ATOM 2690 C CA . PHE B 1 72 ? -0.773 -23.719 -6.168 1 98.19 72 PHE B CA 1
ATOM 2691 C C . PHE B 1 72 ? -1.474 -23.688 -7.52 1 98.19 72 PHE B C 1
ATOM 2693 O O . PHE B 1 72 ? -1.323 -22.734 -8.289 1 98.19 72 PHE B O 1
ATOM 2700 N N . VAL B 1 73 ? -2.17 -24.75 -7.875 1 98.44 73 VAL B N 1
ATOM 2701 C CA . VAL B 1 73 ? -2.965 -24.875 -9.094 1 98.44 73 VAL B CA 1
ATOM 2702 C C . VAL B 1 73 ? -4.422 -25.156 -8.734 1 98.44 73 VAL B C 1
ATOM 2704 O O . VAL B 1 73 ? -4.707 -26.078 -7.957 1 98.44 73 VAL B O 1
ATOM 2707 N N . GLN B 1 74 ? -5.309 -24.391 -9.312 1 98.25 74 GLN B N 1
ATOM 2708 C CA . GLN B 1 74 ? -6.711 -24.547 -8.938 1 98.25 74 GLN B CA 1
ATOM 2709 C C . GLN B 1 74 ? -7.621 -24.422 -10.156 1 98.25 74 GLN B C 1
ATOM 2711 O O . GLN B 1 74 ? -7.367 -23.609 -11.047 1 98.25 74 GLN B O 1
ATOM 2716 N N . ASP B 1 75 ? -8.672 -25.266 -10.203 1 98.5 75 ASP B N 1
ATOM 2717 C CA . ASP B 1 75 ? -9.797 -25.031 -11.094 1 98.5 75 ASP B CA 1
ATOM 2718 C C . ASP B 1 75 ? -10.578 -23.781 -10.688 1 98.5 75 ASP B C 1
ATOM 2720 O O . ASP B 1 75 ? -11.094 -23.703 -9.57 1 98.5 75 ASP B O 1
ATOM 2724 N N . THR B 1 76 ? -10.641 -22.812 -11.531 1 98.25 76 THR B N 1
ATOM 2725 C CA . THR B 1 76 ? -11.164 -21.516 -11.125 1 98.25 76 THR B CA 1
ATOM 2726 C C . THR B 1 76 ? -12.695 -21.531 -11.102 1 98.25 76 THR B C 1
ATOM 2728 O O . THR B 1 76 ? -13.32 -20.625 -10.562 1 98.25 76 THR B O 1
ATOM 2731 N N . PHE B 1 77 ? -13.273 -22.562 -11.688 1 97.5 77 PHE B N 1
ATOM 2732 C CA . PHE B 1 77 ? -14.727 -22.703 -11.719 1 97.5 77 PHE B CA 1
ATOM 2733 C C . PHE B 1 77 ? -15.219 -23.484 -10.508 1 97.5 77 PHE B C 1
ATOM 2735 O O . PHE B 1 77 ? -16.031 -22.984 -9.719 1 97.5 77 PHE B O 1
ATOM 2742 N N . THR B 1 78 ? -14.664 -24.656 -10.258 1 97.44 78 THR B N 1
ATOM 2743 C CA . THR B 1 78 ? -15.125 -25.531 -9.18 1 97.44 78 THR B CA 1
ATOM 2744 C C . THR B 1 78 ? -14.422 -25.188 -7.871 1 97.44 78 THR B C 1
ATOM 2746 O O . THR B 1 78 ? -14.859 -25.594 -6.797 1 97.44 78 THR B O 1
ATOM 2749 N N . LYS B 1 79 ? -13.258 -24.562 -7.941 1 96.44 79 LYS B N 1
ATOM 2750 C CA . LYS B 1 79 ? -12.398 -24.219 -6.816 1 96.44 79 LYS B CA 1
ATOM 2751 C C . LYS B 1 79 ? -11.656 -25.453 -6.301 1 96.44 79 LYS B C 1
ATOM 2753 O O . LYS B 1 79 ? -10.992 -25.391 -5.258 1 96.44 79 LYS B O 1
ATOM 2758 N N . GLU B 1 80 ? -11.773 -26.422 -7.086 1 97 80 GLU B N 1
ATOM 2759 C CA . GLU B 1 80 ? -11.008 -27.625 -6.73 1 97 80 GLU B CA 1
ATOM 2760 C C . GLU B 1 80 ? -9.508 -27.375 -6.855 1 97 80 GLU B C 1
ATOM 2762 O O . GLU B 1 80 ? -9.047 -26.844 -7.867 1 97 80 GLU B O 1
ATOM 2767 N N . VAL B 1 81 ? -8.781 -27.766 -5.828 1 96.69 81 VAL B N 1
ATOM 2768 C CA . VAL B 1 81 ? -7.328 -27.656 -5.852 1 96.69 81 VAL B CA 1
ATOM 2769 C C . VAL B 1 81 ? -6.734 -28.844 -6.609 1 96.69 81 VAL B C 1
ATOM 2771 O O . VAL B 1 81 ? -6.934 -30 -6.223 1 96.69 81 VAL B O 1
ATOM 2774 N N . ILE B 1 82 ? -6.031 -28.562 -7.648 1 96.56 82 ILE B N 1
ATOM 2775 C CA . ILE B 1 82 ? -5.422 -29.578 -8.484 1 96.56 82 ILE B CA 1
ATOM 2776 C C . ILE B 1 82 ? -4.078 -30 -7.898 1 96.56 82 ILE B C 1
ATOM 2778 O O . ILE B 1 82 ? -3.74 -31.188 -7.887 1 96.56 82 ILE B O 1
ATOM 2782 N N . SER B 1 83 ? -3.365 -29.062 -7.473 1 96.5 83 SER B N 1
ATOM 2783 C CA . SER B 1 83 ? -2.062 -29.281 -6.855 1 96.5 83 SER B CA 1
ATOM 2784 C C . SER B 1 83 ? -1.712 -28.172 -5.879 1 96.5 83 SER B C 1
ATOM 2786 O O . SER B 1 83 ? -2.068 -27.016 -6.102 1 96.5 83 SER B O 1
ATOM 2788 N N . HIS B 1 84 ? -1.162 -28.547 -4.773 1 96.94 84 HIS B N 1
ATOM 2789 C CA . HIS B 1 84 ? -0.666 -27.609 -3.771 1 96.94 84 HIS B CA 1
ATOM 2790 C C . HIS B 1 84 ? 0.637 -28.109 -3.152 1 96.94 84 HIS B C 1
ATOM 2792 O O . HIS B 1 84 ? 0.623 -28.969 -2.271 1 96.94 84 HIS B O 1
ATOM 2798 N N . LEU B 1 85 ? 1.729 -27.625 -3.703 1 97.81 85 LEU B N 1
ATOM 2799 C CA . LEU B 1 85 ? 3.037 -27.891 -3.115 1 97.81 85 LEU B CA 1
ATOM 2800 C C . LEU B 1 85 ? 3.318 -26.938 -1.957 1 97.81 85 LEU B C 1
ATOM 2802 O O . LEU B 1 85 ? 3.516 -25.734 -2.168 1 97.81 85 LEU B O 1
ATOM 2806 N N . THR B 1 86 ? 3.363 -27.422 -0.745 1 98.12 86 THR B N 1
ATOM 2807 C CA . THR B 1 86 ? 3.334 -26.562 0.427 1 98.12 86 THR B CA 1
ATOM 2808 C C . THR B 1 86 ? 4.621 -26.703 1.234 1 98.12 86 THR B C 1
ATOM 2810 O O . THR B 1 86 ? 5.465 -27.547 0.93 1 98.12 86 THR B O 1
ATOM 2813 N N . LEU B 1 87 ? 4.809 -25.828 2.131 1 98.38 87 LEU B N 1
ATOM 2814 C CA . LEU B 1 87 ? 5.781 -25.844 3.217 1 98.38 87 LEU B CA 1
ATOM 2815 C C . LEU B 1 87 ? 5.086 -25.906 4.57 1 98.38 87 LEU B C 1
ATOM 2817 O O . LEU B 1 87 ? 4.016 -25.328 4.754 1 98.38 87 LEU B O 1
ATOM 2821 N N . GLY B 1 88 ? 5.691 -26.609 5.492 1 98.12 88 GLY B N 1
ATOM 2822 C CA . GLY B 1 88 ? 5.062 -26.766 6.797 1 98.12 88 GLY B CA 1
ATOM 2823 C C . GLY B 1 88 ? 5.691 -25.906 7.871 1 98.12 88 GLY B C 1
ATOM 2824 O O . GLY B 1 88 ? 6.48 -25 7.566 1 98.12 88 GLY B O 1
ATOM 2825 N N . ILE B 1 89 ? 5.305 -26.203 9.141 1 98.19 89 ILE B N 1
ATOM 2826 C CA . ILE B 1 89 ? 5.68 -25.359 10.273 1 98.19 89 ILE B CA 1
ATOM 2827 C C . ILE B 1 89 ? 7.184 -25.453 10.508 1 98.19 89 ILE B C 1
ATOM 2829 O O . ILE B 1 89 ? 7.816 -24.469 10.891 1 98.19 89 ILE B O 1
ATOM 2833 N N . GLU B 1 90 ? 7.75 -26.609 10.289 1 98.12 90 GLU B N 1
ATOM 2834 C CA . GLU B 1 90 ? 9.195 -26.75 10.469 1 98.12 90 GLU B CA 1
ATOM 2835 C C . GLU B 1 90 ? 9.953 -25.922 9.438 1 98.12 90 GLU B C 1
ATOM 2837 O O . GLU B 1 90 ? 10.992 -25.344 9.75 1 98.12 90 GLU B O 1
ATOM 2842 N N . ASP B 1 91 ? 9.438 -25.938 8.219 1 98.56 91 ASP B N 1
ATOM 2843 C CA . ASP B 1 91 ? 10.016 -25.078 7.191 1 98.56 91 ASP B CA 1
ATOM 2844 C C . ASP B 1 91 ? 9.93 -23.609 7.598 1 98.56 91 ASP B C 1
ATOM 2846 O O . ASP B 1 91 ? 10.898 -22.859 7.453 1 98.56 91 ASP B O 1
ATOM 2850 N N . LEU B 1 92 ? 8.75 -23.219 8.094 1 98.75 92 LEU B N 1
ATOM 2851 C CA . LEU B 1 92 ? 8.555 -21.828 8.5 1 98.75 92 LEU B CA 1
ATOM 2852 C C . LEU B 1 92 ? 9.555 -21.438 9.57 1 98.75 92 LEU B C 1
ATOM 2854 O O . LEU B 1 92 ? 10.133 -20.344 9.508 1 98.75 92 LEU B O 1
ATOM 2858 N N . LYS B 1 93 ? 9.766 -22.266 10.547 1 98.44 93 LYS B N 1
ATOM 2859 C CA . LYS B 1 93 ? 10.719 -21.984 11.609 1 98.44 93 LYS B CA 1
ATOM 2860 C C . LYS B 1 93 ? 12.133 -21.828 11.055 1 98.44 93 LYS B C 1
ATOM 2862 O O . LYS B 1 93 ? 12.867 -20.922 11.453 1 98.44 93 LYS B O 1
ATOM 2867 N N . ASP B 1 94 ? 12.477 -22.719 10.148 1 98.25 94 ASP B N 1
ATOM 2868 C CA . ASP B 1 94 ? 13.781 -22.641 9.5 1 98.25 94 ASP B CA 1
ATOM 2869 C C . ASP B 1 94 ? 13.945 -21.328 8.734 1 98.25 94 ASP B C 1
ATOM 2871 O O . ASP B 1 94 ? 14.969 -20.656 8.852 1 98.25 94 ASP B O 1
ATOM 2875 N N . ILE B 1 95 ? 12.953 -20.984 7.973 1 98.75 95 ILE B N 1
ATOM 2876 C CA . ILE B 1 95 ? 12.969 -19.781 7.16 1 98.75 95 ILE B CA 1
ATOM 2877 C C . ILE B 1 95 ? 13.062 -18.547 8.062 1 98.75 95 ILE B C 1
ATOM 2879 O O . ILE B 1 95 ? 13.836 -17.625 7.789 1 98.75 95 ILE B O 1
ATOM 2883 N N . TYR B 1 96 ? 12.312 -18.578 9.156 1 98.81 96 TYR B N 1
ATOM 2884 C CA . TYR B 1 96 ? 12.344 -17.469 10.102 1 98.81 96 TYR B CA 1
ATOM 2885 C C . TYR B 1 96 ? 13.727 -17.297 10.711 1 98.81 96 TYR B C 1
ATOM 2887 O O . TYR B 1 96 ? 14.234 -16.188 10.82 1 98.81 96 TYR B O 1
ATOM 2895 N N . GLU B 1 97 ? 14.352 -18.375 11.109 1 98.5 97 GLU B N 1
ATOM 2896 C CA . GLU B 1 97 ? 15.688 -18.328 11.688 1 98.5 97 GLU B CA 1
ATOM 2897 C C . GLU B 1 97 ? 16.688 -17.719 10.711 1 98.5 97 GLU B C 1
ATOM 2899 O O . GLU B 1 97 ? 17.531 -16.906 11.102 1 98.5 97 GLU B O 1
ATOM 2904 N N . VAL B 1 98 ? 16.609 -18.109 9.484 1 98.56 98 VAL B N 1
ATOM 2905 C CA . VAL B 1 98 ? 17.5 -17.578 8.469 1 98.56 98 VAL B CA 1
ATOM 2906 C C . VAL B 1 98 ? 17.25 -16.078 8.281 1 98.56 98 VAL B C 1
ATOM 2908 O O . VAL B 1 98 ? 18.188 -15.297 8.117 1 98.56 98 VAL B O 1
ATOM 2911 N N . SER B 1 99 ? 15.969 -15.68 8.281 1 98.56 99 SER B N 1
ATOM 2912 C CA . SER B 1 99 ? 15.648 -14.258 8.148 1 98.56 99 SER B CA 1
ATOM 2913 C C . SER B 1 99 ? 16.297 -13.438 9.266 1 98.56 99 SER B C 1
ATOM 2915 O O . SER B 1 99 ? 16.812 -12.352 9.023 1 98.56 99 SER B O 1
ATOM 2917 N N . LEU B 1 100 ? 16.266 -13.961 10.516 1 98.12 100 LEU B N 1
ATOM 2918 C CA . LEU B 1 100 ? 16.859 -13.289 11.664 1 98.12 100 LEU B CA 1
ATOM 2919 C C . LEU B 1 100 ? 18.375 -13.188 11.508 1 98.12 100 LEU B C 1
ATOM 2921 O O . LEU B 1 100 ? 18.953 -12.117 11.695 1 98.12 100 LEU B O 1
ATOM 2925 N N . ASN B 1 101 ? 18.969 -14.281 11.125 1 97.94 101 ASN B N 1
ATOM 2926 C CA . ASN B 1 101 ? 20.422 -14.344 10.992 1 97.94 101 ASN B CA 1
ATOM 2927 C C . ASN B 1 101 ? 20.922 -13.461 9.852 1 97.94 101 ASN B C 1
ATOM 2929 O O . ASN B 1 101 ? 22.047 -12.969 9.891 1 97.94 101 ASN B O 1
ATOM 2933 N N . SER B 1 102 ? 20.125 -13.273 8.891 1 97.69 102 SER B N 1
ATOM 2934 C CA . SER B 1 102 ? 20.5 -12.5 7.715 1 97.69 102 SER B CA 1
ATOM 2935 C C . SER B 1 102 ? 20 -11.062 7.812 1 97.69 102 SER B C 1
ATOM 2937 O O . SER B 1 102 ? 20.234 -10.258 6.906 1 97.69 102 SER B O 1
ATOM 2939 N N . ASN B 1 103 ? 19.312 -10.727 8.859 1 97.25 103 ASN B N 1
ATOM 2940 C CA . ASN B 1 103 ? 18.75 -9.398 9.102 1 97.25 103 ASN B CA 1
ATOM 2941 C C . ASN B 1 103 ? 17.812 -8.969 7.977 1 97.25 103 ASN B C 1
ATOM 2943 O O . ASN B 1 103 ? 17.953 -7.871 7.434 1 97.25 103 ASN B O 1
ATOM 2947 N N . LEU B 1 104 ? 16.906 -9.867 7.598 1 98.5 104 LEU B N 1
ATOM 2948 C CA . LEU B 1 104 ? 15.922 -9.594 6.559 1 98.5 104 LEU B CA 1
ATOM 2949 C C . LEU B 1 104 ? 14.508 -9.648 7.129 1 98.5 104 LEU B C 1
ATOM 2951 O O . LEU B 1 104 ? 14.203 -10.5 7.965 1 98.5 104 LEU B O 1
ATOM 2955 N N . HIS B 1 105 ? 13.656 -8.68 6.727 1 98.69 105 HIS B N 1
ATOM 2956 C CA . HIS B 1 105 ? 12.234 -8.883 6.957 1 98.69 105 HIS B CA 1
ATOM 2957 C C . HIS B 1 105 ? 11.703 -10.07 6.168 1 98.69 105 HIS B C 1
ATOM 2959 O O . HIS B 1 105 ? 12.305 -10.477 5.172 1 98.69 105 HIS B O 1
ATOM 2965 N N . MET B 1 106 ? 10.625 -10.594 6.664 1 98.75 106 MET B N 1
ATOM 2966 C CA . MET B 1 106 ? 10.023 -11.695 5.918 1 98.75 106 MET B CA 1
ATOM 2967 C C . MET B 1 106 ? 8.508 -11.672 6.039 1 98.75 106 MET B C 1
ATOM 2969 O O . MET B 1 106 ? 7.961 -11.031 6.941 1 98.75 106 MET B O 1
ATOM 2973 N N . HIS B 1 107 ? 7.836 -12.312 5.125 1 98.88 107 HIS B N 1
ATOM 2974 C CA . HIS B 1 107 ? 6.418 -12.648 5.211 1 98.88 107 HIS B CA 1
ATOM 2975 C C . HIS B 1 107 ? 6.121 -13.984 4.535 1 98.88 107 HIS B C 1
ATOM 2977 O O . HIS B 1 107 ? 6.996 -14.562 3.887 1 98.88 107 HIS B O 1
ATOM 2983 N N . PHE B 1 108 ? 5 -14.516 4.797 1 98.81 108 PHE B N 1
ATOM 2984 C CA . PHE B 1 108 ? 4.621 -15.82 4.258 1 98.81 108 PHE B CA 1
ATOM 2985 C C . PHE B 1 108 ? 3.119 -15.883 3.996 1 98.81 108 PHE B C 1
ATOM 2987 O O . PHE B 1 108 ? 2.369 -15.016 4.449 1 98.81 108 PHE B O 1
ATOM 2994 N N . PHE B 1 109 ? 2.727 -16.875 3.213 1 98.5 109 PHE B N 1
ATOM 2995 C CA . PHE B 1 109 ? 1.364 -16.969 2.701 1 98.5 109 PHE B CA 1
ATOM 2996 C C . PHE B 1 109 ? 0.777 -18.359 2.957 1 98.5 109 PHE B C 1
ATOM 2998 O O . PHE B 1 109 ? 1.463 -19.359 2.791 1 98.5 109 PHE B O 1
ATOM 3005 N N . ASP B 1 110 ? -0.417 -18.359 3.414 1 96.94 110 ASP B N 1
ATOM 3006 C CA . ASP B 1 110 ? -1.229 -19.516 3.047 1 96.94 110 ASP B CA 1
ATOM 3007 C C . ASP B 1 110 ? -2.178 -19.172 1.898 1 96.94 110 ASP B C 1
ATOM 3009 O O . ASP B 1 110 ? -1.905 -18.266 1.106 1 96.94 110 ASP B O 1
ATOM 3013 N N . ASP B 1 111 ? -3.17 -20 1.677 1 91.62 111 ASP B N 1
ATOM 3014 C CA . ASP B 1 111 ? -4.031 -19.766 0.52 1 91.62 111 ASP B CA 1
ATOM 3015 C C . ASP B 1 111 ? -5.047 -18.672 0.805 1 91.62 111 ASP B C 1
ATOM 3017 O O . ASP B 1 111 ? -5.82 -18.281 -0.076 1 91.62 111 ASP B O 1
ATOM 3021 N N . LYS B 1 112 ? -4.941 -18.078 2.051 1 93.38 112 LYS B N 1
ATOM 3022 C CA . LYS B 1 112 ? -5.992 -17.141 2.432 1 93.38 112 LYS B CA 1
ATOM 3023 C C . LYS B 1 112 ? -5.41 -15.758 2.738 1 93.38 112 LYS B C 1
ATOM 3025 O O . LYS B 1 112 ? -6.059 -14.742 2.494 1 93.38 112 LYS B O 1
ATOM 3030 N N . ALA B 1 113 ? -4.223 -15.812 3.273 1 97.88 113 ALA B N 1
ATOM 3031 C CA . ALA B 1 113 ? -3.752 -14.531 3.797 1 97.88 113 ALA B CA 1
ATOM 3032 C C . ALA B 1 113 ? -2.232 -14.43 3.703 1 97.88 113 ALA B C 1
ATOM 3034 O O . ALA B 1 113 ? -1.553 -15.406 3.402 1 97.88 113 ALA B O 1
ATOM 3035 N N . LEU B 1 114 ? -1.777 -13.188 3.852 1 98.75 114 LEU B N 1
ATOM 3036 C CA . LEU B 1 114 ? -0.382 -12.789 4.012 1 98.75 114 LEU B CA 1
ATOM 3037 C C . LEU B 1 114 ? -0.047 -12.562 5.484 1 98.75 114 LEU B C 1
ATOM 3039 O O . LEU B 1 114 ? -0.783 -11.875 6.191 1 98.75 114 LEU B O 1
ATOM 3043 N N . TYR B 1 115 ? 1.017 -13.211 5.988 1 98.88 115 TYR B N 1
ATOM 3044 C CA . TYR B 1 115 ? 1.417 -13.117 7.387 1 98.88 115 TYR B CA 1
ATOM 3045 C C . TYR B 1 115 ? 2.822 -12.539 7.512 1 98.88 115 TYR B C 1
ATOM 3047 O O . TYR B 1 115 ? 3.67 -12.758 6.645 1 98.88 115 TYR B O 1
ATOM 3055 N N . THR B 1 116 ? 3.107 -11.844 8.586 1 98.94 116 THR B N 1
ATOM 3056 C CA . THR B 1 116 ? 4.473 -11.445 8.914 1 98.94 116 THR B CA 1
ATOM 3057 C C . THR B 1 116 ? 4.723 -11.531 10.414 1 98.94 116 THR B C 1
ATOM 3059 O O . THR B 1 116 ? 3.84 -11.211 11.211 1 98.94 116 THR B O 1
ATOM 3062 N N . PRO B 1 117 ? 5.863 -12.016 10.773 1 98.75 117 PRO B N 1
ATOM 3063 C CA . PRO B 1 117 ? 6.234 -12.008 12.188 1 98.75 117 PRO B CA 1
ATOM 3064 C C . PRO B 1 117 ? 6.918 -10.711 12.609 1 98.75 117 PRO B C 1
ATOM 3066 O O . PRO B 1 117 ? 7.242 -10.539 13.789 1 98.75 117 PRO B O 1
ATOM 3069 N N . ASN B 1 118 ? 7.207 -9.82 11.711 1 98.69 118 ASN B N 1
ATOM 3070 C CA . ASN B 1 118 ? 7.883 -8.57 12.031 1 98.69 118 ASN B CA 1
ATOM 3071 C C . ASN B 1 118 ? 6.914 -7.535 12.602 1 98.69 118 ASN B C 1
ATOM 3073 O O . ASN B 1 118 ? 5.992 -7.094 11.906 1 98.69 118 ASN B O 1
ATOM 3077 N N . ARG B 1 119 ? 7.188 -7.078 13.797 1 98.12 119 ARG B N 1
ATOM 3078 C CA . ARG B 1 119 ? 6.371 -6.023 14.391 1 98.12 119 ARG B CA 1
ATOM 3079 C C . ARG B 1 119 ? 6.508 -4.719 13.617 1 98.12 119 ARG B C 1
ATOM 3081 O O . ARG B 1 119 ? 5.531 -3.984 13.453 1 98.12 119 ARG B O 1
ATOM 3088 N N . GLU B 1 120 ? 7.742 -4.367 13.352 1 98.5 120 GLU B N 1
ATOM 3089 C CA . GLU B 1 120 ? 7.992 -3.316 12.367 1 98.5 120 GLU B CA 1
ATOM 3090 C C . GLU B 1 120 ? 7.824 -3.842 10.945 1 98.5 120 GLU B C 1
ATOM 3092 O O . GLU B 1 120 ? 8.75 -4.422 10.375 1 98.5 120 GLU B O 1
ATOM 3097 N N . ILE B 1 121 ? 6.664 -3.664 10.383 1 98.81 121 ILE B N 1
ATOM 3098 C CA . ILE B 1 121 ? 6.285 -4.293 9.125 1 98.81 121 ILE B CA 1
ATOM 3099 C C . ILE B 1 121 ? 7.188 -3.783 8 1 98.81 121 ILE B C 1
ATOM 3101 O O . ILE B 1 121 ? 7.379 -2.574 7.852 1 98.81 121 ILE B O 1
ATOM 3105 N N . GLY B 1 122 ? 7.742 -4.684 7.258 1 98.5 122 GLY B N 1
ATOM 3106 C CA . GLY B 1 122 ? 8.648 -4.305 6.188 1 98.5 122 GLY B CA 1
ATOM 3107 C C . GLY B 1 122 ? 7.973 -3.527 5.074 1 98.5 122 GLY B C 1
ATOM 3108 O O . GLY B 1 122 ? 6.816 -3.795 4.738 1 98.5 122 GLY B O 1
ATOM 3109 N N . LYS B 1 123 ? 8.734 -2.66 4.516 1 98 123 LYS B N 1
ATOM 3110 C CA . LYS B 1 123 ? 8.242 -1.807 3.438 1 98 123 LYS B CA 1
ATOM 3111 C C . LYS B 1 123 ? 7.613 -2.637 2.322 1 98 123 LYS B C 1
ATOM 3113 O O . LYS B 1 123 ? 6.512 -2.328 1.856 1 98 123 LYS B O 1
ATOM 3118 N N . TYR B 1 124 ? 8.25 -3.68 2.008 1 98.12 124 TYR B N 1
ATOM 3119 C CA . TYR B 1 124 ? 7.809 -4.43 0.836 1 98.12 124 TYR B CA 1
ATOM 3120 C C . TYR B 1 124 ? 6.734 -5.441 1.207 1 98.12 124 TYR B C 1
ATOM 3122 O O . TYR B 1 124 ? 6.094 -6.027 0.33 1 98.12 124 TYR B O 1
ATOM 3130 N N . THR B 1 125 ? 6.559 -5.762 2.525 1 98.75 125 THR B N 1
ATOM 3131 C CA . THR B 1 125 ? 5.348 -6.445 2.965 1 98.75 125 THR B CA 1
ATOM 3132 C C . THR B 1 125 ? 4.113 -5.594 2.693 1 98.75 125 THR B C 1
ATOM 3134 O O . THR B 1 125 ? 3.1 -6.098 2.207 1 98.75 125 THR B O 1
ATOM 3137 N N . ILE B 1 126 ? 4.266 -4.32 2.977 1 98.69 126 ILE B N 1
ATOM 3138 C CA . ILE B 1 126 ? 3.191 -3.367 2.727 1 98.69 126 ILE B CA 1
ATOM 3139 C C . ILE B 1 126 ? 2.912 -3.285 1.227 1 98.69 126 ILE B C 1
ATOM 3141 O O . ILE B 1 126 ? 1.754 -3.305 0.803 1 98.69 126 ILE B O 1
ATOM 3145 N N . VAL B 1 127 ? 3.938 -3.219 0.456 1 97.38 127 VAL B N 1
ATOM 3146 C CA . VAL B 1 127 ? 3.809 -3.145 -0.996 1 97.38 127 VAL B CA 1
ATOM 3147 C C . VAL B 1 127 ? 3.049 -4.363 -1.511 1 97.38 127 VAL B C 1
ATOM 3149 O O . VAL B 1 127 ? 2.098 -4.23 -2.281 1 97.38 127 VAL B O 1
ATOM 3152 N N . GLU B 1 128 ? 3.424 -5.523 -1.054 1 97.06 128 GLU B N 1
ATOM 3153 C CA . GLU B 1 128 ? 2.787 -6.773 -1.462 1 97.06 128 GLU B CA 1
ATOM 3154 C C . GLU B 1 128 ? 1.305 -6.785 -1.096 1 97.06 128 GLU B C 1
ATOM 3156 O O . GLU B 1 128 ? 0.455 -7.098 -1.932 1 97.06 128 GLU B O 1
ATOM 3161 N N . ALA B 1 129 ? 1.041 -6.469 0.125 1 98.44 129 ALA B N 1
ATOM 3162 C CA . ALA B 1 129 ? -0.343 -6.453 0.594 1 98.44 129 ALA B CA 1
ATOM 3163 C C . ALA B 1 129 ? -1.188 -5.48 -0.223 1 98.44 129 ALA B C 1
ATOM 3165 O O . ALA B 1 129 ? -2.309 -5.805 -0.62 1 98.44 129 ALA B O 1
ATOM 3166 N N . TYR B 1 130 ? -0.618 -4.34 -0.473 1 97.44 130 TYR B N 1
ATOM 3167 C CA . TYR B 1 130 ? -1.334 -3.293 -1.195 1 97.44 130 TYR B CA 1
ATOM 3168 C C . TYR B 1 130 ? -1.591 -3.707 -2.641 1 97.44 130 TYR B C 1
ATOM 3170 O O . TYR B 1 130 ? -2.727 -3.646 -3.117 1 97.44 130 TYR B O 1
ATOM 3178 N N . LEU B 1 131 ? -0.581 -4.176 -3.352 1 93.88 131 LEU B N 1
ATOM 3179 C CA . LEU B 1 131 ? -0.672 -4.461 -4.781 1 93.88 131 LEU B CA 1
ATOM 3180 C C . LEU B 1 131 ? -1.557 -5.676 -5.039 1 93.88 131 LEU B C 1
ATOM 3182 O O . LEU B 1 131 ? -2.252 -5.738 -6.055 1 93.88 131 LEU B O 1
ATOM 3186 N N . THR B 1 132 ? -1.561 -6.625 -4.164 1 95.12 132 THR B N 1
ATOM 3187 C CA . THR B 1 132 ? -2.275 -7.871 -4.414 1 95.12 132 THR B CA 1
ATOM 3188 C C . THR B 1 132 ? -3.656 -7.844 -3.768 1 95.12 132 THR B C 1
ATOM 3190 O O . THR B 1 132 ? -4.512 -8.68 -4.078 1 95.12 132 THR B O 1
ATOM 3193 N N . GLY B 1 133 ? -3.82 -6.898 -2.781 1 96.12 133 GLY B N 1
ATOM 3194 C CA . GLY B 1 133 ? -5.066 -6.867 -2.033 1 96.12 133 GLY B CA 1
ATOM 3195 C C . GLY B 1 133 ? -5.156 -7.949 -0.973 1 96.12 133 GLY B C 1
ATOM 3196 O O . GLY B 1 133 ? -6.25 -8.32 -0.55 1 96.12 133 GLY B O 1
ATOM 3197 N N . SER B 1 134 ? -4.004 -8.461 -0.538 1 97.75 134 SER B N 1
ATOM 3198 C CA . SER B 1 134 ? -3.971 -9.531 0.457 1 97.75 134 SER B CA 1
ATOM 3199 C C . SER B 1 134 ? -4.297 -9 1.85 1 97.75 134 SER B C 1
ATOM 3201 O O . SER B 1 134 ? -3.861 -7.902 2.219 1 97.75 134 SER B O 1
ATOM 3203 N N . GLN B 1 135 ? -5.02 -9.789 2.625 1 98.38 135 GLN B N 1
ATOM 3204 C CA . GLN B 1 135 ? -5.145 -9.516 4.051 1 98.38 135 GLN B CA 1
ATOM 3205 C C . GLN B 1 135 ? -3.824 -9.758 4.777 1 98.38 135 GLN B C 1
ATOM 3207 O O . GLN B 1 135 ? -3.299 -10.875 4.773 1 98.38 135 GLN B O 1
ATOM 3212 N N . LEU B 1 136 ? -3.328 -8.695 5.34 1 98.81 136 LEU B N 1
ATOM 3213 C CA . LEU B 1 136 ? -2.082 -8.805 6.094 1 98.81 136 LEU B CA 1
ATOM 3214 C C . LEU B 1 136 ? -2.363 -9.062 7.574 1 98.81 136 LEU B C 1
ATOM 3216 O O . LEU B 1 136 ? -3.152 -8.344 8.188 1 98.81 136 LEU B O 1
ATOM 3220 N N . ILE B 1 137 ? -1.749 -10.086 8.133 1 98.88 137 ILE B N 1
ATOM 3221 C CA . ILE B 1 137 ? -1.92 -10.453 9.531 1 98.88 137 ILE B CA 1
ATOM 3222 C C . ILE B 1 137 ? -0.557 -10.516 10.219 1 98.88 137 ILE B C 1
ATOM 3224 O O . ILE B 1 137 ? 0.35 -11.211 9.742 1 98.88 137 ILE B O 1
ATOM 3228 N N . TYR B 1 138 ? -0.38 -9.734 11.234 1 98.88 138 TYR B N 1
ATOM 3229 C CA . TYR B 1 138 ? 0.783 -9.938 12.094 1 98.88 138 TYR B CA 1
ATOM 3230 C C . TYR B 1 138 ? 0.657 -11.234 12.891 1 98.88 138 TYR B C 1
ATOM 3232 O O . TYR B 1 138 ? -0.352 -11.461 13.562 1 98.88 138 TYR B O 1
ATOM 3240 N N . LYS B 1 139 ? 1.625 -12.086 12.812 1 98.5 139 LYS B N 1
ATOM 3241 C CA . LYS B 1 139 ? 1.583 -13.383 13.484 1 98.5 139 LYS B CA 1
ATOM 3242 C C . LYS B 1 139 ? 2.967 -13.789 13.984 1 98.5 139 LYS B C 1
ATOM 3244 O O . LYS B 1 139 ? 3.865 -14.062 13.18 1 98.5 139 LYS B O 1
ATOM 3249 N N . GLU B 1 140 ? 3.09 -13.867 15.297 1 98.06 140 GLU B N 1
ATOM 3250 C CA . GLU B 1 140 ? 4.316 -14.422 15.867 1 98.06 140 GLU B CA 1
ATOM 3251 C C . GLU B 1 140 ? 4.492 -15.883 15.484 1 98.06 140 GLU B C 1
ATOM 3253 O O . GLU B 1 140 ? 3.533 -16.656 15.5 1 98.06 140 GLU B O 1
ATOM 3258 N N . ILE B 1 141 ? 5.75 -16.203 15.195 1 98.31 141 ILE B N 1
ATOM 3259 C CA . ILE B 1 141 ? 6.039 -17.562 14.727 1 98.31 141 ILE B CA 1
ATOM 3260 C C . ILE B 1 141 ? 5.574 -18.578 15.766 1 98.31 141 ILE B C 1
ATOM 3262 O O . ILE B 1 141 ? 5.02 -19.625 15.422 1 98.31 141 ILE B O 1
ATOM 3266 N N . GLU B 1 142 ? 5.777 -18.297 17.047 1 97 142 GLU B N 1
ATOM 3267 C CA . GLU B 1 142 ? 5.445 -19.203 18.141 1 97 142 GLU B CA 1
ATOM 3268 C C . GLU B 1 142 ? 3.943 -19.438 18.219 1 97 142 GLU B C 1
ATOM 3270 O O . GLU B 1 142 ? 3.498 -20.422 18.828 1 97 142 GLU B O 1
ATOM 3275 N N . ASN B 1 143 ? 3.137 -18.547 17.625 1 97.5 143 ASN B N 1
ATOM 3276 C CA . ASN B 1 143 ? 1.684 -18.656 17.688 1 97.5 143 ASN B CA 1
ATOM 3277 C C . ASN B 1 143 ? 1.1 -19.281 16.422 1 97.5 143 ASN B C 1
ATOM 3279 O O . ASN B 1 143 ? -0.12 -19.391 16.297 1 97.5 143 ASN B O 1
ATOM 3283 N N . VAL B 1 144 ? 1.941 -19.672 15.469 1 98.12 144 VAL B N 1
ATOM 3284 C CA . VAL B 1 144 ? 1.47 -20.359 14.273 1 98.12 144 VAL B CA 1
ATOM 3285 C C . VAL B 1 144 ? 1.153 -21.812 14.617 1 98.12 144 VAL B C 1
ATOM 3287 O O . VAL B 1 144 ? 1.965 -22.5 15.234 1 98.12 144 VAL B O 1
ATOM 3290 N N . PRO B 1 145 ? -0.005 -22.234 14.242 1 97.62 145 PRO B N 1
ATOM 3291 C CA . PRO B 1 145 ? -0.4 -23.594 14.578 1 97.62 145 PRO B CA 1
ATOM 3292 C C . PRO B 1 145 ? 0.539 -24.641 13.984 1 97.62 145 PRO B C 1
ATOM 3294 O O . PRO B 1 145 ? 1.094 -24.438 12.898 1 97.62 145 PRO B O 1
ATOM 3297 N N . GLU B 1 146 ? 0.601 -25.797 14.586 1 97.19 146 GLU B N 1
ATOM 3298 C CA . GLU B 1 146 ? 1.509 -26.859 14.172 1 97.19 146 GLU B CA 1
ATOM 3299 C C . GLU B 1 146 ? 1.089 -27.453 12.836 1 97.19 146 GLU B C 1
ATOM 3301 O O . GLU B 1 146 ? 1.921 -28 12.102 1 97.19 146 GLU B O 1
ATOM 3306 N N . ASP B 1 147 ? -0.139 -27.391 12.508 1 97.69 147 ASP B N 1
ATOM 3307 C CA . ASP B 1 147 ? -0.634 -27.984 11.266 1 97.69 147 ASP B CA 1
ATOM 3308 C C . ASP B 1 147 ? -0.706 -26.953 10.148 1 97.69 147 ASP B C 1
ATOM 3310 O O . ASP B 1 147 ? -1.32 -27.188 9.109 1 97.69 147 ASP B O 1
ATOM 3314 N N . PHE B 1 148 ? -0.11 -25.797 10.391 1 97.31 148 PHE B N 1
ATOM 3315 C CA . PHE B 1 148 ? -0.095 -24.734 9.398 1 97.31 148 PHE B CA 1
ATOM 3316 C C . PHE B 1 148 ? 0.64 -25.172 8.141 1 97.31 148 PHE B C 1
ATOM 3318 O O . PHE B 1 148 ? 1.684 -25.828 8.219 1 97.31 148 PHE B O 1
ATOM 3325 N N . ILE B 1 149 ? 0.076 -24.844 6.953 1 97.56 149 ILE B N 1
ATOM 3326 C CA . ILE B 1 149 ? 0.727 -25.062 5.664 1 97.56 149 ILE B CA 1
ATOM 3327 C C . ILE B 1 149 ? 0.795 -23.75 4.898 1 97.56 149 ILE B C 1
ATOM 3329 O O . ILE B 1 149 ? -0.143 -22.953 4.938 1 97.56 149 ILE B O 1
ATOM 3333 N N . MET B 1 150 ? 1.931 -23.5 4.312 1 97.88 150 MET B N 1
ATOM 3334 C CA . MET B 1 150 ? 2.078 -22.25 3.566 1 97.88 150 MET B CA 1
ATOM 3335 C C . MET B 1 150 ? 2.469 -22.531 2.119 1 97.88 150 MET B C 1
ATOM 3337 O O . MET B 1 150 ? 3.127 -23.531 1.828 1 97.88 150 MET B O 1
ATOM 3341 N N . SER B 1 151 ? 2.074 -21.656 1.267 1 98 151 SER B N 1
ATOM 3342 C CA . SER B 1 151 ? 2.365 -21.766 -0.16 1 98 151 SER B CA 1
ATOM 3343 C C . SER B 1 151 ? 3.758 -21.234 -0.479 1 98 151 SER B C 1
ATOM 3345 O O . SER B 1 151 ? 4.441 -21.75 -1.359 1 98 151 SER B O 1
ATOM 3347 N N . LYS B 1 152 ? 4.105 -20.188 0.271 1 97.75 152 LYS B N 1
ATOM 3348 C CA . LYS B 1 152 ? 5.422 -19.594 0.055 1 97.75 152 LYS B CA 1
ATOM 3349 C C . LYS B 1 152 ? 5.777 -18.625 1.172 1 97.75 152 LYS B C 1
ATOM 3351 O O . LYS B 1 152 ? 4.902 -18.172 1.914 1 97.75 152 LYS B O 1
ATOM 3356 N N . ALA B 1 153 ? 7.059 -18.344 1.278 1 98.56 153 ALA B N 1
ATOM 3357 C CA . ALA B 1 153 ? 7.59 -17.266 2.096 1 98.56 153 ALA B CA 1
ATOM 3358 C C . ALA B 1 153 ? 8.484 -16.344 1.271 1 98.56 153 ALA B C 1
ATOM 3360 O O . ALA B 1 153 ? 8.852 -16.672 0.14 1 98.56 153 ALA B O 1
ATOM 3361 N N . MET B 1 154 ? 8.742 -15.219 1.821 1 98.56 154 MET B N 1
ATOM 3362 C CA . MET B 1 154 ? 9.602 -14.266 1.128 1 98.56 154 MET B CA 1
ATOM 3363 C C . MET B 1 154 ? 10.516 -13.539 2.109 1 98.56 154 MET B C 1
ATOM 3365 O O . MET B 1 154 ? 10.094 -13.195 3.217 1 98.56 154 MET B O 1
ATOM 3369 N N . PHE B 1 155 ? 11.766 -13.375 1.717 1 98.69 155 PHE B N 1
ATOM 3370 C CA . PHE B 1 155 ? 12.625 -12.359 2.309 1 98.69 155 PHE B CA 1
ATOM 3371 C C . PHE B 1 155 ? 12.539 -11.047 1.529 1 98.69 155 PHE B C 1
ATOM 3373 O O . PHE B 1 155 ? 12.484 -11.055 0.298 1 98.69 155 PHE B O 1
ATOM 3380 N N . ILE B 1 156 ? 12.547 -9.953 2.307 1 98.44 156 ILE B N 1
ATOM 3381 C CA . ILE B 1 156 ? 12.32 -8.688 1.613 1 98.44 156 ILE B CA 1
ATOM 3382 C C . ILE B 1 156 ? 13.227 -7.609 2.199 1 98.44 156 ILE B C 1
ATOM 3384 O O . ILE B 1 156 ? 13.477 -7.586 3.408 1 98.44 156 ILE B O 1
ATOM 3388 N N . GLU B 1 157 ? 13.766 -6.754 1.308 1 98 157 GLU B N 1
ATOM 3389 C CA . GLU B 1 157 ? 14.57 -5.574 1.622 1 98 157 GLU B CA 1
ATOM 3390 C C . GLU B 1 157 ? 14.867 -4.762 0.367 1 98 157 GLU B C 1
ATOM 3392 O O . GLU B 1 157 ? 14.664 -5.238 -0.751 1 98 157 GLU B O 1
ATOM 3397 N N . GLU B 1 158 ? 15.32 -3.529 0.622 1 97 158 GLU B N 1
ATOM 3398 C CA . GLU B 1 158 ? 15.945 -2.854 -0.513 1 97 158 GLU B CA 1
ATOM 3399 C C . GLU B 1 158 ? 17.031 -3.719 -1.146 1 97 158 GLU B C 1
ATOM 3401 O O . GLU B 1 158 ? 17.734 -4.453 -0.449 1 97 158 GLU B O 1
ATOM 3406 N N . ALA B 1 159 ? 17.219 -3.537 -2.428 1 95.31 159 ALA B N 1
ATOM 3407 C CA . ALA B 1 159 ? 18.047 -4.445 -3.229 1 95.31 159 ALA B CA 1
ATOM 3408 C C . ALA B 1 159 ? 19.422 -4.617 -2.615 1 95.31 159 ALA B C 1
ATOM 3410 O O . ALA B 1 159 ? 19.891 -5.742 -2.412 1 95.31 159 ALA B O 1
ATOM 3411 N N . PRO B 1 160 ? 20.141 -3.547 -2.211 1 96.88 160 PRO B N 1
ATOM 3412 C CA . PRO B 1 160 ? 21.484 -3.734 -1.655 1 96.88 160 PRO B CA 1
ATOM 3413 C C . PRO B 1 160 ? 21.484 -4.531 -0.351 1 96.88 160 PRO B C 1
ATOM 3415 O O . PRO B 1 160 ? 22.359 -5.371 -0.133 1 96.88 160 PRO B O 1
ATOM 3418 N N . GLU B 1 161 ? 20.531 -4.273 0.477 1 97.38 161 GLU B N 1
ATOM 3419 C CA . GLU B 1 161 ? 20.422 -4.98 1.749 1 97.38 161 GLU B CA 1
ATOM 3420 C C . GLU B 1 161 ? 20 -6.434 1.539 1 97.38 161 GLU B C 1
ATOM 3422 O O . GLU B 1 161 ? 20.453 -7.328 2.262 1 97.38 161 GLU B O 1
ATOM 3427 N N . LEU B 1 162 ? 19.078 -6.625 0.618 1 97.75 162 LEU B N 1
ATOM 3428 C CA . LEU B 1 162 ? 18.656 -7.988 0.316 1 97.75 162 LEU B CA 1
ATOM 3429 C C . LEU B 1 162 ? 19.828 -8.828 -0.18 1 97.75 162 LEU B C 1
ATOM 3431 O O . LEU B 1 162 ? 19.984 -9.984 0.217 1 97.75 162 LEU B O 1
ATOM 3435 N N . GLU B 1 163 ? 20.672 -8.258 -1.033 1 96.94 163 GLU B N 1
ATOM 3436 C CA . GLU B 1 163 ? 21.844 -8.969 -1.551 1 96.94 163 GLU B CA 1
ATOM 3437 C C . GLU B 1 163 ? 22.781 -9.383 -0.423 1 96.94 163 GLU B C 1
ATOM 3439 O O . GLU B 1 163 ? 23.312 -10.492 -0.427 1 96.94 163 GLU B O 1
ATOM 3444 N N . VAL B 1 164 ? 23 -8.484 0.493 1 97.62 164 VAL B N 1
ATOM 3445 C CA . VAL B 1 164 ? 23.844 -8.781 1.645 1 97.62 164 VAL B CA 1
ATOM 3446 C C . VAL B 1 164 ? 23.266 -9.945 2.434 1 97.62 164 VAL B C 1
ATOM 3448 O O . VAL B 1 164 ? 23.984 -10.844 2.859 1 97.62 164 VAL B O 1
ATOM 3451 N N . GLY B 1 165 ? 21.922 -9.93 2.65 1 97.62 165 GLY B N 1
ATOM 3452 C CA . GLY B 1 165 ? 21.25 -11.016 3.355 1 97.62 165 GLY B CA 1
ATOM 3453 C C . GLY B 1 165 ? 21.328 -12.344 2.621 1 97.62 165 GLY B C 1
ATOM 3454 O O . GLY B 1 165 ? 21.578 -13.383 3.234 1 97.62 165 GLY B O 1
ATOM 3455 N N . ILE B 1 166 ? 21.125 -12.305 1.336 1 96.5 166 ILE B N 1
ATOM 3456 C CA . ILE B 1 166 ? 21.141 -13.5 0.505 1 96.5 166 ILE B CA 1
ATOM 3457 C C . ILE B 1 166 ? 22.516 -14.172 0.602 1 96.5 166 ILE B C 1
ATOM 3459 O O . ILE B 1 166 ? 22.609 -15.398 0.65 1 96.5 166 ILE B O 1
ATOM 3463 N N . ALA B 1 167 ? 23.547 -13.422 0.651 1 97.06 167 ALA B N 1
ATOM 3464 C CA . ALA B 1 167 ? 24.906 -13.938 0.724 1 97.06 167 ALA B CA 1
ATOM 3465 C C . ALA B 1 167 ? 25.125 -14.734 2.008 1 97.06 167 ALA B C 1
ATOM 3467 O O . ALA B 1 167 ? 26.016 -15.586 2.074 1 97.06 167 ALA B O 1
ATOM 3468 N N . LYS B 1 168 ? 24.359 -14.523 2.998 1 97.5 168 LYS B N 1
ATOM 3469 C CA . LYS B 1 168 ? 24.5 -15.172 4.297 1 97.5 168 LYS B CA 1
ATOM 3470 C C . LYS B 1 168 ? 23.703 -16.469 4.355 1 97.5 168 LYS B C 1
ATOM 3472 O O . LYS B 1 168 ? 23.828 -17.234 5.312 1 97.5 168 LYS B O 1
ATOM 3477 N N . ILE B 1 169 ? 22.844 -16.75 3.406 1 97.44 169 ILE B N 1
ATOM 3478 C CA . ILE B 1 169 ? 21.984 -17.922 3.402 1 97.44 169 ILE B CA 1
ATOM 3479 C C . ILE B 1 169 ? 22.828 -19.188 3.225 1 97.44 169 ILE B C 1
ATOM 3481 O O . ILE B 1 169 ? 23.609 -19.281 2.271 1 97.44 169 ILE B O 1
ATOM 3485 N N . PRO B 1 170 ? 22.672 -20.156 4.098 1 97.25 170 PRO B N 1
ATOM 3486 C CA . PRO B 1 170 ? 23.469 -21.375 4.008 1 97.25 170 PRO B CA 1
ATOM 3487 C C . PRO B 1 170 ? 23.156 -22.203 2.768 1 97.25 170 PRO B C 1
ATOM 3489 O O . PRO B 1 170 ? 22 -22.219 2.305 1 97.25 170 PRO B O 1
ATOM 3492 N N . GLU B 1 171 ? 24.062 -22.969 2.305 1 97.06 171 GLU B N 1
ATOM 3493 C CA . GLU B 1 171 ? 23.891 -23.844 1.147 1 97.06 171 GLU B CA 1
ATOM 3494 C C . GLU B 1 171 ? 22.828 -24.891 1.409 1 97.06 171 GLU B C 1
ATOM 3496 O O . GLU B 1 171 ? 22.062 -25.25 0.506 1 97.06 171 GLU B O 1
ATOM 3501 N N . SER B 1 172 ? 22.797 -25.375 2.588 1 97.38 172 SER B N 1
ATOM 3502 C CA . SER B 1 172 ? 21.812 -26.391 2.945 1 97.38 172 SER B CA 1
ATOM 3503 C C . SER B 1 172 ? 20.391 -25.859 2.744 1 97.38 172 SER B C 1
ATOM 3505 O O . SER B 1 172 ? 19.484 -26.609 2.354 1 97.38 172 SER B O 1
ATOM 3507 N N . PHE B 1 173 ? 20.219 -24.594 3.062 1 98 173 PHE B N 1
ATOM 3508 C CA . PHE B 1 173 ? 18.938 -23.922 2.857 1 98 173 PHE B CA 1
ATOM 3509 C C . PHE B 1 173 ? 18.609 -23.844 1.371 1 98 173 PHE B C 1
ATOM 3511 O O . PHE B 1 173 ? 17.484 -24.125 0.96 1 98 173 PHE B O 1
ATOM 3518 N N . ARG B 1 174 ? 19.562 -23.5 0.576 1 96.56 174 ARG B N 1
ATOM 3519 C CA . ARG B 1 174 ? 19.406 -23.375 -0.87 1 96.56 174 ARG B CA 1
ATOM 3520 C C . ARG B 1 174 ? 19.062 -24.719 -1.506 1 96.56 174 ARG B C 1
ATOM 3522 O O . ARG B 1 174 ? 18.344 -24.766 -2.504 1 96.56 174 ARG B O 1
ATOM 3529 N N . GLU B 1 175 ? 19.578 -25.781 -0.94 1 96.88 175 GLU B N 1
ATOM 3530 C CA . GLU B 1 175 ? 19.328 -27.125 -1.45 1 96.88 175 GLU B CA 1
ATOM 3531 C C . GLU B 1 175 ? 17.953 -27.625 -1.047 1 96.88 175 GLU B C 1
ATOM 3533 O O . GLU B 1 175 ? 17.344 -28.422 -1.756 1 96.88 175 GLU B O 1
ATOM 3538 N N . LYS B 1 176 ? 17.516 -27.109 0.028 1 97.5 176 LYS B N 1
ATOM 3539 C CA . LYS B 1 176 ? 16.281 -27.594 0.615 1 97.5 176 LYS B CA 1
ATOM 3540 C C . LYS B 1 176 ? 15.062 -26.969 -0.05 1 97.5 176 LYS B C 1
ATOM 3542 O O . LYS B 1 176 ? 14.023 -27.609 -0.195 1 97.5 176 LYS B O 1
ATOM 3547 N N . TYR B 1 177 ? 15.188 -25.672 -0.43 1 98.12 177 TYR B N 1
ATOM 3548 C CA . TYR B 1 177 ? 14.055 -24.922 -0.948 1 98.12 177 TYR B CA 1
ATOM 3549 C C . TYR B 1 177 ? 14.32 -24.453 -2.373 1 98.12 177 TYR B C 1
ATOM 3551 O O . TYR B 1 177 ? 15.469 -24.422 -2.822 1 98.12 177 TYR B O 1
ATOM 3559 N N . HIS B 1 178 ? 13.273 -24.156 -3.129 1 96.62 178 HIS B N 1
ATOM 3560 C CA . HIS B 1 178 ? 13.375 -23.453 -4.398 1 96.62 178 HIS B CA 1
ATOM 3561 C C . HIS B 1 178 ? 13.367 -21.938 -4.188 1 96.62 178 HIS B C 1
ATOM 3563 O O . HIS B 1 178 ? 12.359 -21.375 -3.746 1 96.62 178 HIS B O 1
ATOM 3569 N N . LEU B 1 179 ? 14.523 -21.297 -4.441 1 96.06 179 LEU B N 1
ATOM 3570 C CA . LEU B 1 179 ? 14.664 -19.844 -4.258 1 96.06 179 LEU B CA 1
ATOM 3571 C C . LEU B 1 179 ? 14.547 -19.125 -5.59 1 96.06 179 LEU B C 1
ATOM 3573 O O . LEU B 1 179 ? 15.219 -19.469 -6.562 1 96.06 179 LEU B O 1
ATOM 3577 N N . VAL B 1 180 ? 13.664 -18.125 -5.602 1 92.31 180 VAL B N 1
ATOM 3578 C CA . VAL B 1 180 ? 13.438 -17.359 -6.832 1 92.31 180 VAL B CA 1
ATOM 3579 C C . VAL B 1 180 ? 13.516 -15.867 -6.543 1 92.31 180 VAL B C 1
ATOM 3581 O O . VAL B 1 180 ? 12.859 -15.375 -5.625 1 92.31 180 VAL B O 1
ATOM 3584 N N . ARG B 1 181 ? 14.367 -15.148 -7.273 1 87.81 181 ARG B N 1
ATOM 3585 C CA . ARG B 1 181 ? 14.367 -13.695 -7.227 1 87.81 181 ARG B CA 1
ATOM 3586 C C . ARG B 1 181 ? 13.359 -13.109 -8.211 1 87.81 181 ARG B C 1
ATOM 3588 O O . ARG B 1 181 ? 13.516 -13.25 -9.422 1 87.81 181 ARG B O 1
ATOM 3595 N N . SER B 1 182 ? 12.312 -12.539 -7.859 1 81.94 182 SER B N 1
ATOM 3596 C CA . SER B 1 182 ? 11.242 -12.039 -8.727 1 81.94 182 SER B CA 1
ATOM 3597 C C . SER B 1 182 ? 11.414 -10.547 -9 1 81.94 182 SER B C 1
ATOM 3599 O O . SER B 1 182 ? 11.023 -10.062 -10.062 1 81.94 182 SER B O 1
ATOM 3601 N N . THR B 1 183 ? 11.766 -9.773 -8.031 1 86.19 183 THR B N 1
ATOM 3602 C CA . THR B 1 183 ? 12.102 -8.359 -8.109 1 86.19 183 THR B CA 1
ATOM 3603 C C . THR B 1 183 ? 13.367 -8.055 -7.309 1 86.19 183 THR B C 1
ATOM 3605 O O . THR B 1 183 ? 13.836 -8.898 -6.539 1 86.19 183 THR B O 1
ATOM 3608 N N . PRO B 1 184 ? 13.945 -6.922 -7.535 1 91.19 184 PRO B N 1
ATOM 3609 C CA . PRO B 1 184 ? 15.188 -6.613 -6.828 1 91.19 184 PRO B CA 1
ATOM 3610 C C . PRO B 1 184 ? 15.023 -6.617 -5.309 1 91.19 184 PRO B C 1
ATOM 3612 O O . PRO B 1 184 ? 16.016 -6.691 -4.578 1 91.19 184 PRO B O 1
ATOM 3615 N N . PHE B 1 185 ? 13.758 -6.641 -4.836 1 96.06 185 PHE B N 1
ATOM 3616 C CA . PHE B 1 185 ? 13.555 -6.473 -3.4 1 96.06 185 PHE B CA 1
ATOM 3617 C C . PHE B 1 185 ? 12.867 -7.691 -2.801 1 96.06 185 PHE B C 1
ATOM 3619 O O . PHE B 1 185 ? 12.484 -7.68 -1.629 1 96.06 185 PHE B O 1
ATOM 3626 N N . TYR B 1 186 ? 12.68 -8.773 -3.594 1 96.06 186 TYR B N 1
ATOM 3627 C CA . TYR B 1 186 ? 12.016 -9.984 -3.123 1 96.06 186 TYR B CA 1
ATOM 3628 C C . TYR B 1 186 ? 12.883 -11.211 -3.371 1 96.06 186 TYR B C 1
ATOM 3630 O O . TYR B 1 186 ? 13.391 -11.406 -4.477 1 96.06 186 TYR B O 1
ATOM 3638 N N . LEU B 1 187 ? 13.031 -12.023 -2.41 1 97.31 187 LEU B N 1
ATOM 3639 C CA . LEU B 1 187 ? 13.445 -13.414 -2.572 1 97.31 187 LEU B CA 1
ATOM 3640 C C . LEU B 1 187 ? 12.344 -14.367 -2.119 1 97.31 187 LEU B C 1
ATOM 3642 O O . LEU B 1 187 ? 11.969 -14.367 -0.945 1 97.31 187 LEU B O 1
ATOM 3646 N N . GLU B 1 188 ? 11.922 -15.164 -3.008 1 97.62 188 GLU B N 1
ATOM 3647 C CA . GLU B 1 188 ? 10.844 -16.094 -2.713 1 97.62 188 GLU B CA 1
ATOM 3648 C C . GLU B 1 188 ? 11.383 -17.469 -2.326 1 97.62 188 GLU B C 1
ATOM 3650 O O . GLU B 1 188 ? 12.367 -17.938 -2.904 1 97.62 188 GLU B O 1
ATOM 3655 N N . ILE B 1 189 ? 10.766 -18.062 -1.351 1 98.44 189 ILE B N 1
ATOM 3656 C CA . ILE B 1 189 ? 11.102 -19.375 -0.845 1 98.44 189 ILE B CA 1
ATOM 3657 C C . ILE B 1 189 ? 9.914 -20.328 -1.032 1 98.44 189 ILE B C 1
ATOM 3659 O O . ILE B 1 189 ? 8.875 -20.156 -0.401 1 98.44 189 ILE B O 1
ATOM 3663 N N . LEU B 1 190 ? 10.117 -21.281 -1.85 1 98.25 190 LEU B N 1
ATOM 3664 C CA . LEU B 1 190 ? 9.047 -22.219 -2.193 1 98.25 190 LEU B CA 1
ATOM 3665 C C . LEU B 1 190 ? 9.453 -23.656 -1.9 1 98.25 190 LEU B C 1
ATOM 3667 O O . LEU B 1 190 ? 10.633 -23.922 -1.657 1 98.25 190 LEU B O 1
ATOM 3671 N N . ASN B 1 191 ? 8.383 -24.547 -1.91 1 98.25 191 ASN B N 1
ATOM 3672 C CA . ASN B 1 191 ? 8.672 -25.984 -1.993 1 98.25 191 ASN B CA 1
ATOM 3673 C C . ASN B 1 191 ? 9.672 -26.281 -3.107 1 98.25 191 ASN B C 1
ATOM 3675 O O . ASN B 1 191 ? 9.586 -25.719 -4.195 1 98.25 191 ASN B O 1
ATOM 3679 N N . ARG B 1 192 ? 10.516 -27.188 -2.854 1 97.31 192 ARG B N 1
ATOM 3680 C CA . ARG B 1 192 ? 11.617 -27.516 -3.762 1 97.31 192 ARG B CA 1
ATOM 3681 C C . ARG B 1 192 ? 11.094 -27.844 -5.152 1 97.31 192 ARG B C 1
ATOM 3683 O O . ARG B 1 192 ? 11.742 -27.547 -6.156 1 97.31 192 ARG B O 1
ATOM 3690 N N . ASP B 1 193 ? 9.969 -28.375 -5.234 1 97.06 193 ASP B N 1
ATOM 3691 C CA . ASP B 1 193 ? 9.43 -28.875 -6.496 1 97.06 193 ASP B CA 1
ATOM 3692 C C . ASP B 1 193 ? 8.5 -27.844 -7.137 1 97.06 193 ASP B C 1
ATOM 3694 O O . ASP B 1 193 ? 8.008 -28.047 -8.242 1 97.06 193 ASP B O 1
ATOM 3698 N N . ALA B 1 194 ? 8.297 -26.766 -6.449 1 97.62 194 ALA B N 1
ATOM 3699 C CA . ALA B 1 194 ? 7.379 -25.766 -6.969 1 97.62 194 ALA B CA 1
ATOM 3700 C C . ALA B 1 194 ? 8.078 -24.844 -7.961 1 97.62 194 ALA B C 1
ATOM 3702 O O . ALA B 1 194 ? 9.125 -24.266 -7.652 1 97.62 194 ALA B O 1
ATOM 3703 N N . SER B 1 195 ? 7.555 -24.719 -9.125 1 97.12 195 SER B N 1
ATOM 3704 C CA . SER B 1 195 ? 7.949 -23.781 -10.172 1 97.12 195 SER B CA 1
ATOM 3705 C C . SER B 1 195 ? 6.828 -23.594 -11.195 1 97.12 195 SER B C 1
ATOM 3707 O O . SER B 1 195 ? 5.957 -24.453 -11.336 1 97.12 195 SER B O 1
ATOM 3709 N N . LYS B 1 196 ? 6.934 -22.438 -11.836 1 97.75 196 LYS B N 1
ATOM 3710 C CA . LYS B 1 196 ? 5.922 -22.219 -12.867 1 97.75 196 LYS B CA 1
ATOM 3711 C C . LYS B 1 196 ? 5.945 -23.328 -13.914 1 97.75 196 LYS B C 1
ATOM 3713 O O . LYS B 1 196 ? 4.898 -23.844 -14.297 1 97.75 196 LYS B O 1
ATOM 3718 N N . GLY B 1 197 ? 7.102 -23.766 -14.289 1 98.25 197 GLY B N 1
ATOM 3719 C CA . GLY B 1 197 ? 7.254 -24.812 -15.273 1 98.25 197 GLY B CA 1
ATOM 3720 C C . GLY B 1 197 ? 6.664 -26.141 -14.828 1 98.25 197 GLY B C 1
ATOM 3721 O O . GLY B 1 197 ? 5.91 -26.781 -15.578 1 98.25 197 GLY B O 1
ATOM 3722 N N . ASN B 1 198 ? 7 -26.578 -13.672 1 97.88 198 ASN B N 1
ATOM 3723 C CA . ASN B 1 198 ? 6.469 -27.828 -13.141 1 97.88 198 ASN B CA 1
ATOM 3724 C C . ASN B 1 198 ? 4.945 -27.781 -13.031 1 97.88 198 ASN B C 1
ATOM 3726 O O . ASN B 1 198 ? 4.277 -28.797 -13.281 1 97.88 198 ASN B O 1
ATOM 3730 N N . ALA B 1 199 ? 4.434 -26.641 -12.602 1 98.56 199 ALA B N 1
ATOM 3731 C CA . ALA B 1 199 ? 2.984 -26.5 -12.469 1 98.56 199 ALA B CA 1
ATOM 3732 C C . ALA B 1 199 ? 2.295 -26.625 -13.82 1 98.56 199 ALA B C 1
ATOM 3734 O O . ALA B 1 199 ? 1.274 -27.297 -13.945 1 98.56 199 ALA B O 1
ATOM 3735 N N . VAL B 1 200 ? 2.861 -25.984 -14.859 1 98.75 200 VAL B N 1
ATOM 3736 C CA . VAL B 1 200 ? 2.297 -26.078 -16.203 1 98.75 200 VAL B CA 1
ATOM 3737 C C . VAL B 1 200 ? 2.391 -27.516 -16.703 1 98.75 200 VAL B C 1
ATOM 3739 O O . VAL B 1 200 ? 1.441 -28.031 -17.312 1 98.75 200 VAL B O 1
ATOM 3742 N N . LYS B 1 201 ? 3.486 -28.141 -16.453 1 98.62 201 LYS B N 1
ATOM 3743 C CA . LYS B 1 201 ? 3.68 -29.531 -16.844 1 98.62 201 LYS B CA 1
ATOM 3744 C C . LYS B 1 201 ? 2.623 -30.438 -16.219 1 98.62 201 LYS B C 1
ATOM 3746 O O . LYS B 1 201 ? 1.939 -31.172 -16.922 1 98.62 201 LYS B O 1
ATOM 3751 N N . GLU B 1 202 ? 2.479 -30.297 -14.93 1 98.12 202 GLU B N 1
ATOM 3752 C CA . GLU B 1 202 ? 1.528 -31.156 -14.219 1 98.12 202 GLU B CA 1
ATOM 3753 C C . GLU B 1 202 ? 0.101 -30.906 -14.695 1 98.12 202 GLU B C 1
ATOM 3755 O O . GLU B 1 202 ? -0.667 -31.859 -14.883 1 98.12 202 GLU B O 1
ATOM 3760 N N . LEU B 1 203 ? -0.241 -29.688 -14.867 1 98.31 203 LEU B N 1
ATOM 3761 C CA . LEU B 1 203 ? -1.584 -29.344 -15.328 1 98.31 203 LEU B CA 1
ATOM 3762 C C . LEU B 1 203 ? -1.833 -29.875 -16.734 1 98.31 203 LEU B C 1
ATOM 3764 O O . LEU B 1 203 ? -2.885 -30.469 -17 1 98.31 203 LEU B O 1
ATOM 3768 N N . SER B 1 204 ? -0.87 -29.672 -17.625 1 98.38 204 SER B N 1
ATOM 3769 C CA . SER B 1 204 ? -1.02 -30.172 -19 1 98.38 204 SER B CA 1
ATOM 3770 C C . SER B 1 204 ? -1.177 -31.688 -19.016 1 98.38 204 SER B C 1
ATOM 3772 O O . SER B 1 204 ? -2.023 -32.219 -19.75 1 98.38 204 SER B O 1
ATOM 3774 N N . GLU B 1 205 ? -0.384 -32.344 -18.219 1 98 205 GLU B N 1
ATOM 3775 C CA . GLU B 1 205 ? -0.476 -33.812 -18.141 1 98 205 GLU B CA 1
ATOM 3776 C C . GLU B 1 205 ? -1.847 -34.25 -17.625 1 98 205 GLU B C 1
ATOM 3778 O O . GLU B 1 205 ? -2.447 -35.188 -18.172 1 98 205 GLU B O 1
ATOM 3783 N N . LYS B 1 206 ? -2.309 -33.625 -16.625 1 97.19 206 LYS B N 1
ATOM 3784 C CA . LYS B 1 206 ? -3.623 -33.906 -16.078 1 97.19 206 LYS B CA 1
ATOM 3785 C C . LYS B 1 206 ? -4.719 -33.719 -17.109 1 97.19 206 LYS B C 1
ATOM 3787 O O . LYS B 1 206 ? -5.711 -34.469 -17.125 1 97.19 206 LYS B O 1
ATOM 3792 N N . LEU B 1 207 ? -4.512 -32.781 -18.016 1 97.44 207 LEU B N 1
ATOM 3793 C CA . LEU B 1 207 ? -5.52 -32.438 -19 1 97.44 207 LEU B CA 1
ATOM 3794 C C . LEU B 1 207 ? -5.324 -33.25 -20.281 1 97.44 207 LEU B C 1
ATOM 3796 O O . LEU B 1 207 ? -6.094 -33.094 -21.234 1 97.44 207 LEU B O 1
ATOM 3800 N N . GLY B 1 208 ? -4.258 -34.031 -20.297 1 98 208 GLY B N 1
ATOM 3801 C CA . GLY B 1 208 ? -3.967 -34.812 -21.484 1 98 208 GLY B CA 1
ATOM 3802 C C . GLY B 1 208 ? -3.406 -34 -22.625 1 98 208 GLY B C 1
ATOM 3803 O O . GLY B 1 208 ? -3.586 -34.344 -23.797 1 98 208 GLY B O 1
ATOM 3804 N N . ILE B 1 209 ? -2.801 -32.969 -22.375 1 98.5 209 ILE B N 1
ATOM 3805 C CA . ILE B 1 209 ? -2.205 -32.094 -23.375 1 98.5 209 ILE B CA 1
ATOM 3806 C C . ILE B 1 209 ? -0.699 -32.312 -23.438 1 98.5 209 ILE B C 1
ATOM 3808 O O . ILE B 1 209 ? -0.01 -32.281 -22.422 1 98.5 209 ILE B O 1
ATOM 3812 N N . LYS B 1 210 ? -0.162 -32.531 -24.609 1 98.56 210 LYS B N 1
ATOM 3813 C CA . LYS B 1 210 ? 1.263 -32.781 -24.812 1 98.56 210 LYS B CA 1
ATOM 3814 C C . LYS B 1 210 ? 2.08 -31.5 -24.641 1 98.56 210 LYS B C 1
ATOM 3816 O O . LYS B 1 210 ? 1.606 -30.406 -24.969 1 98.56 210 LYS B O 1
ATOM 3821 N N . GLN B 1 211 ? 3.268 -31.688 -24.203 1 98.38 211 GLN B N 1
ATOM 3822 C CA . GLN B 1 211 ? 4.195 -30.578 -24.062 1 98.38 211 GLN B CA 1
ATOM 3823 C C . GLN B 1 211 ? 4.289 -29.766 -25.344 1 98.38 211 GLN B C 1
ATOM 3825 O O . GLN B 1 211 ? 4.328 -28.531 -25.297 1 98.38 211 GLN B O 1
ATOM 3830 N N . SER B 1 212 ? 4.344 -30.438 -26.453 1 98.56 212 SER B N 1
ATOM 3831 C CA . SER B 1 212 ? 4.492 -29.797 -27.75 1 98.56 212 SER B CA 1
ATOM 3832 C C . SER B 1 212 ? 3.277 -28.938 -28.094 1 98.56 212 SER B C 1
ATOM 3834 O O . SER B 1 212 ? 3.316 -28.141 -29.031 1 98.56 212 SER B O 1
ATOM 3836 N N . GLU B 1 213 ? 2.221 -29.094 -27.328 1 98.75 213 GLU B N 1
ATOM 3837 C CA . GLU B 1 213 ? 0.977 -28.375 -27.578 1 98.75 213 GLU B CA 1
ATOM 3838 C C . GLU B 1 213 ? 0.797 -27.234 -26.594 1 98.75 213 GLU B C 1
ATOM 3840 O O . GLU B 1 213 ? -0.264 -26.609 -26.547 1 98.75 213 GLU B O 1
ATOM 3845 N N . VAL B 1 214 ? 1.846 -26.906 -25.797 1 98.88 214 VAL B N 1
ATOM 3846 C CA . VAL B 1 214 ? 1.774 -25.906 -24.75 1 98.88 214 VAL B CA 1
ATOM 3847 C C . VAL B 1 214 ? 2.566 -24.672 -25.172 1 98.88 214 VAL B C 1
ATOM 3849 O O . VAL B 1 214 ? 3.707 -24.781 -25.625 1 98.88 214 VAL B O 1
ATOM 3852 N N . ILE B 1 215 ? 1.903 -23.5 -25.078 1 98.88 215 ILE B N 1
ATOM 3853 C CA . ILE B 1 215 ? 2.588 -22.219 -25.188 1 98.88 215 ILE B CA 1
ATOM 3854 C C . ILE B 1 215 ? 2.76 -21.609 -23.797 1 98.88 215 ILE B C 1
ATOM 3856 O O . ILE B 1 215 ? 1.84 -21.641 -22.969 1 98.88 215 ILE B O 1
ATOM 3860 N N . CYS B 1 216 ? 3.93 -21.094 -23.484 1 98.94 216 CYS B N 1
ATOM 3861 C CA . CYS B 1 216 ? 4.133 -20.281 -22.297 1 98.94 216 CYS B CA 1
ATOM 3862 C C . CYS B 1 216 ? 4.68 -18.906 -22.656 1 98.94 216 CYS B C 1
ATOM 3864 O O . CYS B 1 216 ? 5.527 -18.781 -23.547 1 98.94 216 CYS B O 1
ATOM 3866 N N . ILE B 1 217 ? 4.148 -17.906 -22.047 1 98.88 217 ILE B N 1
ATOM 3867 C CA . ILE B 1 217 ? 4.551 -16.516 -22.297 1 98.88 217 ILE B CA 1
ATOM 3868 C C . ILE B 1 217 ? 5.004 -15.867 -21 1 98.88 217 ILE B C 1
ATOM 3870 O O . ILE B 1 217 ? 4.277 -15.883 -20 1 98.88 217 ILE B O 1
ATOM 3874 N N . GLY B 1 218 ? 6.191 -15.352 -20.984 1 98.44 218 GLY B N 1
ATOM 3875 C CA . GLY B 1 218 ? 6.719 -14.742 -19.766 1 98.44 218 GLY B CA 1
ATOM 3876 C C . GLY B 1 218 ? 7.836 -13.758 -20.031 1 98.44 218 GLY B C 1
ATOM 3877 O O . GLY B 1 218 ? 8.203 -13.523 -21.188 1 98.44 218 GLY B O 1
ATOM 3878 N N . ASP B 1 219 ? 8.336 -13.078 -18.922 1 97.38 219 ASP B N 1
ATOM 3879 C CA . ASP B 1 219 ? 9.289 -12 -19.156 1 97.38 219 ASP B CA 1
ATOM 3880 C C . ASP B 1 219 ? 10.445 -12.062 -18.172 1 97.38 219 ASP B C 1
ATOM 3882 O O . ASP B 1 219 ? 11.492 -11.445 -18.391 1 97.38 219 ASP B O 1
ATOM 3886 N N . GLN B 1 220 ? 10.266 -12.75 -17.047 1 94.44 220 GLN B N 1
ATOM 3887 C CA . GLN B 1 220 ? 11.273 -12.656 -16 1 94.44 220 GLN B CA 1
ATOM 3888 C C . GLN B 1 220 ? 11.852 -14.023 -15.664 1 94.44 220 GLN B C 1
ATOM 3890 O O . GLN B 1 220 ? 11.461 -15.031 -16.266 1 94.44 220 GLN B O 1
ATOM 3895 N N . GLU B 1 221 ? 12.797 -14.031 -14.734 1 91.81 221 GLU B N 1
ATOM 3896 C CA . GLU B 1 221 ? 13.555 -15.219 -14.359 1 91.81 221 GLU B CA 1
ATOM 3897 C C . GLU B 1 221 ? 12.633 -16.328 -13.852 1 91.81 221 GLU B C 1
ATOM 3899 O O . GLU B 1 221 ? 12.867 -17.5 -14.125 1 91.81 221 GLU B O 1
ATOM 3904 N N . ASN B 1 222 ? 11.547 -15.969 -13.148 1 93.12 222 ASN B N 1
ATOM 3905 C CA . ASN B 1 222 ? 10.656 -17 -12.602 1 93.12 222 ASN B CA 1
ATOM 3906 C C . ASN B 1 222 ? 9.82 -17.641 -13.695 1 93.12 222 ASN B C 1
ATOM 3908 O O . ASN B 1 222 ? 9.141 -18.641 -13.453 1 93.12 222 ASN B O 1
ATOM 3912 N N . ASP B 1 223 ? 9.961 -17.125 -14.891 1 96.94 223 ASP B N 1
ATOM 3913 C CA . ASP B 1 223 ? 9.227 -17.703 -16.016 1 96.94 223 ASP B CA 1
ATOM 3914 C C . ASP B 1 223 ? 10.094 -18.688 -16.781 1 96.94 223 ASP B C 1
ATOM 3916 O O . ASP B 1 223 ? 9.586 -19.453 -17.609 1 96.94 223 ASP B O 1
ATOM 3920 N N . VAL B 1 224 ? 11.344 -18.734 -16.547 1 96.56 224 VAL B N 1
ATOM 3921 C CA . VAL B 1 224 ? 12.289 -19.516 -17.344 1 96.56 224 VAL B CA 1
ATOM 3922 C C . VAL B 1 224 ? 11.867 -20.984 -17.375 1 96.56 224 VAL B C 1
ATOM 3924 O O . VAL B 1 224 ? 11.852 -21.609 -18.422 1 96.56 224 VAL B O 1
ATOM 3927 N N . THR B 1 225 ? 11.445 -21.469 -16.25 1 97.38 225 THR B N 1
ATOM 3928 C CA . THR B 1 225 ? 11.102 -22.875 -16.156 1 97.38 225 THR B CA 1
ATOM 3929 C C . THR B 1 225 ? 9.906 -23.203 -17.047 1 97.38 225 THR B C 1
ATOM 3931 O O . THR B 1 225 ? 9.844 -24.266 -17.672 1 97.38 225 THR B O 1
ATOM 3934 N N . MET B 1 226 ? 8.961 -22.312 -17.109 1 98.19 226 MET B N 1
ATOM 3935 C CA . MET B 1 226 ? 7.801 -22.625 -17.938 1 98.19 226 MET B CA 1
ATOM 3936 C C . MET B 1 226 ? 8.102 -22.359 -19.406 1 98.19 226 MET B C 1
ATOM 3938 O O . MET B 1 226 ? 7.586 -23.062 -20.281 1 98.19 226 MET B O 1
ATOM 3942 N N . LEU B 1 227 ? 9.008 -21.422 -19.688 1 98.62 227 LEU B N 1
ATOM 3943 C CA . LEU B 1 227 ? 9.422 -21.188 -21.062 1 98.62 227 LEU B CA 1
ATOM 3944 C C . LEU B 1 227 ? 10.195 -22.375 -21.609 1 98.62 227 LEU B C 1
ATOM 3946 O O . LEU B 1 227 ? 10.008 -22.766 -22.766 1 98.62 227 LEU B O 1
ATOM 3950 N N . GLU B 1 228 ? 10.984 -22.953 -20.734 1 97.88 228 GLU B N 1
ATOM 3951 C CA . GLU B 1 228 ? 11.789 -24.094 -21.125 1 97.88 228 GLU B CA 1
ATOM 3952 C C . GLU B 1 228 ? 10.93 -25.344 -21.297 1 97.88 228 GLU B C 1
ATOM 3954 O O . GLU B 1 228 ? 11.195 -26.172 -22.172 1 97.88 228 GLU B O 1
ATOM 3959 N N . PHE B 1 229 ? 9.977 -25.484 -20.531 1 98.38 229 PHE B N 1
ATOM 3960 C CA . PHE B 1 229 ? 9.086 -26.641 -20.594 1 98.38 229 PHE B CA 1
ATOM 3961 C C . PHE B 1 229 ? 8.211 -26.594 -21.844 1 98.38 229 PHE B C 1
ATOM 3963 O O . PHE B 1 229 ? 7.949 -27.609 -22.469 1 98.38 229 PHE B O 1
ATOM 3970 N N . ALA B 1 230 ? 7.715 -25.453 -22.219 1 98.5 230 ALA B N 1
ATOM 3971 C CA . ALA B 1 230 ? 6.676 -25.266 -23.234 1 98.5 230 ALA B CA 1
ATOM 3972 C C . ALA B 1 230 ? 7.133 -25.797 -24.594 1 98.5 230 ALA B C 1
ATOM 3974 O O . ALA B 1 230 ? 8.328 -25.812 -24.891 1 98.5 230 ALA B O 1
ATOM 3975 N N . GLY B 1 231 ? 6.18 -26.312 -25.344 1 98.69 231 GLY B N 1
ATOM 3976 C CA . GLY B 1 231 ? 6.473 -26.578 -26.734 1 98.69 231 GLY B CA 1
ATOM 3977 C C . GLY B 1 231 ? 6.879 -25.344 -27.516 1 98.69 231 GLY B C 1
ATOM 3978 O O . GLY B 1 231 ? 7.691 -25.422 -28.438 1 98.69 231 GLY B O 1
ATOM 3979 N N . LEU B 1 232 ? 6.316 -24.25 -27.141 1 98.81 232 LEU B N 1
ATOM 3980 C CA . LEU B 1 232 ? 6.664 -22.922 -27.641 1 98.81 232 LEU B CA 1
ATOM 3981 C C . LEU B 1 232 ? 6.77 -21.922 -26.5 1 98.81 232 LEU B C 1
ATOM 3983 O O . LEU B 1 232 ? 5.754 -21.469 -25.969 1 98.81 232 LEU B O 1
ATOM 3987 N N . GLY B 1 233 ? 7.957 -21.609 -26.109 1 98.81 233 GLY B N 1
ATOM 3988 C CA . GLY B 1 233 ? 8.203 -20.547 -25.141 1 98.81 233 GLY B CA 1
ATOM 3989 C C . GLY B 1 233 ? 8.352 -19.172 -25.766 1 98.81 233 GLY B C 1
ATOM 3990 O O . GLY B 1 233 ? 9.18 -18.984 -26.656 1 98.81 233 GLY B O 1
ATOM 3991 N N . ILE B 1 234 ? 7.551 -18.234 -25.312 1 98.94 234 ILE B N 1
ATOM 3992 C CA . ILE B 1 234 ? 7.547 -16.906 -25.906 1 98.94 234 ILE B CA 1
ATOM 3993 C C . ILE B 1 234 ? 7.984 -15.875 -24.859 1 98.94 234 ILE B C 1
ATOM 3995 O O . ILE B 1 234 ? 7.352 -15.742 -23.812 1 98.94 234 ILE B O 1
ATOM 3999 N N . ALA B 1 235 ? 9.039 -15.102 -25.125 1 98.88 235 ALA B N 1
ATOM 4000 C CA . ALA B 1 235 ? 9.484 -14.008 -24.266 1 98.88 235 ALA B CA 1
ATOM 4001 C C . ALA B 1 235 ? 8.844 -12.688 -24.688 1 98.88 235 ALA B C 1
ATOM 4003 O O . ALA B 1 235 ? 8.703 -12.406 -25.891 1 98.88 235 ALA B O 1
ATOM 4004 N N . MET B 1 236 ? 8.508 -11.953 -23.719 1 98.81 236 MET B N 1
ATOM 4005 C CA . MET B 1 236 ? 7.996 -10.609 -23.984 1 98.81 236 MET B CA 1
ATOM 4006 C C . MET B 1 236 ? 9.094 -9.711 -24.547 1 98.81 236 MET B C 1
ATOM 4008 O O . MET B 1 236 ? 10.273 -9.914 -24.266 1 98.81 236 MET B O 1
ATOM 4012 N N . GLY B 1 237 ? 8.664 -8.703 -25.266 1 98.69 237 GLY B N 1
ATOM 4013 C CA . GLY B 1 237 ? 9.602 -7.73 -25.797 1 98.69 237 GLY B CA 1
ATOM 4014 C C . GLY B 1 237 ? 10.344 -6.961 -24.719 1 98.69 237 GLY B C 1
ATOM 4015 O O . GLY B 1 237 ? 11.477 -6.531 -24.938 1 98.69 237 GLY B O 1
ATOM 4016 N N . ASN B 1 238 ? 9.758 -6.809 -23.625 1 98.31 238 ASN B N 1
ATOM 4017 C CA . ASN B 1 238 ? 10.367 -6.082 -22.516 1 98.31 238 ASN B CA 1
ATOM 4018 C C . ASN B 1 238 ? 11.195 -7.008 -21.625 1 98.31 238 ASN B C 1
ATOM 4020 O O . ASN B 1 238 ? 11.719 -6.582 -20.609 1 98.31 238 ASN B O 1
ATOM 4024 N N . ALA B 1 239 ? 11.344 -8.273 -21.984 1 97.88 239 ALA B N 1
ATOM 4025 C CA . ALA B 1 239 ? 12.141 -9.195 -21.188 1 97.88 239 ALA B CA 1
ATOM 4026 C C . ALA B 1 239 ? 13.633 -8.906 -21.328 1 97.88 239 ALA B C 1
ATOM 4028 O O . ALA B 1 239 ? 14.07 -8.398 -22.375 1 97.88 239 ALA B O 1
ATOM 4029 N N . PRO B 1 240 ? 14.367 -9.156 -20.359 1 96 240 PRO B N 1
ATOM 4030 C CA . PRO B 1 240 ? 15.82 -9.078 -20.516 1 96 240 PRO B CA 1
ATOM 4031 C C . PRO B 1 240 ? 16.328 -9.992 -21.625 1 96 240 PRO B C 1
ATOM 4033 O O . PRO B 1 240 ? 15.711 -11.016 -21.938 1 96 240 PRO B O 1
ATOM 4036 N N . GLU B 1 241 ? 17.469 -9.641 -22.125 1 97.62 241 GLU B N 1
ATOM 4037 C CA . GLU B 1 241 ? 18.047 -10.359 -23.25 1 97.62 241 GLU B CA 1
ATOM 4038 C C . GLU B 1 241 ? 18.25 -11.828 -22.922 1 97.62 241 GLU B C 1
ATOM 4040 O O . GLU B 1 241 ? 18.031 -12.703 -23.766 1 97.62 241 GLU B O 1
ATOM 4045 N N . ARG B 1 242 ? 18.625 -12.109 -21.797 1 96.25 242 ARG B N 1
ATOM 4046 C CA . ARG B 1 242 ? 18.891 -13.484 -21.391 1 96.25 242 ARG B CA 1
ATOM 4047 C C . ARG B 1 242 ? 17.625 -14.336 -21.484 1 96.25 242 ARG B C 1
ATOM 4049 O O . ARG B 1 242 ? 17.688 -15.508 -21.875 1 96.25 242 ARG B O 1
ATOM 4056 N N . ILE B 1 243 ? 16.5 -13.781 -21.172 1 97.38 243 ILE B N 1
ATOM 4057 C CA . ILE B 1 243 ? 15.234 -14.508 -21.25 1 97.38 243 ILE B CA 1
ATOM 4058 C C . ILE B 1 243 ? 14.828 -14.688 -22.703 1 97.38 243 ILE B C 1
ATOM 4060 O O . ILE B 1 243 ? 14.359 -15.758 -23.094 1 97.38 243 ILE B O 1
ATOM 4064 N N . LYS B 1 244 ? 15.062 -13.656 -23.516 1 98.31 244 LYS B N 1
ATOM 4065 C CA . LYS B 1 244 ? 14.75 -13.727 -24.938 1 98.31 244 LYS B CA 1
ATOM 4066 C C . LYS B 1 244 ? 15.57 -14.812 -25.625 1 98.31 244 LYS B C 1
ATOM 4068 O O . LYS B 1 244 ? 15.07 -15.508 -26.516 1 98.31 244 LYS B O 1
ATOM 4073 N N . GLN B 1 245 ? 16.734 -14.969 -25.203 1 97.75 245 GLN B N 1
ATOM 4074 C CA . GLN B 1 245 ? 17.625 -15.945 -25.812 1 97.75 245 GLN B CA 1
ATOM 4075 C C . GLN B 1 245 ? 17.172 -17.375 -25.484 1 97.75 245 GLN B C 1
ATOM 4077 O O . GLN B 1 245 ? 17.406 -18.297 -26.266 1 97.75 245 GLN B O 1
ATOM 4082 N N . LEU B 1 246 ? 16.547 -17.516 -24.391 1 96.56 246 LEU B N 1
ATOM 4083 C CA . LEU B 1 246 ? 16.094 -18.828 -23.938 1 96.56 246 LEU B CA 1
ATOM 4084 C C . LEU B 1 246 ? 14.773 -19.219 -24.609 1 96.56 246 LEU B C 1
ATOM 4086 O O . LEU B 1 246 ? 14.453 -20.406 -24.703 1 96.56 246 LEU B O 1
ATOM 4090 N N . ALA B 1 247 ? 14.039 -18.297 -25.031 1 98.31 247 ALA B N 1
ATOM 4091 C CA . ALA B 1 247 ? 12.703 -18.516 -25.578 1 98.31 247 ALA B CA 1
ATOM 4092 C C . ALA B 1 247 ? 12.773 -18.906 -27.062 1 98.31 247 ALA B C 1
ATOM 4094 O O . ALA B 1 247 ? 13.789 -18.672 -27.719 1 98.31 247 ALA B O 1
ATOM 4095 N N . ASP B 1 248 ? 11.773 -19.484 -27.531 1 98.56 248 ASP B N 1
ATOM 4096 C CA . ASP B 1 248 ? 11.68 -19.875 -28.938 1 98.56 248 ASP B CA 1
ATOM 4097 C C . ASP B 1 248 ? 11.297 -18.688 -29.812 1 98.56 248 ASP B C 1
ATOM 4099 O O . ASP B 1 248 ? 11.578 -18.672 -31.016 1 98.56 248 ASP B O 1
ATOM 4103 N N . TYR B 1 249 ? 10.672 -17.688 -29.266 1 98.69 249 TYR B N 1
ATOM 4104 C CA . TYR B 1 249 ? 10.164 -16.516 -29.953 1 98.69 249 TYR B CA 1
ATOM 4105 C C . TYR B 1 249 ? 10.086 -15.32 -29.016 1 98.69 249 TYR B C 1
ATOM 4107 O O . TYR B 1 249 ? 9.922 -15.484 -27.812 1 98.69 249 TYR B O 1
ATOM 4115 N N . THR B 1 250 ? 10.312 -14.18 -29.547 1 98.88 250 THR B N 1
ATOM 4116 C CA . THR B 1 250 ? 10.117 -12.938 -28.812 1 98.88 250 THR B CA 1
ATOM 4117 C C . THR B 1 250 ? 8.977 -12.125 -29.422 1 98.88 250 THR B C 1
ATOM 4119 O O . THR B 1 250 ? 8.984 -11.828 -30.609 1 98.88 250 THR B O 1
ATOM 4122 N N . THR B 1 251 ? 7.992 -11.883 -28.625 1 98.81 251 THR B N 1
ATOM 4123 C CA . THR B 1 251 ? 6.875 -11.062 -29.094 1 98.81 251 THR B CA 1
ATOM 4124 C C . THR B 1 251 ? 7.09 -9.594 -28.719 1 98.81 251 THR B C 1
ATOM 4126 O O . THR B 1 251 ? 8.188 -9.203 -28.328 1 98.81 251 THR B O 1
ATOM 4129 N N . ALA B 1 252 ? 6.047 -8.695 -28.922 1 98.62 252 ALA B N 1
ATOM 4130 C CA . ALA B 1 252 ? 6.113 -7.273 -28.578 1 98.62 252 ALA B CA 1
ATOM 4131 C C . ALA B 1 252 ? 6.086 -7.074 -27.078 1 98.62 252 ALA B C 1
ATOM 4133 O O . ALA B 1 252 ? 5.938 -8.039 -26.312 1 98.62 252 ALA B O 1
ATOM 4134 N N . SER B 1 253 ? 6.211 -5.875 -26.609 1 98.69 253 SER B N 1
ATOM 4135 C CA . SER B 1 253 ? 6.23 -5.566 -25.188 1 98.69 253 SER B CA 1
ATOM 4136 C C . SER B 1 253 ? 4.84 -5.684 -24.578 1 98.69 253 SER B C 1
ATOM 4138 O O . SER B 1 253 ? 3.84 -5.703 -25.297 1 98.69 253 SER B O 1
ATOM 4140 N N . ASN B 1 254 ? 4.844 -5.758 -23.266 1 98.56 254 ASN B N 1
ATOM 4141 C CA . ASN B 1 254 ? 3.566 -5.801 -22.562 1 98.56 254 ASN B CA 1
ATOM 4142 C C . ASN B 1 254 ? 2.738 -4.547 -22.828 1 98.56 254 ASN B C 1
ATOM 4144 O O . ASN B 1 254 ? 1.511 -4.617 -22.922 1 98.56 254 ASN B O 1
ATOM 4148 N N . ASN B 1 255 ? 3.383 -3.402 -23.047 1 98.19 255 ASN B N 1
ATOM 4149 C CA . ASN B 1 255 ? 2.691 -2.15 -23.344 1 98.19 255 ASN B CA 1
ATOM 4150 C C . ASN B 1 255 ? 2.201 -2.105 -24.797 1 98.19 255 ASN B C 1
ATOM 4152 O O . ASN B 1 255 ? 1.375 -1.263 -25.141 1 98.19 255 ASN B O 1
ATOM 4156 N N . ASP B 1 256 ? 2.693 -3.004 -25.609 1 98.44 256 ASP B N 1
ATOM 4157 C CA . ASP B 1 256 ? 2.291 -3.086 -27 1 98.44 256 ASP B CA 1
ATOM 4158 C C . ASP B 1 256 ? 1.452 -4.336 -27.266 1 98.44 256 ASP B C 1
ATOM 4160 O O . ASP B 1 256 ? 1.452 -4.871 -28.375 1 98.44 256 ASP B O 1
ATOM 4164 N N . SER B 1 257 ? 0.837 -4.879 -26.25 1 98.56 257 SER B N 1
ATOM 4165 C CA . SER B 1 257 ? -0.054 -6.031 -26.312 1 98.56 257 SER B CA 1
ATOM 4166 C C . SER B 1 257 ? 0.658 -7.25 -26.906 1 98.56 257 SER B C 1
ATOM 4168 O O . SER B 1 257 ? 0.11 -7.941 -27.766 1 98.56 257 SER B O 1
ATOM 4170 N N . GLY B 1 258 ? 1.815 -7.488 -26.469 1 98.81 258 GLY B N 1
ATOM 4171 C CA . GLY B 1 258 ? 2.613 -8.602 -26.953 1 98.81 258 GLY B CA 1
ATOM 4172 C C . GLY B 1 258 ? 1.919 -9.938 -26.812 1 98.81 258 GLY B C 1
ATOM 4173 O O . GLY B 1 258 ? 2.057 -10.812 -27.672 1 98.81 258 GLY B O 1
ATOM 4174 N N . VAL B 1 259 ? 1.201 -10.164 -25.719 1 98.88 259 VAL B N 1
ATOM 4175 C CA . VAL B 1 259 ? 0.466 -11.406 -25.5 1 98.88 259 VAL B CA 1
ATOM 4176 C C . VAL B 1 259 ? -0.556 -11.602 -26.625 1 98.88 259 VAL B C 1
ATOM 4178 O O . VAL B 1 259 ? -0.681 -12.703 -27.172 1 98.88 259 VAL B O 1
ATOM 4181 N N . ALA B 1 260 ? -1.284 -10.531 -26.953 1 98.88 260 ALA B N 1
ATOM 4182 C CA . ALA B 1 260 ? -2.283 -10.609 -28.031 1 98.88 260 ALA B CA 1
ATOM 4183 C C . ALA B 1 260 ? -1.638 -10.977 -29.359 1 98.88 260 ALA B C 1
ATOM 4185 O O . ALA B 1 260 ? -2.162 -11.812 -30.094 1 98.88 260 ALA B O 1
ATOM 4186 N N . LYS B 1 261 ? -0.542 -10.344 -29.656 1 98.81 261 LYS B N 1
ATOM 4187 C CA . LYS B 1 261 ? 0.154 -10.602 -30.906 1 98.81 261 LYS B CA 1
ATOM 4188 C C . LYS B 1 261 ? 0.644 -12.039 -30.984 1 98.81 261 LYS B C 1
ATOM 4190 O O . LYS B 1 261 ? 0.584 -12.664 -32.062 1 98.81 261 LYS B O 1
ATOM 4195 N N . ALA B 1 262 ? 1.118 -12.539 -29.891 1 98.81 262 ALA B N 1
ATOM 4196 C CA . ALA B 1 262 ? 1.559 -13.93 -29.844 1 98.81 262 ALA B CA 1
ATOM 4197 C C . ALA B 1 262 ? 0.392 -14.891 -30.078 1 98.81 262 ALA B C 1
ATOM 4199 O O . ALA B 1 262 ? 0.508 -15.836 -30.859 1 98.81 262 ALA B O 1
ATOM 4200 N N . ILE B 1 263 ? -0.682 -14.672 -29.406 1 98.75 263 ILE B N 1
ATOM 4201 C CA . ILE B 1 263 ? -1.855 -15.523 -29.562 1 98.75 263 ILE B CA 1
ATOM 4202 C C . ILE B 1 263 ? -2.355 -15.453 -31 1 98.75 263 ILE B C 1
ATOM 4204 O O . ILE B 1 263 ? -2.697 -16.484 -31.594 1 98.75 263 ILE B O 1
ATOM 4208 N N . GLN B 1 264 ? -2.412 -14.227 -31.547 1 98.62 264 GLN B N 1
ATOM 4209 C CA . GLN B 1 264 ? -2.832 -14.055 -32.938 1 98.62 264 GLN B CA 1
ATOM 4210 C C . GLN B 1 264 ? -1.968 -14.883 -33.875 1 98.62 264 GLN B C 1
ATOM 4212 O O . GLN B 1 264 ? -2.488 -15.625 -34.719 1 98.62 264 GLN B O 1
ATOM 4217 N N . LYS B 1 265 ? -0.703 -14.836 -33.719 1 98.38 265 LYS B N 1
ATOM 4218 C CA . LYS B 1 265 ? 0.246 -15.453 -34.625 1 98.38 265 LYS B CA 1
ATOM 4219 C C . LYS B 1 265 ? 0.198 -16.984 -34.531 1 98.38 265 LYS B C 1
ATOM 4221 O O . LYS B 1 265 ? 0.165 -17.672 -35.531 1 98.38 265 LYS B O 1
ATOM 4226 N N . PHE B 1 266 ? 0.12 -17.516 -33.312 1 98.38 266 PHE B N 1
ATOM 4227 C CA . PHE B 1 266 ? 0.423 -18.922 -33.125 1 98.38 266 PHE B CA 1
ATOM 4228 C C . PHE B 1 266 ? -0.851 -19.719 -32.875 1 98.38 266 PHE B C 1
ATOM 4230 O O . PHE B 1 266 ? -0.845 -20.953 -32.969 1 98.38 266 PHE B O 1
ATOM 4237 N N . VAL B 1 267 ? -1.978 -19.047 -32.594 1 97.81 267 VAL B N 1
ATOM 4238 C CA . VAL B 1 267 ? -3.201 -19.766 -32.281 1 97.81 267 VAL B CA 1
ATOM 4239 C C . VAL B 1 267 ? -4.301 -19.391 -33.281 1 97.81 267 VAL B C 1
ATOM 4241 O O . VAL B 1 267 ? -4.918 -20.266 -33.875 1 97.81 267 VAL B O 1
ATOM 4244 N N . LEU B 1 268 ? -4.465 -18.109 -33.5 1 97 268 LEU B N 1
ATOM 4245 C CA . LEU B 1 268 ? -5.637 -17.672 -34.219 1 97 268 LEU B CA 1
ATOM 4246 C C . LEU B 1 268 ? -5.371 -17.719 -35.75 1 97 268 LEU B C 1
ATOM 4248 O O . LEU B 1 268 ? -6.277 -18.016 -36.531 1 97 268 LEU B O 1
ATOM 4252 N N . ASP B 1 269 ? -4.176 -17.375 -36.094 1 91.94 269 ASP B N 1
ATOM 4253 C CA . ASP B 1 269 ? -3.848 -17.375 -37.531 1 91.94 269 ASP B CA 1
ATOM 4254 C C . ASP B 1 269 ? -3.516 -18.797 -38 1 91.94 269 ASP B C 1
ATOM 4256 O O . ASP B 1 269 ? -3.316 -19.031 -39.188 1 91.94 269 ASP B O 1
ATOM 4260 N N . LYS B 1 270 ? -3.439 -19.766 -37.188 1 81.06 270 LYS B N 1
ATOM 4261 C CA . LYS B 1 270 ? -3.084 -21.125 -37.562 1 81.06 270 LYS B CA 1
ATOM 4262 C C . LYS B 1 270 ? -4.316 -22.016 -37.656 1 81.06 270 LYS B C 1
ATOM 4264 O O . LYS B 1 270 ? -5.285 -21.812 -36.906 1 81.06 270 LYS B O 1
#

Sequence (540 aa):
MYKLIAIDIDGTLLTDDHKVTDEVKEAIRQAKLKGVKVVLCTGRPLVGVENYLTELELREEGDYVISFNGAFVQDTFTKEVISHLTLGIEDLKDIYEVSLNSNLHMHFFDDKALYTPNREIGKYTIVEAYLTGSQLIYKEIENVPEDFIMSKAMFIEEAPELEVGIAKIPESFREKYHLVRSTPFYLEILNRDASKGNAVKELSEKLGIKQSEVICIGDQENDVTMLEFAGLGIAMGNAPERIKQLADYTTASNNDSGVAKAIQKFVLDKMYKLIAIDIDGTLLTDDHKVTDEVKEAIRQAKLKGVKVVLCTGRPLVGVENYLTELELREEGDYVISFNGAFVQDTFTKEVISHLTLGIEDLKDIYEVSLNSNLHMHFFDDKALYTPNREIGKYTIVEAYLTGSQLIYKEIENVPEDFIMSKAMFIEEAPELEVGIAKIPESFREKYHLVRSTPFYLEILNRDASKGNAVKELSEKLGIKQSEVICIGDQENDVTMLEFAGLGIAMGNAPERIKQLADYTTASNNDSGVAKAIQKFVLDK

Nearest PDB structures (foldseek):
  1rkq-assembly2_B  TM=9.624E-01  e=4.549E-36  Escherichia coli
  3mpo-assembly2_B  TM=9.168E-01  e=1.179E-34  Levilactobacillus brevis ATCC 367
  3mpo-assembly3_C  TM=9.137E-01  e=2.076E-31  Levilactobacillus brevis ATCC 367
  3niw-assembly1_A  TM=8.902E-01  e=5.380E-30  Bacteroides thetaiotaomicron
  4qjb-assembly2_B  TM=8.913E-01  e=4.818E-21  Plasmodium falciparum 3D7

Solvent-accessible surface area (backbone atoms only — not comparable to full-atom values): 26709 Å² total; per-residue (Å²): 124,62,44,34,37,37,32,26,40,83,61,25,54,20,25,96,85,71,39,73,49,69,59,33,48,49,36,53,47,53,40,42,72,72,66,26,40,61,27,48,39,30,64,45,55,63,70,47,43,48,67,55,32,60,75,56,66,36,49,40,89,87,20,37,38,30,20,41,35,22,11,31,30,30,31,50,48,82,64,46,71,75,44,72,41,53,38,43,43,69,52,50,52,51,52,50,52,50,27,62,76,31,74,38,44,50,38,35,24,41,98,79,37,35,35,23,60,50,46,69,44,40,71,62,57,41,48,50,28,58,77,32,65,42,50,39,28,60,43,52,71,92,74,54,56,80,84,42,61,25,39,35,36,32,41,37,34,62,44,75,59,35,53,58,23,57,71,63,57,54,67,68,56,59,72,61,32,29,76,43,66,80,48,75,38,37,38,36,41,29,26,57,77,35,26,37,17,51,37,52,50,52,50,30,54,75,70,71,45,55,53,76,21,24,34,18,38,25,33,52,73,67,33,47,51,24,26,64,57,24,49,42,8,32,13,27,47,73,25,51,67,72,49,39,70,66,23,78,38,69,40,43,27,27,79,64,39,11,58,20,54,45,42,39,60,66,54,66,70,96,123,61,44,34,38,38,33,23,40,84,61,24,53,20,24,94,85,70,40,73,49,69,60,33,49,49,37,52,48,53,39,42,73,72,66,26,40,61,26,50,39,29,64,46,55,62,70,46,44,49,67,56,31,59,75,56,65,37,49,40,90,87,19,39,37,29,21,41,35,22,12,31,30,31,31,50,48,83,62,46,74,75,44,72,42,55,37,43,45,68,52,49,54,52,51,49,51,50,26,62,76,31,73,36,43,50,37,35,25,43,97,79,37,35,33,25,60,50,47,67,43,42,72,63,56,42,49,48,28,58,78,30,65,42,50,39,27,61,42,53,72,90,74,53,56,80,83,42,60,25,37,36,34,34,41,37,35,60,45,74,60,34,52,60,23,57,71,63,57,52,68,69,56,58,72,59,32,29,75,42,64,81,48,74,40,38,37,35,41,29,26,57,80,36,27,37,18,52,38,51,51,52,51,30,56,75,69,70,45,56,53,76,21,24,34,18,37,26,34,52,72,66,30,46,51,24,26,64,58,26,48,41,8,32,13,28,47,72,24,51,66,72,48,39,70,66,24,78,37,68,39,43,27,25,79,66,40,11,59,19,52,46,40,39,60,67,53,68,71,94

Foldseek 3Di:
DFAEEEWEQPFTQADPVRDHDPLLLVLLVVLVVVNHAYEYAYLAAPLLCVVVCVSSVQQDPPHWYAYNQFQWIANNPVRHTPHHFWDFLVLVVVVVVLCVVLVWWKWFAANAAIEGCDPPHDPVSVVSCVNRVGHYYYDHSVRDDRGDITAKMKTFDQLVSVVSSVVSDDPVQVQQWPWDDPDSGIIMTGGNQGHSQSNVVSVCVVVVHDQLSYEYEEAEPSRLNNQQSHNFREYEPNHDPVSCVSGPYYFYTSNVSRSSVVSCVPRVVD/DFAEEEWEQPFTQADPVRDHDPLLLVLLVVLVVVNHAYEYAYLAAPLLCVVVCVSSVQQDPPHWYHYNQFQWIANNPVRHTPHHFWDFLVLVVVVVVLCVVLVWFKWFAANAAIEGQDPPHDPVSVVSCVNRVGHYYYDHSVRDDRGDITAKMKTFDQLVSVVSSVVSDDPVQVQQWPWDDPDSGIIMTGGNQGHSQSNVVSVCVVVVHDQLSYEYEEAEPSRLNNQQSHNFYEYEPNHDPVSCVSGPYYFYTSNVVRSSVVSCVPRVVD

Radius of gyration: 26.68 Å; Cα contacts (8 Å, |Δi|>4): 1268; chains: 2; bounding box: 48×77×67 Å

pLDDT: mean 97.44, std 2.21, range [80.94, 98.94]

Organism: Listeria monocytogenes serovar 1/2a (strain ATCC BAA-679 / EGD-e) (NCBI:txid169963)